Protein 5TRQ (pdb70)

Structure (mmCIF, N/CA/C/O backbone):
data_5TRQ
#
_entry.id   5TRQ
#
_cell.length_a   46.063
_cell.length_b   46.066
_cell.length_c   74.437
_cell.angle_alpha   91.770
_cell.angle_beta   90.540
_cell.angle_gamma   108.710
#
_symmetry.space_group_name_H-M   'P 1'
#
loop_
_entity.id
_entity.type
_entity.pdbx_description
1 polymer WelO5
2 non-polymer 'NICKEL (II) ION'
3 non-polymer 'SUCCINIC ACID'
4 non-polymer GLYCEROL
5 non-polymer 'CALCIUM ION'
6 non-polymer 'ACETATE ION'
7 water water
#
loop_
_atom_site.group_PDB
_atom_site.id
_atom_site.type_symbol
_atom_site.label_atom_id
_atom_site.label_alt_id
_atom_site.label_comp_id
_atom_site.label_asym_id
_atom_site.label_entity_id
_atom_site.label_seq_id
_atom_site.pdbx_PDB_ins_code
_atom_site.Cartn_x
_atom_site.Cartn_y
_atom_site.Cartn_z
_atom_site.occupancy
_atom_site.B_iso_or_equiv
_atom_site.auth_seq_id
_atom_site.auth_comp_id
_atom_site.auth_asym_id
_atom_site.auth_atom_id
_atom_site.pdbx_PDB_model_num
ATOM 1 N N . THR A 1 9 ? -23.071 -1.699 -0.630 1.00 45.50 8 THR A N 1
ATOM 2 C CA . THR A 1 9 ? -23.964 -0.657 -0.120 1.00 32.94 8 THR A CA 1
ATOM 3 C C . THR A 1 9 ? -23.142 0.465 0.548 1.00 42.33 8 THR A C 1
ATOM 4 O O . THR A 1 9 ? -21.946 0.304 0.825 1.00 46.54 8 THR A O 1
ATOM 8 N N . LYS A 1 10 ? -23.779 1.613 0.757 1.00 27.97 9 LYS A N 1
ATOM 9 C CA . LYS A 1 10 ? -23.173 2.784 1.405 1.00 28.27 9 LYS A CA 1
ATOM 10 C C . LYS A 1 10 ? -23.966 3.140 2.659 1.00 22.74 9 LYS A C 1
ATOM 11 O O . LYS A 1 10 ? -25.208 3.247 2.593 1.00 23.49 9 LYS A O 1
ATOM 17 N N . PRO A 1 11 ? -23.328 3.351 3.811 1.00 24.65 10 PRO A N 1
ATOM 18 C CA . PRO A 1 11 ? -24.091 3.420 5.067 1.00 20.65 10 PRO A CA 1
ATOM 19 C C . PRO A 1 11 ? -25.177 4.509 5.093 1.00 21.58 10 PRO A C 1
ATOM 20 O O . PRO A 1 11 ? -24.945 5.666 4.721 1.00 23.28 10 PRO A O 1
ATOM 24 N N . ALA A 1 12 ? -26.361 4.135 5.586 1.00 18.22 11 ALA A N 1
ATOM 25 C CA . ALA A 1 12 ? -27.521 5.018 5.689 1.00 17.00 11 ALA A CA 1
ATOM 26 C C . ALA A 1 12 ? -28.017 5.111 7.131 1.00 18.87 11 ALA A C 1
ATOM 27 O O . ALA A 1 12 ? -27.817 4.204 7.960 1.00 17.69 11 ALA A O 1
ATOM 29 N N . LEU A 1 13 ? -28.751 6.197 7.407 1.00 15.38 12 LEU A N 1
ATOM 30 C CA . LEU A 1 13 ? -29.527 6.292 8.635 1.00 14.69 12 LEU A CA 1
ATOM 31 C C . LEU A 1 13 ? -30.624 5.231 8.629 1.00 15.93 12 LEU A C 1
ATOM 32 O O . LEU A 1 13 ? -31.172 4.920 7.570 1.00 16.30 12 LEU A O 1
ATOM 37 N N . HIS A 1 14 ? -30.940 4.663 9.812 1.00 15.03 13 HIS A N 1
ATOM 38 C CA . HIS A 1 14 ? -31.926 3.584 9.936 1.00 15.36 13 HIS A CA 1
ATOM 39 C C . HIS A 1 14 ? -32.885 3.902 11.086 1.00 15.16 13 HIS A C 1
ATOM 40 O O . HIS A 1 14 ? -32.444 4.229 12.202 1.00 16.36 13 HIS A O 1
ATOM 47 N N . PHE A 1 15 ? -34.204 3.779 10.828 1.00 15.84 14 PHE A N 1
ATOM 48 C CA . PHE A 1 15 ? -35.225 4.032 11.859 1.00 14.62 14 PHE A CA 1
ATOM 49 C C . PHE A 1 15 ? -36.279 2.926 11.807 1.00 19.45 14 PHE A C 1
ATOM 50 O O . PHE A 1 15 ? -36.637 2.443 10.726 1.00 20.51 14 PHE A O 1
ATOM 58 N N . LEU A 1 16 ? -36.766 2.522 12.975 1.00 19.76 15 LEU A N 1
ATOM 59 C CA . LEU A 1 16 ? -37.908 1.606 13.073 1.00 17.15 15 LEU A CA 1
ATOM 60 C C . LEU A 1 16 ? -39.224 2.393 13.162 1.00 19.35 15 LEU A C 1
ATOM 61 O O . LEU A 1 16 ? -39.261 3.551 13.613 1.00 20.34 15 LEU A O 1
ATOM 66 N N . ASP A 1 17 ? -40.312 1.754 12.730 1.00 20.13 16 ASP A N 1
ATOM 67 C CA . ASP A 1 17 ? -41.678 2.272 12.850 1.00 22.06 16 ASP A CA 1
ATOM 68 C C . ASP A 1 17 ? -42.508 1.131 13.448 1.00 26.12 16 ASP A C 1
ATOM 69 O O . ASP A 1 17 ? -42.739 0.110 12.773 1.00 24.26 16 ASP A O 1
ATOM 74 N N . ILE A 1 18 ? -42.922 1.261 14.731 1.00 22.11 17 ILE A N 1
ATOM 75 C CA . ILE A 1 18 ? -43.612 0.201 15.471 1.00 22.71 17 ILE A CA 1
ATOM 76 C C . ILE A 1 18 ? -44.815 0.803 16.208 1.00 23.86 17 ILE A C 1
ATOM 77 O O . ILE A 1 18 ? -44.912 2.025 16.384 1.00 23.70 17 ILE A O 1
ATOM 82 N N . ASN A 1 19 ? -45.734 -0.069 16.653 1.00 25.35 18 ASN A N 1
ATOM 83 C CA . ASN A 1 19 ? -46.799 0.326 17.557 1.00 22.19 18 ASN A CA 1
ATOM 84 C C . ASN A 1 19 ? -46.332 0.151 18.997 1.00 24.37 18 ASN A C 1
ATOM 85 O O . ASN A 1 19 ? -45.518 -0.725 19.305 1.00 28.74 18 ASN A O 1
ATOM 90 N N . ALA A 1 20 ? -46.883 0.972 19.894 1.00 26.10 19 ALA A N 1
ATOM 91 C CA . ALA A 1 20 ? -46.530 0.865 21.312 1.00 27.83 19 ALA A CA 1
ATOM 92 C C . ALA A 1 20 ? -46.821 -0.521 21.877 1.00 26.97 19 ALA A C 1
ATOM 93 O O . ALA A 1 20 ? -46.171 -0.951 22.840 1.00 28.44 19 ALA A O 1
ATOM 95 N N . THR A 1 21 ? -47.797 -1.232 21.321 1.00 29.76 20 THR A N 1
ATOM 96 C CA . THR A 1 21 ? -48.088 -2.570 21.828 1.00 31.87 20 THR A CA 1
ATOM 97 C C . THR A 1 21 ? -46.946 -3.568 21.628 1.00 38.10 20 THR A C 1
ATOM 98 O O . THR A 1 21 ? -46.988 -4.654 22.222 1.00 37.71 20 THR A O 1
ATOM 102 N N . GLU A 1 22 ? -45.924 -3.220 20.849 1.00 33.40 21 GLU A N 1
ATOM 103 C CA . GLU A 1 22 ? -44.870 -4.142 20.466 1.00 35.06 21 GLU A CA 1
ATOM 104 C C . GLU A 1 22 ? -43.522 -3.826 21.121 1.00 35.06 21 GLU A C 1
ATOM 105 O O . GLU A 1 22 ? -42.522 -4.444 20.750 1.00 32.73 21 GLU A O 1
ATOM 111 N N . VAL A 1 23 ? -43.460 -2.879 22.074 1.00 32.33 22 VAL A N 1
ATOM 112 C CA . VAL A 1 23 ? -42.159 -2.420 22.580 1.00 25.58 22 VAL A CA 1
ATOM 113 C C . VAL A 1 23 ? -41.347 -3.552 23.220 1.00 30.39 22 VAL A C 1
ATOM 114 O O . VAL A 1 23 ? -40.108 -3.557 23.137 1.00 29.64 22 VAL A O 1
ATOM 118 N N . LYS A 1 24 ? -42.008 -4.525 23.849 1.00 33.66 23 LYS A N 1
ATOM 119 C CA . LYS A 1 24 ? -41.268 -5.602 24.507 1.00 30.30 23 LYS A CA 1
ATOM 120 C C . LYS A 1 24 ? -40.514 -6.506 23.529 1.00 32.52 23 LYS A C 1
ATOM 121 O O . LYS A 1 24 ? -39.658 -7.283 23.970 1.00 36.10 23 LYS A O 1
ATOM 127 N N . LYS A 1 25 ? -40.785 -6.421 22.231 1.00 39.04 24 LYS A N 1
ATOM 128 C CA A LYS A 1 25 ? -40.000 -7.155 21.248 0.50 38.66 24 LYS A CA 1
ATOM 129 C CA B LYS A 1 25 ? -40.000 -7.157 21.248 0.50 38.66 24 LYS A CA 1
ATOM 130 C C . LYS A 1 25 ? -38.633 -6.531 20.990 1.00 36.93 24 LYS A C 1
ATOM 131 O O . LYS A 1 25 ? -37.805 -7.144 20.311 1.00 34.11 24 LYS A O 1
ATOM 138 N N . TYR A 1 26 ? -38.364 -5.328 21.502 1.00 30.07 25 TYR A N 1
ATOM 139 C CA . TYR A 1 26 ? -37.099 -4.637 21.261 1.00 25.42 25 TYR A CA 1
ATOM 140 C C . TYR A 1 26 ? -36.413 -4.310 22.583 1.00 26.69 25 TYR A C 1
ATOM 141 O O . TYR A 1 26 ? -36.151 -3.136 22.890 1.00 28.66 25 TYR A O 1
ATOM 150 N N . PRO A 1 27 ? -36.063 -5.335 23.369 1.00 29.31 26 PRO A N 1
ATOM 151 C CA . PRO A 1 27 ? -35.601 -5.092 24.741 1.00 28.45 26 PRO A CA 1
ATOM 152 C C . PRO A 1 27 ? -34.199 -4.503 24.836 1.00 35.37 26 PRO A C 1
ATOM 153 O O . PRO A 1 27 ? -33.767 -4.163 25.942 1.00 29.41 26 PRO A O 1
ATOM 157 N N . THR A 1 28 ? -33.470 -4.362 23.732 1.00 26.64 27 THR A N 1
ATOM 158 C CA . THR A 1 28 ? -32.176 -3.685 23.767 1.00 29.33 27 THR A CA 1
ATOM 159 C C . THR A 1 28 ? -32.111 -2.531 22.761 1.00 26.46 27 THR A C 1
ATOM 160 O O . THR A 1 28 ? -31.019 -2.125 22.356 1.00 26.35 27 THR A O 1
ATOM 164 N N . ALA A 1 29 ? -33.264 -1.950 22.401 1.00 24.27 28 ALA A N 1
ATOM 165 C CA . ALA A 1 29 ? -33.288 -0.854 21.428 1.00 22.54 28 ALA A CA 1
ATOM 166 C C . ALA A 1 29 ? -32.434 0.328 21.877 1.00 23.58 28 ALA A C 1
ATOM 167 O O . ALA A 1 29 ? -31.695 0.912 21.067 1.00 21.96 28 ALA A O 1
ATOM 169 N N . ILE A 1 30 ? -32.515 0.715 23.161 1.00 20.12 29 ILE A N 1
ATOM 170 C CA A ILE A 1 30 ? -31.750 1.884 23.584 0.50 21.56 29 ILE A CA 1
ATOM 171 C CA B ILE A 1 30 ? -31.742 1.866 23.643 0.50 24.59 29 ILE A CA 1
ATOM 172 C C . ILE A 1 30 ? -30.246 1.602 23.498 1.00 20.13 29 ILE A C 1
ATOM 173 O O . ILE A 1 30 ? -29.478 2.451 23.026 1.00 21.79 29 ILE A O 1
ATOM 182 N N . GLN A 1 31 ? -29.792 0.417 23.951 1.00 21.85 30 GLN A N 1
ATOM 183 C CA . GLN A 1 31 ? -28.382 0.056 23.800 1.00 22.95 30 GLN A CA 1
ATOM 184 C C . GLN A 1 31 ? -27.985 -0.007 22.332 1.00 23.07 30 GLN A C 1
ATOM 185 O O . GLN A 1 31 ? -26.858 0.357 21.966 1.00 24.22 30 GLN A O 1
ATOM 191 N N . ASP A 1 32 ? -28.876 -0.531 21.491 1.00 25.14 31 ASP A N 1
ATOM 192 C CA . ASP A 1 32 ? -28.555 -0.657 20.065 1.00 22.35 31 ASP A CA 1
ATOM 193 C C . ASP A 1 32 ? -28.373 0.713 19.402 1.00 20.79 31 ASP A C 1
ATOM 194 O O . ASP A 1 32 ? -27.530 0.839 18.497 1.00 23.66 31 ASP A O 1
ATOM 199 N N . ILE A 1 33 ? -29.123 1.740 19.826 1.00 19.09 32 ILE A N 1
ATOM 200 C CA . ILE A 1 33 ? -28.982 3.064 19.230 1.00 17.84 32 ILE A CA 1
ATOM 201 C C . ILE A 1 33 ? -27.728 3.747 19.763 1.00 20.75 32 ILE A C 1
ATOM 202 O O . ILE A 1 33 ? -26.958 4.336 18.999 1.00 22.44 32 ILE A O 1
ATOM 207 N N . ILE A 1 34 ? -27.523 3.710 21.091 1.00 21.53 33 ILE A N 1
ATOM 208 C CA . ILE A 1 34 ? -26.449 4.489 21.723 1.00 27.27 33 ILE A CA 1
ATOM 209 C C . ILE A 1 34 ? -25.096 3.787 21.635 1.00 24.98 33 ILE A C 1
ATOM 210 O O . ILE A 1 34 ? -24.078 4.421 21.329 1.00 29.72 33 ILE A O 1
ATOM 215 N N . ILE A 1 35 ? -25.044 2.500 21.968 1.00 25.18 34 ILE A N 1
ATOM 216 C CA . ILE A 1 35 ? -23.770 1.797 22.108 1.00 26.65 34 ILE A CA 1
ATOM 217 C C . ILE A 1 35 ? -23.324 1.136 20.811 1.00 30.51 34 ILE A C 1
ATOM 218 O O . ILE A 1 35 ? -22.203 1.366 20.336 1.00 38.91 34 ILE A O 1
ATOM 223 N N . ASN A 1 36 ? -24.168 0.266 20.259 1.00 29.28 35 ASN A N 1
ATOM 224 C CA . ASN A 1 36 ? -23.838 -0.469 19.038 1.00 32.68 35 ASN A CA 1
ATOM 225 C C . ASN A 1 36 ? -23.958 0.382 17.782 1.00 23.40 35 ASN A C 1
ATOM 226 O O . ASN A 1 36 ? -23.368 0.037 16.749 1.00 30.64 35 ASN A O 1
ATOM 231 N N . ARG A 1 37 ? -24.724 1.469 17.842 1.00 22.25 36 ARG A N 1
ATOM 232 C CA . ARG A 1 37 ? -24.963 2.305 16.674 1.00 20.76 36 ARG A CA 1
ATOM 233 C C . ARG A 1 37 ? -25.555 1.533 15.497 1.00 21.48 36 ARG A C 1
ATOM 234 O O . ARG A 1 37 ? -25.333 1.886 14.330 1.00 25.67 36 ARG A O 1
ATOM 242 N N . SER A 1 38 ? -26.355 0.493 15.761 1.00 23.26 37 SER A N 1
ATOM 243 C CA . SER A 1 38 ? -26.899 -0.297 14.655 1.00 21.61 37 SER A CA 1
ATOM 244 C C . SER A 1 38 ? -28.101 0.353 13.983 1.00 20.14 37 SER A C 1
ATOM 245 O O . SER A 1 38 ? -28.488 -0.057 12.886 1.00 23.15 37 SER A O 1
ATOM 248 N N . PHE A 1 39 ? -28.727 1.320 14.645 1.00 19.64 38 PHE A N 1
ATOM 249 C CA . PHE A 1 39 ? -29.744 2.161 14.031 1.00 18.60 38 PHE A CA 1
ATOM 250 C C . PHE A 1 39 ? -29.824 3.446 14.868 1.00 16.94 38 PHE A C 1
ATOM 251 O O . PHE A 1 39 ? -29.086 3.612 15.855 1.00 17.13 38 PHE A O 1
ATOM 259 N N . ASP A 1 40 ? -30.682 4.385 14.434 1.00 15.83 39 ASP A N 1
ATOM 260 C CA . ASP A 1 40 ? -30.589 5.763 14.867 1.00 14.29 39 ASP A CA 1
ATOM 261 C C . ASP A 1 40 ? -31.829 6.312 15.543 1.00 14.97 39 ASP A C 1
ATOM 262 O O . ASP A 1 40 ? -31.747 7.402 16.114 1.00 15.82 39 ASP A O 1
ATOM 267 N N . GLY A 1 41 ? -32.943 5.619 15.485 1.00 14.80 40 GLY A N 1
ATOM 268 C CA . GLY A 1 41 ? -34.153 6.079 16.147 1.00 13.93 40 GLY A CA 1
ATOM 269 C C . GLY A 1 41 ? -35.347 5.234 15.775 1.00 15.08 40 GLY A C 1
ATOM 270 O O . GLY A 1 41 ? -35.257 4.254 15.038 1.00 16.61 40 GLY A O 1
ATOM 271 N N . MET A 1 42 ? -36.509 5.664 16.273 1.00 15.53 41 MET A N 1
ATOM 272 C CA . MET A 1 42 ? -37.744 4.934 16.053 1.00 15.32 41 MET A CA 1
ATOM 273 C C . MET A 1 42 ? -38.934 5.853 16.325 1.00 18.89 41 MET A C 1
ATOM 274 O O . MET A 1 42 ? -38.869 6.733 17.198 1.00 17.61 41 MET A O 1
ATOM 279 N N . ILE A 1 43 ? -40.022 5.611 15.590 1.00 15.98 42 ILE A N 1
ATOM 280 C CA . ILE A 1 43 ? -41.329 6.212 15.887 1.00 16.44 42 ILE A CA 1
ATOM 281 C C . ILE A 1 43 ? -42.207 5.111 16.470 1.00 19.47 42 ILE A C 1
ATOM 282 O O . ILE A 1 43 ? -42.251 3.989 15.942 1.00 17.55 42 ILE A O 1
ATOM 287 N N . ILE A 1 44 ? -42.910 5.417 17.571 1.00 16.32 43 ILE A N 1
ATOM 288 C CA . ILE A 1 44 ? -43.653 4.441 18.346 1.00 18.04 43 ILE A CA 1
ATOM 289 C C . ILE A 1 44 ? -45.080 4.975 18.397 1.00 19.34 43 ILE A C 1
ATOM 290 O O . ILE A 1 44 ? -45.361 5.939 19.120 1.00 20.09 43 ILE A O 1
ATOM 295 N N . ARG A 1 45 ? -45.993 4.317 17.677 1.00 20.79 44 ARG A N 1
ATOM 296 C CA . ARG A 1 45 ? -47.332 4.844 17.473 1.00 20.48 44 ARG A CA 1
ATOM 297 C C . ARG A 1 45 ? -48.252 4.559 18.670 1.00 23.56 44 ARG A C 1
ATOM 298 O O . ARG A 1 45 ? -48.324 3.429 19.195 1.00 23.86 44 ARG A O 1
ATOM 306 N N . GLY A 1 46 ? -48.994 5.574 19.081 1.00 20.93 45 GLY A N 1
ATOM 307 C CA . GLY A 1 46 ? -50.018 5.380 20.102 1.00 28.94 45 GLY A CA 1
ATOM 308 C C . GLY A 1 46 ? -49.515 5.102 21.508 1.00 19.95 45 GLY A C 1
ATOM 309 O O . GLY A 1 46 ? -50.088 4.260 22.217 1.00 24.89 45 GLY A O 1
ATOM 310 N N . VAL A 1 47 ? -48.447 5.782 21.931 1.00 19.55 46 VAL A N 1
ATOM 311 C CA . VAL A 1 47 ? -48.001 5.682 23.317 1.00 22.12 46 VAL A CA 1
ATOM 312 C C . VAL A 1 47 ? -49.065 6.227 24.263 1.00 24.82 46 VAL A C 1
ATOM 313 O O . VAL A 1 47 ? -49.292 5.660 25.348 1.00 25.67 46 VAL A O 1
ATOM 317 N N . PHE A 1 48 ? -49.730 7.334 23.880 1.00 20.49 47 PHE A N 1
ATOM 318 C CA . PHE A 1 48 ? -50.868 7.893 24.625 1.00 22.84 47 PHE A CA 1
ATOM 319 C C . PHE A 1 48 ? -52.102 7.947 23.730 1.00 22.29 47 PHE A C 1
ATOM 320 O O . PHE A 1 48 ? -51.994 8.167 22.504 1.00 22.57 47 PHE A O 1
ATOM 328 N N . PRO A 1 49 ? -53.285 7.814 24.313 1.00 24.55 48 PRO A N 1
ATOM 329 C CA . PRO A 1 49 ? -54.513 7.876 23.512 1.00 29.12 48 PRO A CA 1
ATOM 330 C C . PRO A 1 49 ? -54.759 9.294 23.034 1.00 28.09 48 PRO A C 1
ATOM 331 O O . PRO A 1 49 ? -54.372 10.269 23.681 1.00 26.75 48 PRO A O 1
ATOM 335 N N . ARG A 1 50 ? -55.421 9.394 21.875 1.00 31.41 49 ARG A N 1
ATOM 336 C CA . ARG A 1 50 ? -55.680 10.703 21.291 1.00 28.08 49 ARG A CA 1
ATOM 337 C C . ARG A 1 50 ? -56.567 11.552 22.201 1.00 29.68 49 ARG A C 1
ATOM 338 O O . ARG A 1 50 ? -56.362 12.769 22.317 1.00 32.10 49 ARG A O 1
ATOM 346 N N . ASP A 1 51 ? -57.524 10.932 22.899 1.00 31.64 50 ASP A N 1
ATOM 347 C CA A ASP A 1 51 ? -58.375 11.704 23.802 0.50 30.51 50 ASP A CA 1
ATOM 348 C CA B ASP A 1 51 ? -58.381 11.684 23.816 0.50 30.08 50 ASP A CA 1
ATOM 349 C C . ASP A 1 51 ? -57.589 12.252 24.994 1.00 33.57 50 ASP A C 1
ATOM 350 O O . ASP A 1 51 ? -57.877 13.359 25.472 1.00 30.83 50 ASP A O 1
ATOM 359 N N . THR A 1 52 ? -56.592 11.516 25.489 1.00 31.33 51 THR A N 1
ATOM 360 C CA . THR A 1 52 ? -55.745 12.078 26.541 1.00 31.57 51 THR A CA 1
ATOM 361 C C . THR A 1 52 ? -55.009 13.314 26.023 1.00 25.85 51 THR A C 1
ATOM 362 O O . THR A 1 52 ? -54.900 14.324 26.720 1.00 25.90 51 THR A O 1
ATOM 366 N N . MET A 1 53 ? -54.452 13.240 24.797 1.00 23.01 52 MET A N 1
ATOM 367 C CA . MET A 1 53 ? -53.699 14.373 24.248 1.00 24.39 52 MET A CA 1
ATOM 368 C C . MET A 1 53 ? -54.590 15.620 24.119 1.00 23.00 52 MET A C 1
ATOM 369 O O . MET A 1 53 ? -54.151 16.751 24.399 1.00 24.79 52 MET A O 1
ATOM 374 N N . GLU A 1 54 ? -55.814 15.427 23.635 1.00 22.61 53 GLU A N 1
ATOM 375 C CA . GLU A 1 54 ? -56.786 16.507 23.460 1.00 25.59 53 GLU A CA 1
ATOM 376 C C . GLU A 1 54 ? -57.170 17.136 24.792 1.00 28.52 53 GLU A C 1
ATOM 377 O O . GLU A 1 54 ? -57.302 18.361 24.882 1.00 34.93 53 GLU A O 1
ATOM 379 N N . GLN A 1 55 ? -57.383 16.307 25.818 1.00 28.09 54 GLN A N 1
ATOM 380 C CA . GLN A 1 55 ? -57.694 16.815 27.159 1.00 26.39 54 GLN A CA 1
ATOM 381 C C . GLN A 1 55 ? -56.579 17.704 27.707 1.00 29.31 54 GLN A C 1
ATOM 382 O O . GLN A 1 55 ? -56.843 18.784 28.254 1.00 25.29 54 GLN A O 1
ATOM 386 N N . VAL A 1 56 ? -55.322 17.250 27.606 1.00 21.58 55 VAL A N 1
ATOM 387 C CA . VAL A 1 56 ? -54.200 18.046 28.081 1.00 21.00 55 VAL A CA 1
ATOM 388 C C . VAL A 1 56 ? -54.098 19.355 27.318 1.00 23.50 55 VAL A C 1
ATOM 389 O O . VAL A 1 56 ? -53.899 20.423 27.910 1.00 23.93 55 VAL A O 1
ATOM 393 N N . ALA A 1 57 ? -54.199 19.297 25.977 1.00 24.72 56 ALA A N 1
ATOM 394 C CA . ALA A 1 57 ? -54.111 20.527 25.193 1.00 24.10 56 ALA A CA 1
ATOM 395 C C . ALA A 1 57 ? -55.212 21.515 25.577 1.00 27.85 56 ALA A C 1
ATOM 396 O O . ALA A 1 57 ? -54.964 22.722 25.691 1.00 29.65 56 ALA A O 1
ATOM 398 N N . ARG A 1 58 ? -56.423 21.022 25.815 1.00 23.98 57 ARG A N 1
ATOM 399 C CA . ARG A 1 58 ? -57.509 21.905 26.229 1.00 34.13 57 ARG A CA 1
ATOM 400 C C . ARG A 1 58 ? -57.214 22.556 27.580 1.00 35.51 57 ARG A C 1
ATOM 401 O O . ARG A 1 58 ? -57.502 23.743 27.772 1.00 30.81 57 ARG A O 1
ATOM 409 N N . CYS A 1 59 ? -56.635 21.802 28.526 1.00 26.60 58 CYS A N 1
ATOM 410 C CA . CYS A 1 59 ? -56.251 22.383 29.810 1.00 26.64 58 CYS A CA 1
ATOM 411 C C . CYS A 1 59 ? -55.321 23.574 29.605 1.00 29.21 58 CYS A C 1
ATOM 412 O O . CYS A 1 59 ? -55.475 24.621 30.246 1.00 32.31 58 CYS A O 1
ATOM 415 N N . LEU A 1 60 ? -54.326 23.421 28.740 1.00 25.73 59 LEU A N 1
ATOM 416 C CA . LEU A 1 60 ? 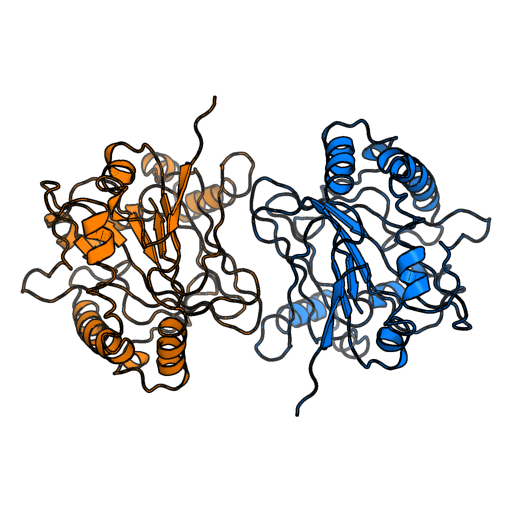-53.384 24.507 28.476 1.00 23.88 59 LEU A CA 1
ATOM 417 C C . LEU A 1 60 ? -54.066 25.672 27.757 1.00 41.69 59 LEU A C 1
ATOM 418 O O . LEU A 1 60 ? -53.797 26.837 28.057 1.00 36.02 59 LEU A O 1
ATOM 423 N N . GLU A 1 61 ? -54.932 25.382 26.789 1.00 39.90 60 GLU A N 1
ATOM 424 C CA . GLU A 1 61 ? -55.584 26.467 26.061 1.00 39.98 60 GLU A CA 1
ATOM 425 C C . GLU A 1 61 ? -56.538 27.260 26.946 1.00 38.94 60 GLU A C 1
ATOM 426 O O . GLU A 1 61 ? -56.656 28.477 26.768 1.00 54.19 60 GLU A O 1
ATOM 429 N N . GLU A 1 62 ? -57.233 26.610 27.895 1.00 39.92 61 GLU A N 1
ATOM 430 C CA . GLU A 1 62 ? -58.244 27.271 28.715 1.00 42.26 61 GLU A CA 1
ATOM 431 C C . GLU A 1 62 ? -57.732 27.750 30.071 1.00 37.99 61 GLU A C 1
ATOM 432 O O . GLU A 1 62 ? -58.435 28.511 30.753 1.00 51.99 61 GLU A O 1
ATOM 438 N N . GLY A 1 63 ? -56.555 27.303 30.492 1.00 48.05 62 GLY A N 1
ATOM 439 C CA . GLY A 1 63 ? -55.949 27.792 31.714 1.00 44.70 62 GLY A CA 1
ATOM 440 C C . GLY A 1 63 ? -56.223 26.991 32.972 1.00 45.05 62 GLY A C 1
ATOM 441 O O . GLY A 1 63 ? -55.737 27.387 34.042 1.00 44.24 62 GLY A O 1
ATOM 442 N N . ASN A 1 64 ? -57.031 25.926 32.907 1.00 36.08 63 ASN A N 1
ATOM 443 C CA . ASN A 1 64 ? -57.162 24.995 34.031 1.00 38.37 63 ASN A CA 1
ATOM 444 C C . ASN A 1 64 ? -56.071 23.926 33.903 1.00 34.94 63 ASN A C 1
ATOM 445 O O . ASN A 1 64 ? -56.308 22.754 33.603 1.00 33.94 63 ASN A O 1
ATOM 450 N N . ASP A 1 65 ? -54.842 24.365 34.182 1.00 30.19 64 ASP A N 1
ATOM 451 C CA . ASP A 1 65 ? -53.633 23.636 33.810 1.00 24.01 64 ASP A CA 1
ATOM 452 C C . ASP A 1 65 ? -52.802 23.267 35.033 1.00 23.02 64 ASP A C 1
ATOM 453 O O . ASP A 1 65 ? -51.607 22.943 34.888 1.00 22.29 64 ASP A O 1
ATOM 458 N N . GLY A 1 66 ? -53.394 23.301 36.230 1.00 28.27 65 GLY A N 1
ATOM 459 C CA . GLY A 1 66 ? -52.666 22.868 37.416 1.00 24.11 65 GLY A CA 1
ATOM 460 C C . GLY A 1 66 ? -51.470 23.726 37.776 1.00 23.62 65 GLY A C 1
ATOM 461 O O . GLY A 1 66 ? -50.615 23.286 38.553 1.00 25.76 65 GLY A O 1
ATOM 462 N N . GLY A 1 67 ? -51.439 24.978 37.317 1.00 24.65 66 GLY A N 1
ATOM 463 C CA . GLY A 1 67 ? -50.339 25.890 37.528 1.00 23.56 66 GLY A CA 1
ATOM 464 C C . GLY A 1 67 ? -49.299 25.911 36.385 1.00 24.64 66 GLY A C 1
ATOM 465 O O . GLY A 1 67 ? -48.291 26.641 36.480 1.00 24.09 66 GLY A O 1
ATOM 466 N N . MET A 1 68 ? -49.506 25.148 35.307 1.00 22.78 67 MET A N 1
ATOM 467 C CA . MET A 1 68 ? -48.499 25.097 34.239 1.00 20.98 67 MET A CA 1
ATOM 468 C C . MET A 1 68 ? -48.253 26.492 33.645 1.00 20.59 67 MET A C 1
ATOM 469 O O . MET A 1 68 ? -47.110 26.869 33.350 1.00 22.43 67 MET A O 1
ATOM 474 N N . LYS A 1 69 ? -49.303 27.302 33.504 1.00 22.18 68 LYS A N 1
ATOM 475 C CA . LYS A 1 69 ? -49.103 28.623 32.930 1.00 23.03 68 LYS A CA 1
ATOM 476 C C . LYS A 1 69 ? -48.150 29.496 33.743 1.00 22.78 68 LYS A C 1
ATOM 477 O O . LYS A 1 69 ? -47.559 30.433 33.193 1.00 25.03 68 LYS A O 1
ATOM 483 N N . SER A 1 70 ? -47.985 29.229 35.050 1.00 23.03 69 SER A N 1
ATOM 484 C CA . SER A 1 70 ? -47.110 30.039 35.900 1.00 24.00 69 SER A CA 1
ATOM 485 C C . SER A 1 70 ? -45.633 29.883 35.567 1.00 23.72 69 SER A C 1
ATOM 486 O O . SER A 1 70 ? -44.829 30.718 36.012 1.00 24.19 69 SER A O 1
ATOM 489 N N . ILE A 1 71 ? -45.267 28.862 34.790 1.00 22.25 70 ILE A N 1
ATOM 490 C CA . ILE A 1 71 ? -43.897 28.631 34.371 1.00 20.58 70 ILE A CA 1
ATOM 491 C C . ILE A 1 71 ? -43.741 28.706 32.846 1.00 20.34 70 ILE A C 1
ATOM 492 O O . ILE A 1 71 ? -42.735 28.196 32.306 1.00 19.84 70 ILE A O 1
ATOM 497 N N . LEU A 1 72 ? -44.694 29.352 32.124 1.00 20.50 71 LEU A N 1
ATOM 498 C CA . LEU A 1 72 ? -44.544 29.591 30.678 1.00 20.19 71 LEU A CA 1
ATOM 499 C C . LEU A 1 72 ? -43.519 30.692 30.451 1.00 24.15 71 LEU A C 1
ATOM 500 O O . LEU A 1 72 ? -43.662 31.810 30.963 1.00 26.22 71 LEU A O 1
ATOM 505 N N . ASN A 1 73 ? -42.485 30.364 29.681 1.00 20.11 72 ASN A N 1
ATOM 506 C CA . ASN A 1 73 ? -41.458 31.310 29.243 1.00 24.26 72 ASN A CA 1
ATOM 507 C C . ASN A 1 73 ? -41.730 31.628 27.764 1.00 20.89 72 ASN A C 1
ATOM 508 O O . ASN A 1 73 ? -41.502 30.775 26.881 1.00 22.01 72 ASN A O 1
ATOM 513 N N . LYS A 1 74 ? -42.242 32.834 27.497 1.00 22.33 73 LYS A N 1
ATOM 514 C CA . LYS A 1 74 ? -42.625 33.187 26.129 1.00 25.58 73 LYS A CA 1
ATOM 515 C C . LYS A 1 74 ? -41.420 33.483 25.244 1.00 34.61 73 LYS A C 1
ATOM 516 O O . LYS A 1 74 ? -41.549 33.474 24.007 1.00 30.89 73 LYS A O 1
ATOM 521 N N . ASN A 1 75 ? -40.254 33.743 25.838 1.00 25.75 74 ASN A N 1
ATOM 522 C CA . ASN A 1 75 ? -39.015 33.952 25.082 1.00 27.02 74 ASN A CA 1
ATOM 523 C C . ASN A 1 75 ? -39.138 35.107 24.093 1.00 30.98 74 ASN A C 1
ATOM 524 O O . ASN A 1 75 ? -38.520 35.090 23.025 1.00 38.12 74 ASN A O 1
ATOM 529 N N . GLU A 1 76 ? -39.897 36.136 24.451 1.00 32.59 75 GLU A N 1
ATOM 530 C CA . GLU A 1 76 ? -40.319 37.091 23.429 1.00 48.64 75 GLU A CA 1
ATOM 531 C C . GLU A 1 76 ? -39.151 37.829 22.766 1.00 59.66 75 GLU A C 1
ATOM 532 O O . GLU A 1 76 ? -39.326 38.379 21.668 1.00 49.27 75 GLU A O 1
ATOM 538 N N . GLU A 1 77 ? -37.964 37.823 23.374 1.00 43.09 76 GLU A N 1
ATOM 539 C CA . GLU A 1 77 ? -36.837 38.604 22.884 1.00 38.87 76 GLU A CA 1
ATOM 540 C C . GLU A 1 77 ? -35.866 37.826 21.995 1.00 43.27 76 GLU A C 1
ATOM 541 O O . GLU A 1 77 ? -34.848 38.395 21.584 1.00 52.89 76 GLU A O 1
ATOM 543 N N . PHE A 1 78 ? -36.152 36.565 21.657 1.00 41.16 77 PHE A N 1
ATOM 544 C CA . PHE A 1 78 ? -35.141 35.675 21.087 1.00 50.77 77 PHE A CA 1
ATOM 545 C C . PHE A 1 78 ? -35.396 35.264 19.627 1.00 41.22 77 PHE A C 1
ATOM 546 O O . PHE A 1 78 ? -34.764 34.321 19.138 1.00 53.77 77 PHE A O 1
ATOM 554 N N . GLY A 1 79 ? -36.283 35.940 18.912 1.00 40.80 78 GLY A N 1
ATOM 555 C CA . GLY A 1 79 ? -36.456 35.667 17.487 1.00 37.85 78 GLY A CA 1
ATOM 556 C C . GLY A 1 79 ? -37.408 34.527 17.194 1.00 30.29 78 GLY A C 1
ATOM 557 O O . GLY A 1 79 ? -37.933 33.851 18.087 1.00 36.52 78 GLY A O 1
ATOM 558 N N . THR A 1 80 ? -37.634 34.297 15.895 1.00 35.82 79 THR A N 1
ATOM 559 C CA . THR A 1 80 ? -38.635 33.311 15.462 1.00 33.96 79 THR A CA 1
ATOM 560 C C . THR A 1 80 ? -38.126 31.870 15.410 1.00 45.48 79 THR A C 1
ATOM 561 O O . THR A 1 80 ? -38.937 30.964 15.161 1.00 29.55 79 THR A O 1
ATOM 565 N N . LYS A 1 81 ? -36.821 31.624 15.614 1.00 38.35 80 LYS A N 1
ATOM 566 C CA . LYS A 1 81 ? -36.251 30.275 15.542 1.00 24.66 80 LYS A CA 1
ATOM 567 C C . LYS A 1 81 ? -36.117 29.616 16.913 1.00 23.54 80 LYS A C 1
ATOM 568 O O . LYS A 1 81 ? -35.353 28.626 17.073 1.00 25.97 80 LYS A O 1
ATOM 574 N N . VAL A 1 82 ? -36.901 30.113 17.891 1.00 35.75 81 VAL A N 1
ATOM 575 C CA . VAL A 1 82 ? -37.100 29.497 19.201 1.00 44.22 81 VAL A CA 1
ATOM 576 C C . VAL A 1 82 ? -38.592 29.287 19.471 1.00 36.32 81 VAL A C 1
ATOM 577 O O . VAL A 1 82 ? -39.454 30.041 19.007 1.00 40.50 81 VAL A O 1
ATOM 581 N N . ALA A 1 83 ? -38.883 28.282 20.270 1.00 33.49 82 ALA A N 1
ATOM 582 C CA . ALA A 1 83 ? -40.239 28.071 20.740 1.00 27.70 82 ALA A CA 1
ATOM 583 C C . ALA A 1 83 ? -40.490 28.891 22.016 1.00 30.45 82 ALA A C 1
ATOM 584 O O . ALA A 1 83 ? -39.570 29.452 22.616 1.00 31.73 82 ALA A O 1
ATOM 586 N N . GLN A 1 84 ? -41.754 28.972 22.410 1.00 17.65 83 GLN A N 1
ATOM 587 C CA . GLN A 1 84 ? -42.109 29.227 23.815 1.00 18.00 83 GLN A CA 1
ATOM 588 C C . GLN A 1 84 ? -42.052 27.914 24.594 1.00 16.83 83 GLN A C 1
ATOM 589 O O . GLN A 1 84 ? -42.212 26.829 24.036 1.00 16.27 83 GLN A O 1
ATOM 595 N N . ILE A 1 85 ? -41.776 27.970 25.905 1.00 16.99 84 ILE A N 1
ATOM 596 C CA . ILE A 1 85 ? -41.536 26.727 26.635 1.00 16.35 84 ILE A CA 1
ATOM 597 C C . ILE A 1 85 ? -42.136 26.779 28.034 1.00 17.62 84 ILE A C 1
ATOM 598 O O . ILE A 1 85 ? -41.841 27.702 28.796 1.00 20.06 84 ILE A O 1
ATOM 603 N N . TYR A 1 86 ? -42.954 25.772 28.387 1.00 16.08 85 TYR A N 1
ATOM 604 C CA . TYR A 1 86 ? -43.435 25.607 29.761 1.00 16.51 85 TYR A CA 1
ATOM 605 C C . TYR A 1 86 ? -42.389 24.817 30.543 1.00 16.06 85 TYR A C 1
ATOM 606 O O . TYR A 1 86 ? -42.081 23.652 30.222 1.00 15.27 85 TYR A O 1
ATOM 615 N N . GLY A 1 87 ? -41.896 25.437 31.590 1.00 17.57 86 GLY A N 1
ATOM 616 C CA . GLY A 1 87 ? -40.768 24.915 32.347 1.00 19.27 86 GLY A CA 1
ATOM 617 C C . GLY A 1 87 ? -39.472 25.483 31.827 1.00 17.74 86 GLY A C 1
ATOM 618 O O . GLY A 1 87 ? -39.341 25.823 30.646 1.00 19.93 86 GLY A O 1
ATOM 619 N N . HIS A 1 88 ? -38.484 25.586 32.700 1.00 20.74 87 HIS A N 1
ATOM 620 C CA . HIS A 1 88 ? -37.115 25.872 32.240 1.00 22.05 87 HIS A CA 1
ATOM 621 C C . HIS A 1 88 ? -36.475 24.596 31.684 1.00 20.22 87 HIS A C 1
ATOM 622 O O . HIS A 1 88 ? -36.412 23.573 32.383 1.00 19.53 87 HIS A O 1
ATOM 629 N N . ALA A 1 89 ? -35.992 24.636 30.430 1.00 21.08 88 ALA A N 1
ATOM 630 C CA . ALA A 1 89 ? -35.097 23.589 29.940 1.00 16.69 88 ALA A CA 1
ATOM 631 C C . ALA A 1 89 ? -33.745 23.782 30.592 1.00 17.99 88 ALA A C 1
ATOM 632 O O . ALA A 1 89 ? -33.320 24.913 30.845 1.00 21.67 88 ALA A O 1
ATOM 634 N N . ILE A 1 90 ? -33.059 22.672 30.869 1.00 18.95 89 ILE A N 1
ATOM 635 C CA . ILE A 1 90 ? -31.757 22.769 31.524 1.00 20.75 89 ILE A CA 1
ATOM 636 C C . ILE A 1 90 ? -30.686 23.397 30.638 1.00 21.34 89 ILE A C 1
ATOM 637 O O . ILE A 1 90 ? -29.789 24.071 31.156 1.00 23.54 89 ILE A O 1
ATOM 642 N N . VAL A 1 91 ? -30.783 23.247 29.304 1.00 21.19 90 VAL A N 1
ATOM 643 C CA . VAL A 1 91 ? -29.856 23.916 28.398 1.00 22.19 90 VAL A CA 1
ATOM 644 C C . VAL A 1 91 ? -29.824 25.416 28.685 1.00 36.80 90 VAL A C 1
ATOM 645 O O . VAL A 1 91 ? -30.861 26.088 28.724 1.00 32.39 90 VAL A O 1
ATOM 649 N N . GLY A 1 92 ? -28.616 25.947 28.877 1.00 33.07 91 GLY A N 1
ATOM 650 C CA . GLY A 1 92 ? -28.428 27.375 29.057 1.00 40.71 91 GLY A CA 1
ATOM 651 C C . GLY A 1 92 ? -28.597 27.903 30.470 1.00 41.75 91 GLY A C 1
ATOM 652 O O . GLY A 1 92 ? -28.346 29.094 30.704 1.00 42.20 91 GLY A O 1
ATOM 653 N N . GLN A 1 93 ? -29.006 27.077 31.426 1.00 28.49 92 GLN A N 1
ATOM 654 C CA . GLN A 1 93 ? -29.205 27.588 32.778 1.00 34.05 92 GLN A CA 1
ATOM 655 C C . GLN A 1 93 ? -27.864 27.863 33.466 1.00 41.19 92 GLN A C 1
ATOM 656 O O . GLN A 1 93 ? -26.812 27.361 33.059 1.00 37.68 92 GLN A O 1
ATOM 662 N N . SER A 1 94 ? -27.913 28.660 34.539 1.00 37.50 93 SER A N 1
ATOM 663 C CA . SER A 1 94 ? -26.737 28.844 35.382 1.00 33.54 93 SER A CA 1
ATOM 664 C C . SER A 1 94 ? -26.407 27.533 36.105 1.00 45.90 93 SER A C 1
ATOM 665 O O . SER A 1 94 ? -27.297 26.720 36.373 1.00 39.06 93 SER A O 1
ATOM 668 N N . PRO A 1 95 ? -25.129 27.299 36.434 1.00 39.45 94 PRO A N 1
ATOM 669 C CA . PRO A 1 95 ? -24.738 25.969 36.954 1.00 32.59 94 PRO A CA 1
ATOM 670 C C . PRO A 1 95 ? -25.268 25.649 38.355 1.00 38.83 94 PRO A C 1
ATOM 671 O O . PRO A 1 95 ? -25.265 24.474 38.740 1.00 45.36 94 PRO A O 1
ATOM 675 N N . ASP A 1 96 ? -25.715 26.640 39.127 1.00 31.45 95 ASP A N 1
ATOM 676 C CA . ASP A 1 96 ? -26.315 26.362 40.437 1.00 37.28 95 ASP A CA 1
ATOM 677 C C . ASP A 1 96 ? -27.716 25.742 40.319 1.00 44.53 95 ASP A C 1
ATOM 678 O O . ASP A 1 96 ? -28.170 25.053 41.244 1.00 40.81 95 ASP A O 1
ATOM 683 N N . LEU A 1 97 ? -28.447 26.030 39.242 1.00 39.81 96 LEU A N 1
ATOM 684 C CA . LEU A 1 97 ? -29.725 25.377 38.954 1.00 31.65 96 LEU A CA 1
ATOM 685 C C . LEU A 1 97 ? -30.867 25.792 39.894 1.00 30.10 96 LEU A C 1
ATOM 686 O O . LEU A 1 97 ? -31.909 25.128 39.929 1.00 27.28 96 LEU A O 1
ATOM 691 N N . LYS A 1 98 ? -30.751 26.907 40.610 1.00 31.99 97 LYS A N 1
ATOM 692 C CA . LYS A 1 98 ? -31.785 27.260 41.582 1.00 33.28 97 LYS A CA 1
ATOM 693 C C . LYS A 1 98 ? -33.146 27.529 40.914 1.00 33.82 97 LYS A C 1
ATOM 694 O O . LYS A 1 98 ? -34.178 27.001 41.350 1.00 29.49 97 LYS A O 1
ATOM 697 N N A ASP A 1 99 ? -33.171 28.379 39.882 0.50 26.35 98 ASP A N 1
ATOM 698 N N B ASP A 1 99 ? -33.163 28.355 39.864 0.50 27.02 98 ASP A N 1
ATOM 699 C CA A ASP A 1 99 ? -34.419 28.647 39.166 0.50 33.82 98 ASP A CA 1
ATOM 700 C CA B ASP A 1 99 ? -34.409 28.653 39.158 0.50 34.22 98 ASP A CA 1
ATOM 701 C C A ASP A 1 99 ? -34.970 27.378 38.525 0.50 27.17 98 ASP A C 1
ATOM 702 C C B ASP A 1 99 ? -34.970 27.409 38.472 0.50 28.03 98 ASP A C 1
ATOM 703 O O A ASP A 1 99 ? -36.189 27.153 38.505 0.50 27.18 98 ASP A O 1
ATOM 704 O O B ASP A 1 99 ? -36.195 27.228 38.376 0.50 23.63 98 ASP A O 1
ATOM 713 N N . TYR A 1 100 ? -34.085 26.560 37.953 1.00 25.90 99 TYR A N 1
ATOM 714 C CA . TYR A 1 100 ? -34.506 25.354 37.260 1.00 20.42 99 TYR A CA 1
ATOM 715 C C . TYR A 1 100 ? -35.198 24.381 38.218 1.00 20.35 99 TYR A C 1
ATOM 716 O O . TYR A 1 100 ? -36.194 23.739 37.841 1.00 19.53 99 TYR A O 1
ATOM 725 N N . PHE A 1 101 ? -34.656 24.221 39.437 1.00 22.62 100 PHE A N 1
ATOM 726 C CA . PHE A 1 101 ? -35.249 23.274 40.380 1.00 21.53 100 PHE A CA 1
ATOM 727 C C . PHE A 1 101 ? -36.632 23.735 40.836 1.00 21.69 100 PHE A C 1
ATOM 728 O O . PHE A 1 101 ? -37.537 22.914 40.985 1.00 21.36 100 PHE A O 1
ATOM 736 N N . ALA A 1 102 ? -36.816 25.038 41.019 1.00 22.33 101 ALA A N 1
ATOM 737 C CA . ALA A 1 102 ? -38.147 25.555 41.370 1.00 24.71 101 ALA A CA 1
ATOM 738 C C . ALA A 1 102 ? -39.177 25.302 40.254 1.00 21.53 101 ALA A C 1
ATOM 739 O O . ALA A 1 102 ? -40.316 24.876 40.528 1.00 21.52 101 ALA A O 1
ATOM 741 N N . SER A 1 103 ? -38.818 25.574 38.974 1.00 20.76 102 SER A N 1
ATOM 742 C CA . SER A 1 103 ? -39.765 25.316 37.886 1.00 19.84 102 SER A CA 1
ATOM 743 C C . SER A 1 103 ? -40.046 23.839 37.717 1.00 19.06 102 SER A C 1
ATOM 744 O O . SER A 1 103 ? -41.185 23.459 37.392 1.00 18.76 102 SER A O 1
ATOM 747 N N . SER A 1 104 ? -39.028 22.994 37.955 1.00 18.92 103 SER A N 1
ATOM 748 C CA . SER A 1 104 ? -39.192 21.540 37.842 1.00 18.67 103 SER A CA 1
ATOM 749 C C . SER A 1 104 ? -40.228 21.012 38.837 1.00 19.04 103 SER A C 1
ATOM 750 O O . SER A 1 104 ? -41.020 20.129 38.477 1.00 18.70 103 SER A O 1
ATOM 753 N N . ALA A 1 105 ? -40.209 21.502 40.097 1.00 20.11 104 ALA A N 1
ATOM 754 C CA . ALA A 1 105 ? -41.246 21.111 41.062 1.00 20.89 104 ALA A CA 1
ATOM 755 C C . ALA A 1 105 ? -42.653 21.434 40.562 1.00 20.73 104 ALA A C 1
ATOM 756 O O . ALA A 1 105 ? -43.554 20.588 40.584 1.00 20.82 104 ALA A O 1
ATOM 758 N N . ILE A 1 106 ? -42.844 22.653 40.059 1.00 20.64 105 ILE A N 1
ATOM 759 C CA . ILE A 1 106 ? -44.157 23.085 39.577 1.00 20.72 105 ILE A CA 1
ATOM 760 C C . ILE A 1 106 ? -44.572 22.231 38.376 1.00 19.75 105 ILE A C 1
ATOM 761 O O . ILE A 1 106 ? -45.726 21.814 38.252 1.00 19.99 105 ILE A O 1
ATOM 766 N N . PHE A 1 107 ? -43.629 21.946 37.485 1.00 18.79 106 PHE A N 1
ATOM 767 C CA . PHE A 1 107 ? -43.947 21.197 36.252 1.00 17.91 106 PHE A CA 1
ATOM 768 C C . PHE A 1 107 ? -44.498 19.815 36.587 1.00 18.09 106 PHE A C 1
ATOM 769 O O . PHE A 1 107 ? -45.460 19.328 35.980 1.00 18.01 106 PHE A O 1
ATOM 777 N N . ARG A 1 108 ? -43.845 19.119 37.531 1.00 18.48 107 ARG A N 1
ATOM 778 C CA . ARG A 1 108 ? -44.257 17.742 37.800 1.00 20.74 107 ARG A CA 1
ATOM 779 C C . ARG A 1 108 ? -45.666 17.697 38.391 1.00 19.79 107 ARG A C 1
ATOM 780 O O . ARG A 1 108 ? -46.455 16.822 38.031 1.00 20.12 107 ARG A O 1
ATOM 788 N N . GLN A 1 109 ? -45.986 18.627 39.305 1.00 20.57 108 GLN A N 1
ATOM 789 C CA . GLN A 1 109 ? -47.329 18.711 39.890 1.00 21.65 108 GLN A CA 1
ATOM 790 C C . GLN A 1 109 ? -48.388 19.042 38.835 1.00 28.84 108 GLN A C 1
ATOM 791 O O . GLN A 1 109 ? -49.473 18.428 38.794 1.00 22.10 108 GLN A O 1
ATOM 797 N N . ALA A 1 110 ? -48.118 20.054 38.013 1.00 21.74 109 ALA A N 1
ATOM 798 C CA . ALA A 1 110 ? -49.089 20.477 36.998 1.00 22.34 109 ALA A CA 1
ATOM 799 C C . ALA A 1 110 ? -49.330 19.389 35.943 1.00 20.07 109 ALA A C 1
ATOM 800 O O . ALA A 1 110 ? -50.473 19.151 35.538 1.00 21.87 109 ALA A O 1
ATOM 802 N N . CYS A 1 111 ? -48.262 18.720 35.487 1.00 20.06 110 CYS A N 1
ATOM 803 C CA . CYS A 1 111 ? -48.379 17.637 34.514 1.00 21.45 110 CYS A CA 1
ATOM 804 C C . CYS A 1 111 ? -49.213 16.481 35.066 1.00 20.89 110 CYS A C 1
ATOM 805 O O . CYS A 1 111 ? -50.139 15.983 34.416 1.00 20.60 110 CYS A O 1
ATOM 808 N N . ARG A 1 112 ? -48.914 16.047 36.293 1.00 22.37 111 ARG A N 1
ATOM 809 C CA . ARG A 1 112 ? -49.662 14.947 36.889 1.00 24.92 111 ARG A CA 1
ATOM 810 C C . ARG A 1 112 ? -51.149 15.309 37.011 1.00 27.18 111 ARG A C 1
ATOM 811 O O . ARG A 1 112 ? -52.025 14.475 36.764 1.00 26.14 111 ARG A O 1
ATOM 819 N N . THR A 1 113 ? -51.449 16.557 37.372 1.00 22.76 112 THR A N 1
ATOM 820 C CA . THR A 1 113 ? -52.843 17.002 37.457 1.00 23.94 112 THR A CA 1
ATOM 821 C C . THR A 1 113 ? -53.545 16.918 36.090 1.00 24.57 112 THR A C 1
ATOM 822 O O . THR A 1 113 ? -54.686 16.442 35.994 1.00 27.26 112 THR A O 1
ATOM 826 N N . MET A 1 114 ? -52.882 17.370 35.016 1.00 22.84 113 MET A N 1
ATOM 827 C CA . MET A 1 114 ? -53.545 17.426 33.707 1.00 22.25 113 MET A CA 1
ATOM 828 C C . MET A 1 114 ? -53.811 16.034 33.136 1.00 25.44 113 MET A C 1
ATOM 829 O O . MET A 1 114 ? -54.818 15.830 32.439 1.00 28.06 113 MET A O 1
ATOM 834 N N . PHE A 1 115 ? -52.931 15.070 33.414 1.00 23.58 114 PHE A N 1
ATOM 835 C CA . PHE A 1 115 ? -53.056 13.733 32.822 1.00 23.34 114 PHE A CA 1
ATOM 836 C C . PHE A 1 115 ? -54.086 12.879 33.560 1.00 27.68 114 PHE A C 1
ATOM 837 O O . PHE A 1 115 ? -54.565 11.888 33.007 1.00 36.65 114 PHE A O 1
ATOM 845 N N . GLN A 1 116 ? -54.466 13.265 34.767 1.00 25.59 115 GLN A N 1
ATOM 846 C CA . GLN A 1 116 ? -55.538 12.596 35.511 1.00 29.17 115 GLN A CA 1
ATOM 847 C C . GLN A 1 116 ? -55.275 11.108 35.713 1.00 38.69 115 GLN A C 1
ATOM 848 O O . GLN A 1 116 ? -56.215 10.338 35.935 1.00 43.52 115 GLN A O 1
ATOM 854 N N . GLY A 1 117 ? -54.017 10.680 35.620 1.00 38.87 116 GLY A N 1
ATOM 855 C CA . GLY A 1 117 ? -53.679 9.272 35.750 1.00 30.39 116 GLY A CA 1
ATOM 856 C C . GLY A 1 117 ? -54.278 8.390 34.669 1.00 45.94 116 GLY A C 1
ATOM 857 O O . GLY A 1 117 ? -54.535 7.204 34.913 1.00 47.54 116 GLY A O 1
ATOM 858 N N . SER A 1 118 ? -54.482 8.926 33.471 1.00 33.55 117 SER A N 1
ATOM 859 C CA . SER A 1 118 ? -55.265 8.229 32.447 1.00 34.74 117 SER A CA 1
ATOM 860 C C . SER A 1 118 ? -54.714 8.253 31.040 1.00 44.25 117 SER A C 1
ATOM 861 O O . SER A 1 118 ? -55.399 8.720 30.127 1.00 50.90 117 SER A O 1
ATOM 864 N N . PRO A 1 119 ? -53.486 7.742 30.847 1.00 35.16 118 PRO A N 1
ATOM 865 C CA . PRO A 1 119 ? -52.570 7.264 31.898 1.00 28.57 118 PRO A CA 1
ATOM 866 C C . PRO A 1 119 ? -51.700 8.389 32.414 1.00 27.60 118 PRO A C 1
ATOM 867 O O . PRO A 1 119 ? -51.668 9.447 31.779 1.00 31.23 118 PRO A O 1
ATOM 871 N N . ASP A 1 120 ? -51.014 8.176 33.537 1.00 25.79 119 ASP A N 1
ATOM 872 C CA . ASP A 1 120 ? -50.073 9.174 34.031 1.00 22.59 119 ASP A CA 1
ATOM 873 C C . ASP A 1 120 ? -48.883 9.310 33.088 1.00 21.00 119 ASP A C 1
ATOM 874 O O . ASP A 1 120 ? -48.360 8.320 32.566 1.00 23.46 119 ASP A O 1
ATOM 879 N N . PHE A 1 121 ? -48.438 10.562 32.879 1.00 19.81 120 PHE A N 1
ATOM 880 C CA . PHE A 1 121 ? -47.341 10.833 31.943 1.00 18.87 120 PHE A CA 1
ATOM 881 C C . PHE A 1 121 ? -46.051 10.126 32.345 1.00 18.34 120 PHE A C 1
ATOM 882 O O . PHE A 1 121 ? -45.447 9.402 31.539 1.00 18.04 120 PHE A O 1
ATOM 890 N N . GLU A 1 122 ? -45.576 10.359 33.581 1.00 18.77 121 GLU A N 1
ATOM 891 C CA . GLU A 1 122 ? -44.314 9.741 34.030 1.00 18.91 121 GLU A CA 1
ATOM 892 C C . GLU A 1 122 ? -44.415 8.223 34.014 1.00 19.97 121 GLU A C 1
ATOM 893 O O . GLU A 1 122 ? -43.495 7.545 33.542 1.00 19.95 121 GLU A O 1
ATOM 899 N N . GLU A 1 123 ? -45.515 7.662 34.533 1.00 21.24 122 GLU A N 1
ATOM 900 C CA . GLU A 1 123 ? -45.648 6.200 34.577 1.00 26.88 122 GLU A CA 1
ATOM 901 C C . GLU A 1 123 ? -45.576 5.588 33.176 1.00 24.13 122 GLU A C 1
ATOM 902 O O . GLU A 1 123 ? -44.902 4.567 32.961 1.00 25.80 122 GLU A O 1
ATOM 908 N N . GLN A 1 124 ? -46.226 6.232 32.203 1.00 22.23 123 GLN A N 1
ATOM 909 C CA A GLN A 1 124 ? -46.326 5.670 30.860 0.50 21.36 123 GLN A CA 1
ATOM 910 C CA B GLN A 1 124 ? -46.326 5.669 30.861 0.50 21.35 123 GLN A CA 1
ATOM 911 C C . GLN A 1 124 ? -44.982 5.719 30.140 1.00 20.89 123 GLN A C 1
ATOM 912 O O . GLN A 1 124 ? -44.566 4.734 29.506 1.00 23.52 123 GLN A O 1
ATOM 923 N N . VAL A 1 125 ? -44.286 6.872 30.197 1.00 19.60 124 VAL A N 1
ATOM 924 C CA A VAL A 1 125 ? -42.989 7.014 29.523 0.50 18.19 124 VAL A CA 1
ATOM 925 C CA B VAL A 1 125 ? -43.010 6.972 29.491 0.50 19.34 124 VAL A CA 1
ATOM 926 C C . VAL A 1 125 ? -41.948 6.088 30.156 1.00 18.28 124 VAL A C 1
ATOM 927 O O . VAL A 1 125 ? -41.127 5.477 29.450 1.00 20.35 124 VAL A O 1
ATOM 934 N N . GLU A 1 126 ? -41.920 6.000 31.504 1.00 19.83 125 GLU A N 1
ATOM 935 C CA . GLU A 1 126 ? -40.985 5.078 32.168 1.00 21.07 125 GLU A CA 1
ATOM 936 C C . GLU A 1 126 ? -41.233 3.627 31.755 1.00 24.75 125 GLU A C 1
ATOM 937 O O . GLU A 1 126 ? -40.281 2.845 31.597 1.00 24.05 125 GLU A O 1
ATOM 943 N N . SER A 1 127 ? -42.498 3.250 31.546 1.00 23.30 126 SER A N 1
ATOM 944 C CA . SER A 1 127 ? -42.811 1.896 31.083 1.00 23.80 126 SER A CA 1
ATOM 945 C C . SER A 1 127 ? -42.193 1.622 29.709 1.00 27.40 126 SER A C 1
ATOM 946 O O . SER A 1 127 ? -41.602 0.552 29.479 1.00 25.63 126 SER A O 1
ATOM 949 N N . ILE A 1 128 ? -42.303 2.590 28.785 1.00 24.05 127 ILE A N 1
ATOM 950 C CA . ILE A 1 128 ? -41.694 2.467 27.452 1.00 23.04 127 ILE A CA 1
ATOM 951 C C . ILE A 1 128 ? -40.182 2.305 27.568 1.00 24.56 127 ILE A C 1
ATOM 952 O O . ILE A 1 128 ? -39.589 1.403 26.957 1.00 23.25 127 ILE A O 1
ATOM 957 N N . PHE A 1 129 ? -39.526 3.207 28.317 1.00 22.04 128 PHE A N 1
ATOM 958 C CA . PHE A 1 129 ? -38.068 3.192 28.384 1.00 22.73 128 PHE A CA 1
ATOM 959 C C . PHE A 1 129 ? -37.558 1.898 29.034 1.00 23.55 128 PHE A C 1
ATOM 960 O O . PHE A 1 129 ? -36.533 1.336 28.604 1.00 24.07 128 PHE A O 1
ATOM 968 N N . HIS A 1 130 ? -38.283 1.378 30.024 1.00 23.27 129 HIS A N 1
ATOM 969 C CA . HIS A 1 130 ? -37.918 0.091 30.630 1.00 24.35 129 HIS A CA 1
ATOM 970 C C . HIS A 1 130 ? -38.050 -1.065 29.635 1.00 26.98 129 HIS A C 1
ATOM 971 O O . HIS A 1 130 ? -37.170 -1.938 29.565 1.00 27.81 129 HIS A O 1
ATOM 978 N N . SER A 1 131 ? -39.149 -1.106 28.868 1.00 27.07 130 SER A N 1
ATOM 979 C CA . SER A 1 131 ? -39.337 -2.170 27.880 1.00 28.54 130 SER A CA 1
ATOM 980 C C . SER A 1 131 ? -38.284 -2.153 26.770 1.00 28.79 130 SER A C 1
ATOM 981 O O . SER A 1 131 ? -37.991 -3.217 26.198 1.00 27.45 130 SER A O 1
ATOM 984 N N . LEU A 1 132 ? -37.727 -0.979 26.421 1.00 23.37 131 LEU A N 1
ATOM 985 C CA . LEU A 1 132 ? -36.718 -0.862 25.365 1.00 22.81 131 LEU A CA 1
ATOM 986 C C . LEU A 1 132 ? -35.274 -1.013 25.878 1.00 24.92 131 LEU A C 1
ATOM 987 O O . LEU A 1 132 ? -34.328 -0.855 25.092 1.00 24.45 131 LEU A O 1
ATOM 992 N N . SER A 1 133 ? -35.069 -1.364 27.160 1.00 25.73 132 SER A N 1
ATOM 993 C CA . SER A 1 133 ? -33.720 -1.437 27.730 1.00 25.77 132 SER A CA 1
ATOM 994 C C . SER A 1 133 ? -33.505 -2.560 28.737 1.00 28.83 132 SER A C 1
ATOM 995 O O . SER A 1 133 ? -32.366 -3.017 28.895 1.00 31.77 132 SER A O 1
ATOM 998 N N . GLY A 1 134 ? -34.529 -2.999 29.447 1.00 28.56 133 GLY A N 1
ATOM 999 C CA . GLY A 1 134 ? -34.352 -3.923 30.550 1.00 30.31 133 GLY A CA 1
ATOM 1000 C C . GLY A 1 134 ? -33.827 -3.304 31.832 1.00 30.53 133 GLY A C 1
ATOM 1001 O O . GLY A 1 134 ? -33.588 -4.048 32.792 1.00 32.58 133 GLY A O 1
ATOM 1002 N N . LEU A 1 135 ? -33.635 -1.979 31.896 1.00 28.86 134 LEU A N 1
ATOM 1003 C CA . LEU A 1 135 ? -33.022 -1.309 33.045 1.00 28.90 134 LEU A CA 1
ATOM 1004 C C . LEU A 1 135 ? -34.038 -0.504 33.841 1.00 28.20 134 LEU A C 1
ATOM 1005 O O . LEU A 1 135 ? -35.074 -0.081 33.311 1.00 28.25 134 LEU A O 1
ATOM 1010 N N . PRO A 1 136 ? -33.761 -0.239 35.123 1.00 29.08 135 PRO A N 1
ATOM 1011 C CA . PRO A 1 136 ? -34.594 0.706 35.864 1.00 28.95 135 PRO A CA 1
ATOM 1012 C C . PRO A 1 136 ? -34.452 2.103 35.279 1.00 29.53 135 PRO A C 1
ATOM 1013 O O . PRO A 1 136 ? -33.432 2.436 34.662 1.00 26.12 135 PRO A O 1
ATOM 1017 N N . VAL A 1 137 ? -35.516 2.902 35.444 1.00 27.42 136 VAL A N 1
ATOM 1018 C CA . VAL A 1 137 ? -35.642 4.236 34.842 1.00 23.15 136 VAL A CA 1
ATOM 1019 C C . VAL A 1 137 ? -35.990 5.249 35.940 1.00 27.13 136 VAL A C 1
ATOM 1020 O O . VAL A 1 137 ? -36.951 5.036 36.691 1.00 30.89 136 VAL A O 1
ATOM 1024 N N . GLU A 1 138 ? -35.236 6.365 36.017 1.00 23.54 137 GLU A N 1
ATOM 1025 C CA . GLU A 1 138 ? -35.414 7.375 37.062 1.00 25.65 137 GLU A CA 1
ATOM 1026 C C . GLU A 1 138 ? -35.282 8.786 36.481 1.00 25.16 137 GLU A C 1
ATOM 1027 O O . GLU A 1 138 ? -34.556 9.016 35.510 1.00 20.28 137 GLU A O 1
ATOM 1033 N N . ILE A 1 139 ? -35.926 9.738 37.150 1.00 21.91 138 ILE A N 1
ATOM 1034 C CA . ILE A 1 139 ? -35.693 11.164 36.935 1.00 20.04 138 ILE A CA 1
ATOM 1035 C C . ILE A 1 139 ? -34.539 11.518 37.868 1.00 20.54 138 ILE A C 1
ATOM 1036 O O . ILE A 1 139 ? -34.614 11.196 39.061 1.00 23.29 138 ILE A O 1
ATOM 1041 N N . PRO A 1 140 ? -33.465 12.178 37.412 1.00 20.20 139 PRO A N 1
ATOM 1042 C CA . PRO A 1 140 ? -32.362 12.509 38.328 1.00 24.23 139 PRO A CA 1
ATOM 1043 C C . PRO A 1 140 ? -32.745 13.507 39.404 1.00 21.72 139 PRO A C 1
ATOM 1044 O O . PRO A 1 140 ? -33.729 14.242 39.303 1.00 21.24 139 PRO A O 1
ATOM 1048 N N . THR A 1 141 ? -31.891 13.538 40.441 1.00 23.07 140 THR A N 1
ATOM 1049 C CA . THR A 1 141 ? -32.034 14.467 41.555 1.00 23.77 140 THR A CA 1
ATOM 1050 C C . THR A 1 141 ? -30.723 15.231 41.743 1.00 28.17 140 THR A C 1
ATOM 1051 O O . THR A 1 141 ? -29.631 14.725 41.433 1.00 28.44 140 THR A O 1
ATOM 1055 N N . GLY A 1 142 ? -30.843 16.466 42.237 1.00 24.60 141 GLY A N 1
ATOM 1056 C CA . GLY A 1 142 ? -29.704 17.322 42.490 1.00 26.50 141 GLY A CA 1
ATOM 1057 C C . GLY A 1 142 ? -28.931 16.956 43.740 1.00 28.18 141 GLY A C 1
ATOM 1058 O O . GLY A 1 142 ? -29.224 15.978 44.449 1.00 29.86 141 GLY A O 1
ATOM 1059 N N . PRO A 1 143 ? -27.919 17.779 44.046 1.00 31.12 142 PRO A N 1
ATOM 1060 C CA . PRO A 1 143 ? -27.000 17.419 45.134 1.00 40.01 142 PRO A CA 1
ATOM 1061 C C . PRO A 1 143 ? -27.648 17.473 46.499 1.00 33.30 142 PRO A C 1
ATOM 1062 O O . PRO A 1 143 ? -27.192 16.778 47.415 1.00 38.91 142 PRO A O 1
ATOM 1066 N N . GLU A 1 144 ? -28.721 18.243 46.661 1.00 32.87 143 GLU A N 1
ATOM 1067 C CA . GLU A 1 144 ? -29.474 18.233 47.908 1.00 31.45 143 GLU A CA 1
ATOM 1068 C C . GLU A 1 144 ? -30.833 17.555 47.768 1.00 30.46 143 GLU A C 1
ATOM 1069 O O . GLU A 1 144 ? -31.730 17.815 48.574 1.00 33.85 143 GLU A O 1
ATOM 1072 N N . GLY A 1 145 ? -31.011 16.693 46.762 1.00 29.33 144 GLY A N 1
ATOM 1073 C CA . GLY A 1 145 ? -32.254 15.957 46.599 1.00 30.54 144 GLY A CA 1
ATOM 1074 C C . GLY A 1 145 ? -33.303 16.625 45.728 1.00 26.97 144 GLY A C 1
ATOM 1075 O O . GLY A 1 145 ? -34.373 16.037 45.516 1.00 26.45 144 GLY A O 1
ATOM 1076 N N . GLN A 1 146 ? -33.044 17.836 45.248 1.00 26.36 145 GLN A N 1
ATOM 1077 C CA . GLN A 1 146 ? -33.998 18.529 44.393 1.00 24.98 145 GLN A CA 1
ATOM 1078 C C . GLN A 1 146 ? -34.305 17.728 43.123 1.00 25.52 145 GLN A C 1
ATOM 1079 O O . GLN A 1 146 ? -33.393 17.272 42.425 1.00 27.90 145 GLN A O 1
ATOM 1085 N N . THR A 1 147 ? -35.573 17.615 42.752 1.00 22.88 146 THR A N 1
ATOM 1086 C CA . THR A 1 147 ? -35.896 16.886 41.522 1.00 21.72 146 THR A CA 1
ATOM 1087 C C . THR A 1 147 ? -35.578 17.692 40.251 1.00 20.56 146 THR A C 1
ATOM 1088 O O . THR A 1 147 ? -35.896 18.884 40.159 1.00 21.43 146 THR A O 1
ATOM 1092 N N . TYR A 1 148 ? -34.979 17.034 39.246 1.00 19.93 147 TYR A N 1
ATOM 1093 C CA . TYR A 1 148 ? -35.001 17.538 37.870 1.00 18.76 147 TYR A CA 1
ATOM 1094 C C . TYR A 1 148 ? -36.421 17.403 37.300 1.00 17.98 147 TYR A C 1
ATOM 1095 O O . TYR A 1 148 ? -37.308 16.735 37.888 1.00 18.36 147 TYR A O 1
ATOM 1104 N N . THR A 1 149 ? -36.670 18.122 36.165 1.00 17.08 148 THR A N 1
ATOM 1105 C CA . THR A 1 149 ? -37.951 17.876 35.483 1.00 16.44 148 THR A CA 1
ATOM 1106 C C . THR A 1 149 ? -37.812 16.717 34.506 1.00 16.97 148 THR A C 1
ATOM 1107 O O . THR A 1 149 ? -36.744 16.576 33.858 1.00 16.80 148 THR A O 1
ATOM 1111 N N . PRO A 1 150 ? -38.860 15.868 34.379 1.00 15.81 149 PRO A N 1
ATOM 1112 C CA . PRO A 1 150 ? -38.816 14.790 33.361 1.00 15.34 149 PRO A CA 1
ATOM 1113 C C . PRO A 1 150 ? -38.942 15.292 31.931 1.00 14.46 149 PRO A C 1
ATOM 1114 O O . PRO A 1 150 ? -38.506 14.589 30.979 1.00 15.02 149 PRO A O 1
ATOM 1118 N N . ALA A 1 151 ? -39.570 16.461 31.749 1.00 14.18 150 ALA A N 1
ATOM 1119 C CA . ALA A 1 151 ? -39.974 16.986 30.448 1.00 13.52 150 ALA A CA 1
ATOM 1120 C C . ALA A 1 151 ? -40.174 18.496 30.551 1.00 13.65 150 ALA A C 1
ATOM 1121 O O . ALA A 1 151 ? -40.262 19.066 31.659 1.00 14.26 150 ALA A O 1
ATOM 1123 N N . THR A 1 152 ? -40.202 19.135 29.367 1.00 15.21 151 THR A N 1
ATOM 1124 C CA . THR A 1 152 ? -40.785 20.463 29.179 1.00 15.07 151 THR A CA 1
ATOM 1125 C C . THR A 1 152 ? -41.773 20.367 28.012 1.00 15.00 151 THR A C 1
ATOM 1126 O O . THR A 1 152 ? -41.799 19.372 27.260 1.00 13.63 151 THR A O 1
ATOM 1130 N N . ILE A 1 153 ? -42.654 21.387 27.911 1.00 13.69 152 ILE A N 1
ATOM 1131 C CA . ILE A 1 153 ? -43.642 21.508 26.822 1.00 13.56 152 ILE A CA 1
ATOM 1132 C C . ILE A 1 153 ? -43.250 22.672 25.913 1.00 13.52 152 ILE A C 1
ATOM 1133 O O . ILE A 1 153 ? -43.188 23.822 26.363 1.00 15.44 152 ILE A O 1
ATOM 1138 N N . ARG A 1 154 ? -43.002 22.356 24.642 0.60 9.12 153 ARG A N 1
ATOM 1139 C CA A ARG A 1 154 ? -42.651 23.337 23.612 0.60 14.48 153 ARG A CA 1
ATOM 1140 C CA B ARG A 1 154 ? -42.648 23.332 23.608 0.40 12.36 153 ARG A CA 1
ATOM 1141 C C . ARG A 1 154 ? -43.900 23.747 22.829 0.60 8.74 153 ARG A C 1
ATOM 1142 O O . ARG A 1 154 ? -44.686 22.902 22.411 0.60 8.51 153 ARG A O 1
ATOM 1157 N N . LEU A 1 155 ? -44.083 25.046 22.676 1.00 13.76 154 LEU A N 1
ATOM 1158 C CA . LEU A 1 155 ? -45.254 25.649 22.018 1.00 14.24 154 LEU A CA 1
ATOM 1159 C C . LEU A 1 155 ? -44.754 26.451 20.809 1.00 12.07 154 LEU A C 1
ATOM 1160 O O . LEU A 1 155 ? -44.010 27.416 20.971 1.00 14.48 154 LEU A O 1
ATOM 1165 N N . LEU A 1 156 ? -45.131 26.016 19.575 1.00 11.76 155 LEU A N 1
ATOM 1166 C CA A LEU A 1 156 ? -44.695 26.651 18.323 0.50 15.53 155 LEU A CA 1
ATOM 1167 C CA B LEU A 1 156 ? -44.697 26.665 18.332 0.50 15.62 155 LEU A CA 1
ATOM 1168 C C . LEU A 1 156 ? -45.908 27.205 17.575 1.00 14.61 155 LEU A C 1
ATOM 1169 O O . LEU A 1 156 ? -46.723 26.426 17.054 1.00 14.75 155 LEU A O 1
ATOM 1178 N N . LEU A 1 157 ? -46.023 28.531 17.521 1.00 16.49 156 LEU A N 1
ATOM 1179 C CA . LEU A 1 157 ? -47.091 29.248 16.821 1.00 14.50 156 LEU A CA 1
ATOM 1180 C C . LEU A 1 157 ? -46.699 29.432 15.342 1.00 15.66 156 LEU A C 1
ATOM 1181 O O . LEU A 1 157 ? -45.564 29.202 14.935 1.00 16.13 156 LEU A O 1
ATOM 1186 N N . GLU A 1 158 ? -47.684 29.859 14.533 1.00 17.13 157 GLU A N 1
ATOM 1187 C CA A GLU A 1 158 ? -47.508 30.184 13.124 0.50 15.61 157 GLU A CA 1
ATOM 1188 C CA B GLU A 1 158 ? -47.453 30.123 13.121 0.50 17.36 157 GLU A CA 1
ATOM 1189 C C . GLU A 1 158 ? -46.248 31.021 12.904 1.00 21.62 157 GLU A C 1
ATOM 1190 O O . GLU A 1 158 ? -46.069 32.052 13.564 1.00 19.79 157 GLU A O 1
ATOM 1201 N N . GLY A 1 159 ? -45.398 30.622 11.946 1.00 18.63 158 GLY A N 1
ATOM 1202 C CA . GLY A 1 159 ? -44.220 31.409 11.640 1.00 22.51 158 GLY A CA 1
ATOM 1203 C C . GLY A 1 159 ? -43.013 31.150 12.521 1.00 18.72 158 GLY A C 1
ATOM 1204 O O . GLY A 1 159 ? -41.950 31.745 12.276 1.00 28.34 158 GLY A O 1
ATOM 1205 N N . ARG A 1 160 ? -43.113 30.235 13.494 1.00 16.30 159 ARG A N 1
ATOM 1206 C CA . ARG A 1 160 ? -42.014 29.922 14.407 1.00 15.08 159 ARG A CA 1
ATOM 1207 C C . ARG A 1 160 ? -41.461 28.526 14.105 1.00 17.86 159 ARG A C 1
ATOM 1208 O O . ARG A 1 160 ? -42.188 27.637 13.625 1.00 14.67 159 ARG A O 1
ATOM 1216 N N . GLU A 1 161 ? -40.164 28.349 14.389 1.00 16.73 160 GLU A N 1
ATOM 1217 C CA . GLU A 1 161 ? -39.439 27.106 14.096 1.00 13.05 160 GLU A CA 1
ATOM 1218 C C . GLU A 1 161 ? -38.467 26.805 15.247 1.00 15.44 160 GLU A C 1
ATOM 1219 O O . GLU A 1 161 ? -38.230 27.660 16.110 1.00 17.42 160 GLU A O 1
ATOM 1225 N N . ILE A 1 162 ? -37.848 25.598 15.238 1.00 14.10 161 ILE A N 1
ATOM 1226 C CA . ILE A 1 162 ? -36.739 25.261 16.140 1.00 14.17 161 ILE A CA 1
ATOM 1227 C C . ILE A 1 162 ? -35.472 25.103 15.305 1.00 12.08 161 ILE A C 1
ATOM 1228 O O . ILE A 1 162 ? -35.382 24.186 14.469 1.00 14.61 161 ILE A O 1
ATOM 1233 N N . ALA A 1 163 ? -34.543 26.046 15.456 1.00 13.66 162 ALA A N 1
ATOM 1234 C CA . ALA A 1 163 ? -33.322 26.096 14.655 1.00 15.80 162 ALA A CA 1
ATOM 1235 C C . ALA A 1 163 ? -32.479 24.828 14.806 1.00 14.92 162 ALA A C 1
ATOM 1236 O O . ALA A 1 163 ? -32.508 24.171 15.847 1.00 14.53 162 ALA A O 1
ATOM 1238 N N . VAL A 1 164 ? -31.712 24.508 13.760 1.00 13.68 163 VAL A N 1
ATOM 1239 C CA . VAL A 1 164 ? -30.848 23.322 13.766 1.00 11.52 163 VAL A CA 1
ATOM 1240 C C . VAL A 1 164 ? -29.873 23.382 14.954 1.00 12.51 163 VAL A C 1
ATOM 1241 O O . VAL A 1 164 ? -29.284 24.436 15.250 1.00 13.35 163 VAL A O 1
ATOM 1245 N N . HIS A 1 165 ? -29.675 22.215 15.605 1.00 12.41 164 HIS A N 1
ATOM 1246 C CA . HIS A 1 165 ? -28.829 22.076 16.804 1.00 11.82 164 HIS A CA 1
ATOM 1247 C C . HIS A 1 165 ? -28.509 20.592 17.007 1.00 13.67 164 HIS A C 1
ATOM 1248 O O . HIS A 1 165 ? -29.057 19.718 16.316 1.00 11.77 164 HIS A O 1
ATOM 1255 N N . VAL A 1 166 ? -27.652 20.288 18.011 1.00 14.43 165 VAL A N 1
ATOM 1256 C CA . VAL A 1 166 ? -27.245 18.921 18.287 1.00 12.34 165 VAL A CA 1
ATOM 1257 C C . VAL A 1 166 ? -27.114 18.743 19.794 1.00 12.57 165 VAL A C 1
ATOM 1258 O O . VAL A 1 166 ? -26.592 19.627 20.485 1.00 16.11 165 VAL A O 1
ATOM 1262 N N . GLY A 1 167 ? -27.519 17.575 20.298 1.00 13.53 166 GLY A N 1
ATOM 1263 C CA . GLY A 1 167 ? -27.667 17.394 21.742 1.00 15.63 166 GLY A CA 1
ATOM 1264 C C . GLY A 1 167 ? -26.381 17.332 22.532 1.00 16.60 166 GLY A C 1
ATOM 1265 O O . GLY A 1 167 ? -26.346 17.791 23.698 1.00 18.83 166 GLY A O 1
ATOM 1266 N N . ASN A 1 168 ? -25.310 16.794 21.952 1.00 17.19 167 ASN A N 1
ATOM 1267 C CA . ASN A 1 168 ? -24.086 16.643 22.720 1.00 18.57 167 ASN A CA 1
ATOM 1268 C C . ASN A 1 168 ? -23.414 17.986 22.976 1.00 20.50 167 ASN A C 1
ATOM 1269 O O . ASN A 1 168 ? -22.490 18.042 23.782 1.00 24.00 167 ASN A O 1
ATOM 1274 N N . ASP A 1 169 ? -23.903 19.086 22.394 1.00 21.10 168 ASP A N 1
ATOM 1275 C CA . ASP A 1 169 ? -23.393 20.397 22.785 1.00 22.11 168 ASP A CA 1
ATOM 1276 C C . ASP A 1 169 ? -23.723 20.714 24.248 1.00 25.89 168 ASP A C 1
ATOM 1277 O O . ASP A 1 169 ? -23.077 21.584 24.853 1.00 24.36 168 ASP A O 1
ATOM 1282 N N . PHE A 1 170 ? -24.702 20.017 24.828 1.00 20.80 169 PHE A N 1
ATOM 1283 C CA . PHE A 1 170 ? -25.029 20.200 26.248 1.00 22.22 169 PHE A CA 1
ATOM 1284 C C . PHE A 1 170 ? -23.831 19.873 27.139 1.00 33.80 169 PHE A C 1
ATOM 1285 O O . PHE A 1 170 ? -23.593 20.553 28.161 1.00 27.34 169 PHE A O 1
ATOM 1293 N N . LEU A 1 171 ? -23.052 18.845 26.762 1.00 28.69 170 LEU A N 1
ATOM 1294 C CA . LEU A 1 171 ? -21.894 18.406 27.533 1.00 32.24 170 LEU A CA 1
ATOM 1295 C C . LEU A 1 171 ? -20.822 19.473 27.605 1.00 30.11 170 LEU A C 1
ATOM 1296 O O . LEU A 1 171 ? -19.845 19.303 28.355 1.00 35.87 170 LEU A O 1
ATOM 1301 N N . LEU A 1 172 ? -20.966 20.556 26.841 1.00 31.19 171 LEU A N 1
ATOM 1302 C CA . LEU A 1 172 ? -19.990 21.634 26.808 1.00 34.45 171 LEU A CA 1
ATOM 1303 C C . LEU A 1 172 ? -20.457 22.895 27.539 1.00 40.06 171 LEU A C 1
ATOM 1304 O O . LEU A 1 172 ? -19.754 23.909 27.511 1.00 45.95 171 LEU A O 1
ATOM 1309 N N . MET A 1 173 ? -21.698 22.847 28.261 1.00 25.16 172 MET A N 1
ATOM 1310 C CA . MET A 1 173 ? -22.400 23.929 28.948 1.00 25.81 172 MET A CA 1
ATOM 1311 C C . MET A 1 173 ? -22.218 23.821 30.467 1.00 26.92 172 MET A C 1
ATOM 1312 O O . MET A 1 173 ? -22.201 22.710 31.023 1.00 30.27 172 MET A O 1
ATOM 1317 N N . PRO A 1 174 ? -22.059 24.950 31.169 1.00 34.61 173 PRO A N 1
ATOM 1318 C CA . PRO A 1 174 ? -21.910 24.870 32.633 1.00 36.23 173 PRO A CA 1
ATOM 1319 C C . PRO A 1 174 ? -23.102 24.238 33.316 1.00 30.73 173 PRO A C 1
ATOM 1320 O O . PRO A 1 174 ? -22.938 23.635 34.382 1.00 33.15 173 PRO A O 1
ATOM 1324 N N . ALA A 1 175 ? -24.293 24.329 32.714 1.00 29.48 174 ALA A N 1
ATOM 1325 C CA . ALA A 1 175 ? -25.495 23.729 33.298 1.00 35.13 174 ALA A CA 1
ATOM 1326 C C . ALA A 1 175 ? -25.390 22.214 33.463 1.00 30.60 174 ALA A C 1
ATOM 1327 O O . ALA A 1 175 ? -26.062 21.656 34.336 1.00 28.48 174 ALA A O 1
ATOM 1329 N N . ALA A 1 176 ? -24.547 21.541 32.680 1.00 26.08 175 ALA A N 1
ATOM 1330 C CA . ALA A 1 176 ? -24.368 20.099 32.757 1.00 24.83 175 ALA A CA 1
ATOM 1331 C C . ALA A 1 176 ? -23.390 19.645 33.832 1.00 28.45 175 ALA A C 1
ATOM 1332 O O . ALA A 1 176 ? -23.151 18.434 33.946 1.00 28.29 175 ALA A O 1
ATOM 1334 N N . ASN A 1 177 ? -22.793 20.559 34.609 1.00 30.86 176 ASN A N 1
ATOM 1335 C CA . ASN A 1 177 ? -21.770 20.166 35.577 1.00 30.86 176 ASN A CA 1
ATOM 1336 C C . ASN A 1 177 ? -22.245 19.038 36.496 1.00 28.09 176 ASN A C 1
ATOM 1337 O O . ASN A 1 177 ? -21.537 18.045 36.708 1.00 31.66 176 ASN A O 1
ATOM 1342 N N . HIS A 1 178 ? -23.440 19.180 37.078 1.00 28.09 177 HIS A N 1
ATOM 1343 C CA . HIS A 1 178 ? -23.869 18.189 38.060 1.00 30.62 177 HIS A CA 1
ATOM 1344 C C . HIS A 1 178 ? -24.268 16.871 37.392 1.00 30.51 177 HIS A C 1
ATOM 1345 O O . HIS A 1 178 ? -23.904 15.799 37.885 1.00 30.34 177 HIS A O 1
ATOM 1352 N N . LEU A 1 179 ? -24.975 16.921 36.251 1.00 25.78 178 LEU A N 1
ATOM 1353 C CA A LEU A 1 179 ? -25.398 15.689 35.588 0.50 23.86 178 LEU A CA 1
ATOM 1354 C CA B LEU A 1 179 ? -25.394 15.687 35.581 0.50 23.85 178 LEU A CA 1
ATOM 1355 C C . LEU A 1 179 ? -24.204 14.871 35.112 1.00 31.41 178 LEU A C 1
ATOM 1356 O O . LEU A 1 179 ? -24.260 13.629 35.105 1.00 31.19 178 LEU A O 1
ATOM 1365 N N . LYS A 1 180 ? -23.120 15.541 34.735 1.00 27.58 179 LYS A N 1
ATOM 1366 C CA . LYS A 1 180 ? -21.906 14.848 34.333 1.00 36.14 179 LYS A CA 1
ATOM 1367 C C . LYS A 1 180 ? -21.412 13.868 35.393 1.00 46.24 179 LYS A C 1
ATOM 1368 O O . LYS A 1 180 ? -20.681 12.934 35.046 1.00 45.89 179 LYS A O 1
ATOM 1374 N N . THR A 1 181 ? -21.756 14.069 36.678 1.00 32.43 180 THR A N 1
ATOM 1375 C CA . THR A 1 181 ? -21.328 13.126 37.711 1.00 39.10 180 THR A CA 1
ATOM 1376 C C . THR A 1 181 ? -22.188 11.863 37.783 1.00 41.83 180 THR A C 1
ATOM 1377 O O . THR A 1 181 ? -21.799 10.923 38.492 1.00 47.02 180 THR A O 1
ATOM 1381 N N . LEU A 1 182 ? -23.342 11.832 37.103 1.00 39.91 181 LEU A N 1
ATOM 1382 C CA . LEU A 1 182 ? -24.263 10.700 37.107 1.00 35.64 181 LEU A CA 1
ATOM 1383 C C . LEU A 1 182 ? -24.309 9.914 35.797 1.00 31.08 181 LEU A C 1
ATOM 1384 O O . LEU A 1 182 ? -24.719 8.747 35.816 1.00 40.52 181 LEU A O 1
ATOM 1389 N N . LEU A 1 183 ? -23.891 10.493 34.679 1.00 32.27 182 LEU A N 1
ATOM 1390 C CA . LEU A 1 183 ? -24.117 9.909 33.363 1.00 36.77 182 LEU A CA 1
ATOM 1391 C C . LEU A 1 183 ? -22.862 9.290 32.771 1.00 38.56 182 LEU A C 1
ATOM 1392 O O . LEU A 1 183 ? -21.739 9.754 33.000 1.00 49.96 182 LEU A O 1
ATOM 1397 N N . ASP A 1 184 ? -23.076 8.211 32.023 1.00 38.04 183 ASP A N 1
ATOM 1398 C CA . ASP A 1 184 ? -22.063 7.679 31.124 1.00 35.68 183 ASP A CA 1
ATOM 1399 C C . ASP A 1 184 ? -21.789 8.705 30.037 1.00 48.51 183 ASP A C 1
ATOM 1400 O O . ASP A 1 184 ? -22.682 9.454 29.617 1.00 54.02 183 ASP A O 1
ATOM 1405 N N . LEU A 1 185 ? -20.553 8.721 29.567 1.00 36.25 184 LEU A N 1
ATOM 1406 C CA . LEU A 1 185 ? -20.109 9.702 28.584 1.00 52.63 184 LEU A CA 1
ATOM 1407 C C . LEU A 1 185 ? -20.534 9.368 27.134 1.00 58.71 184 LEU A C 1
ATOM 1408 O O . LEU A 1 185 ? -19.927 9.911 26.206 1.00 54.93 184 LEU A O 1
ATOM 1410 N N . SER A 1 186 ? -21.569 8.536 26.925 1.00 43.25 185 SER A N 1
ATOM 1411 C CA . SER A 1 186 ? -22.027 8.126 25.595 1.00 43.91 185 SER A CA 1
ATOM 1412 C C . SER A 1 186 ? -23.122 9.085 25.104 1.00 38.97 185 SER A C 1
ATOM 1413 O O . SER A 1 186 ? -23.344 10.127 25.721 1.00 25.86 185 SER A O 1
ATOM 1416 N N . ASP A 1 187 ? -23.792 8.766 23.972 1.00 25.28 186 ASP A N 1
ATOM 1417 C CA . ASP A 1 187 ? -24.736 9.669 23.338 1.00 24.03 186 ASP A CA 1
ATOM 1418 C C . ASP A 1 187 ? -25.984 9.786 24.211 1.00 22.44 186 ASP A C 1
ATOM 1419 O O . ASP A 1 187 ? -26.429 8.799 24.814 1.00 30.94 186 ASP A O 1
ATOM 1424 N N . GLN A 1 188 ? -26.536 10.987 24.280 1.00 18.89 187 GLN A N 1
ATOM 1425 C CA . GLN A 1 188 ? -27.885 11.146 24.821 1.00 17.08 187 GLN A CA 1
ATOM 1426 C C . GLN A 1 188 ? -28.888 10.941 23.689 1.00 14.41 187 GLN A C 1
ATOM 1427 O O . GLN A 1 188 ? -28.623 11.324 22.525 1.00 16.70 187 GLN A O 1
ATOM 1433 N N . LEU A 1 189 ? -30.071 10.377 24.014 1.00 15.36 188 LEU A N 1
ATOM 1434 C CA . LEU A 1 189 ? -31.197 10.350 23.087 1.00 14.21 188 LEU A CA 1
ATOM 1435 C C . LEU A 1 189 ? -32.169 11.505 23.348 1.00 14.29 188 LEU A C 1
ATOM 1436 O O . LEU A 1 189 ? -32.218 12.046 24.479 1.00 14.22 188 LEU A O 1
ATOM 1441 N N . SER A 1 190 ? -32.942 11.862 22.312 1.00 11.09 189 SER A N 1
ATOM 1442 C CA . SER A 1 190 ? -34.091 12.767 22.387 1.00 10.72 189 SER A CA 1
ATOM 1443 C C . SER A 1 190 ? -35.375 11.966 22.347 1.00 13.11 189 SER A C 1
ATOM 1444 O O . SER A 1 190 ? -35.477 10.970 21.604 1.00 13.06 189 SER A O 1
ATOM 1447 N N . TYR A 1 191 ? -36.393 12.439 23.100 1.00 11.71 190 TYR A N 1
ATOM 1448 C CA . TYR A 1 191 ? -37.763 11.885 22.989 1.00 12.94 190 TYR A CA 1
ATOM 1449 C C . TYR A 1 191 ? -38.785 13.020 22.991 1.00 12.46 190 TYR A C 1
ATOM 1450 O O . TYR A 1 191 ? -38.603 14.023 23.709 1.00 12.57 190 TYR A O 1
ATOM 1459 N N . PHE A 1 192 ? -39.859 12.882 22.207 1.00 11.77 191 PHE A N 1
ATOM 1460 C CA . PHE A 1 192 ? -41.011 13.774 22.392 1.00 10.83 191 PHE A CA 1
ATOM 1461 C C . PHE A 1 192 ? -42.296 13.143 21.900 1.00 10.69 191 PHE A C 1
ATOM 1462 O O . PHE A 1 192 ? -42.268 12.215 21.076 1.00 13.03 191 PHE A O 1
ATOM 1470 N N . ILE A 1 193 ? -43.428 13.689 22.375 1.00 11.56 192 ILE A N 1
ATOM 1471 C CA . ILE A 1 193 ? -44.782 13.276 21.985 1.00 13.27 192 ILE A CA 1
ATOM 1472 C C . ILE A 1 193 ? -45.602 14.530 21.635 1.00 16.13 192 ILE A C 1
ATOM 1473 O O . ILE A 1 193 ? -45.705 15.446 22.453 1.00 14.67 192 ILE A O 1
ATOM 1478 N N . PRO A 1 194 ? -46.237 14.613 20.460 1.00 14.82 193 PRO A N 1
ATOM 1479 C CA . PRO A 1 194 ? -47.136 15.759 20.199 1.00 12.38 193 PRO A CA 1
ATOM 1480 C C . PRO A 1 194 ? -48.443 15.651 20.997 1.00 14.02 193 PRO A C 1
ATOM 1481 O O . PRO A 1 194 ? -49.087 14.597 21.018 1.00 14.20 193 PRO A O 1
ATOM 1485 N N . LEU A 1 195 ? -48.800 16.766 21.640 1.00 13.28 194 LEU A N 1
ATOM 1486 C CA . LEU A 1 195 ? -50.136 16.989 22.182 1.00 14.88 194 LEU A CA 1
ATOM 1487 C C . LEU A 1 195 ? -51.083 17.515 21.096 1.00 16.70 194 LEU A C 1
ATOM 1488 O O . LEU A 1 195 ? -52.232 17.058 21.002 1.00 16.99 194 LEU A O 1
ATOM 1493 N N . THR A 1 196 ? -50.625 18.486 20.281 1.00 16.77 195 THR A N 1
ATOM 1494 C CA . THR A 1 196 ? -51.349 19.010 19.123 1.00 14.54 195 THR A CA 1
ATOM 1495 C C . THR A 1 196 ? -50.388 19.185 17.951 1.00 16.14 195 THR A C 1
ATOM 1496 O O . THR A 1 196 ? -49.213 19.563 18.123 1.00 14.67 195 THR A O 1
ATOM 1500 N N . VAL A 1 197 ? -50.910 18.931 16.754 1.00 14.58 196 VAL A N 1
ATOM 1501 C CA . VAL A 1 197 ? -50.130 19.067 15.512 1.00 13.99 196 VAL A CA 1
ATOM 1502 C C . VAL A 1 197 ? -50.635 20.221 14.641 1.00 14.82 196 VAL A C 1
ATOM 1503 O O . VAL A 1 197 ? -51.843 20.544 14.656 1.00 15.99 196 VAL A O 1
ATOM 1507 N N . PRO A 1 198 ? -49.778 20.813 13.822 1.00 12.93 197 PRO A N 1
ATOM 1508 C CA . PRO A 1 198 ? -50.194 21.923 12.958 1.00 12.79 197 PRO A CA 1
ATOM 1509 C C . PRO A 1 198 ? -50.758 21.493 11.598 1.00 16.37 197 PRO A C 1
ATOM 1510 O O . PRO A 1 198 ? -50.690 20.320 11.212 1.00 16.38 197 PRO A O 1
ATOM 1514 N N . GLU A 1 199 ? -51.384 22.476 10.914 1.00 14.83 198 GLU A N 1
ATOM 1515 C CA . GLU A 1 199 ? -51.981 22.261 9.582 1.00 14.88 198 GLU A CA 1
ATOM 1516 C C . GLU A 1 199 ? -50.923 21.830 8.546 1.00 14.53 198 GLU A C 1
ATOM 1517 O O . GLU A 1 199 ? -51.216 21.028 7.638 1.00 16.73 198 GLU A O 1
ATOM 1523 N N . ALA A 1 200 ? -49.713 22.378 8.611 1.00 12.69 199 ALA A N 1
ATOM 1524 C CA . ALA A 1 200 ? -48.600 22.057 7.734 1.00 11.55 199 ALA A CA 1
ATOM 1525 C C . ALA A 1 200 ? -47.322 22.527 8.442 1.00 11.39 199 ALA A C 1
ATOM 1526 O O . ALA A 1 200 ? -47.381 23.140 9.523 1.00 12.83 199 ALA A O 1
ATOM 1528 N N . GLY A 1 201 ? -46.161 22.138 7.871 1.00 11.28 200 GLY A N 1
ATOM 1529 C CA . GLY A 1 201 ? -44.915 22.418 8.594 1.00 10.50 200 GLY A CA 1
ATOM 1530 C C . GLY A 1 201 ? -44.805 21.681 9.922 1.00 11.12 200 GLY A C 1
ATOM 1531 O O . GLY A 1 201 ? -45.387 20.607 10.105 1.00 11.12 200 GLY A O 1
ATOM 1532 N N . GLY A 1 202 ? -43.958 22.219 10.797 1.00 10.66 201 GLY A N 1
ATOM 1533 C CA . GLY A 1 202 ? -43.738 21.528 12.061 1.00 11.24 201 GLY A CA 1
ATOM 1534 C C . GLY A 1 202 ? -43.174 20.119 11.958 1.00 10.92 201 GLY A C 1
ATOM 1535 O O . GLY A 1 202 ? -43.517 19.248 12.787 1.00 11.76 201 GLY A O 1
ATOM 1536 N N . GLU A 1 203 ? -42.303 19.860 10.978 1.00 10.09 202 GLU A N 1
ATOM 1537 C CA . GLU A 1 203 ? -41.707 18.541 10.748 1.00 9.96 202 GLU A CA 1
ATOM 1538 C C . GLU A 1 203 ? -40.349 18.431 11.438 1.00 9.67 202 GLU A C 1
ATOM 1539 O O . GLU A 1 203 ? -39.535 19.360 11.368 1.00 9.49 202 GLU A O 1
ATOM 1545 N N . LEU A 1 204 ? -40.131 17.303 12.157 1.00 10.03 203 LEU A N 1
ATOM 1546 C CA A LEU A 1 204 ? -38.791 17.032 12.662 0.50 10.40 203 LEU A CA 1
ATOM 1547 C CA B LEU A 1 204 ? -38.789 16.978 12.657 0.50 10.31 203 LEU A CA 1
ATOM 1548 C C . LEU A 1 204 ? -37.918 16.479 11.525 1.00 10.70 203 LEU A C 1
ATOM 1549 O O . LEU A 1 204 ? -38.277 15.516 10.860 1.00 13.13 203 LEU A O 1
ATOM 1558 N N . VAL A 1 205 ? -36.751 17.086 11.328 1.00 11.01 204 VAL A N 1
ATOM 1559 C CA . VAL A 1 205 ? -35.795 16.644 10.327 1.00 10.68 204 VAL A CA 1
ATOM 1560 C C . VAL A 1 205 ? -34.505 16.242 11.055 1.00 10.30 204 VAL A C 1
ATOM 1561 O O . VAL A 1 205 ? -33.964 17.063 11.826 1.00 10.75 204 VAL A O 1
ATOM 1565 N N . VAL A 1 206 ? -34.024 15.027 10.768 1.00 11.52 205 VAL A N 1
ATOM 1566 C CA A VAL A 1 206 ? -32.755 14.495 11.268 0.50 10.23 205 VAL A CA 1
ATOM 1567 C CA B VAL A 1 206 ? -32.754 14.499 11.268 0.50 10.25 205 VAL A CA 1
ATOM 1568 C C . VAL A 1 206 ? -31.774 14.351 10.100 1.00 9.82 205 VAL A C 1
ATOM 1569 O O . VAL A 1 206 ? -32.099 13.739 9.056 1.00 11.28 205 VAL A O 1
ATOM 1576 N N . TYR A 1 207 ? -30.567 14.915 10.278 1.00 11.32 206 TYR A N 1
ATOM 1577 C CA . TYR A 1 207 ? -29.522 14.927 9.263 1.00 12.25 206 TYR A CA 1
ATOM 1578 C C . TYR A 1 207 ? -28.427 13.931 9.623 1.00 12.10 206 TYR A C 1
ATOM 1579 O O . TYR A 1 207 ? -28.190 13.644 10.810 1.00 14.37 206 TYR A O 1
ATOM 1588 N N . SER A 1 208 ? -27.668 13.474 8.608 1.00 12.88 207 SER A N 1
ATOM 1589 C CA . SER A 1 208 ? -26.531 12.610 8.883 1.00 14.19 207 SER A CA 1
ATOM 1590 C C . SER A 1 208 ? -25.297 13.371 9.407 1.00 13.37 207 SER A C 1
ATOM 1591 O O . SER A 1 208 ? -24.330 12.726 9.854 1.00 16.85 207 SER A O 1
ATOM 1594 N N . LEU A 1 209 ? -25.291 14.696 9.338 1.00 12.58 208 LEU A N 1
ATOM 1595 C CA . LEU A 1 209 ? -24.205 15.502 9.845 1.00 13.53 208 LEU A CA 1
ATOM 1596 C C . LEU A 1 209 ? -24.155 15.367 11.369 1.00 13.93 208 LEU A C 1
ATOM 1597 O O . LEU A 1 209 ? -25.183 15.518 12.054 1.00 15.08 208 LEU A O 1
ATOM 1602 N N . GLU A 1 210 ? -22.955 15.092 11.902 1.00 13.17 209 GLU A N 1
ATOM 1603 C CA . GLU A 1 210 ? -22.772 14.761 13.314 1.00 14.82 209 GLU A CA 1
ATOM 1604 C C . GLU A 1 210 ? -22.102 15.873 14.125 1.00 16.27 209 GLU A C 1
ATOM 1605 O O . GLU A 1 210 ? -21.322 16.701 13.620 1.00 18.36 209 GLU A O 1
ATOM 1611 N N . TRP A 1 211 ? -22.351 15.806 15.441 1.00 17.21 210 TRP A N 1
ATOM 1612 C CA . TRP A 1 211 ? -21.562 16.543 16.425 1.00 18.29 210 TRP A CA 1
ATOM 1613 C C . TRP A 1 211 ? -20.077 16.260 16.230 1.00 14.98 210 TRP A C 1
ATOM 1614 O O . TRP A 1 211 ? -19.660 15.109 16.121 1.00 17.18 210 TRP A O 1
ATOM 1625 N N . ASN A 1 212 ? -19.266 17.328 16.201 1.00 17.33 211 ASN A N 1
ATOM 1626 C CA . ASN A 1 212 ? -17.878 17.200 15.825 1.00 18.73 211 ASN A CA 1
ATOM 1627 C C . ASN A 1 212 ? -17.100 18.402 16.360 1.00 22.65 211 ASN A C 1
ATOM 1628 O O . ASN A 1 212 ? -16.879 19.375 15.625 1.00 20.10 211 ASN A O 1
ATOM 1633 N N . PRO A 1 213 ? -16.659 18.384 17.618 1.00 27.05 212 PRO A N 1
ATOM 1634 C CA . PRO A 1 213 ? -15.910 19.549 18.131 1.00 29.43 212 PRO A CA 1
ATOM 1635 C C . PRO A 1 213 ? -14.650 19.844 17.347 1.00 27.08 212 PRO A C 1
ATOM 1636 O O . PRO A 1 213 ? -14.208 21.009 17.253 1.00 29.59 212 PRO A O 1
ATOM 1640 N N . GLN A 1 214 ? -14.041 18.821 16.773 1.00 23.63 213 GLN A N 1
ATOM 1641 C CA . GLN A 1 214 ? -12.835 19.025 15.983 1.00 27.66 213 GLN A CA 1
ATOM 1642 C C . GLN A 1 214 ? -13.099 19.871 14.732 1.00 30.37 213 GLN A C 1
ATOM 1643 O O . GLN A 1 214 ? -12.315 20.791 14.443 1.00 28.87 213 GLN A O 1
ATOM 1649 N N . GLU A 1 215 ? -14.208 19.615 14.001 1.00 21.98 214 GLU A N 1
ATOM 1650 C CA . GLU A 1 215 ? -14.559 20.459 12.864 1.00 19.54 214 GLU A CA 1
ATOM 1651 C C . GLU A 1 215 ? -14.897 21.879 13.315 1.00 20.88 214 GLU A C 1
ATOM 1652 O O . GLU A 1 215 ? -14.456 22.858 12.698 1.00 21.90 214 GLU A O 1
ATOM 1658 N N . ALA A 1 216 ? -15.611 22.026 14.441 1.00 19.49 215 ALA A N 1
ATOM 1659 C CA . ALA A 1 216 ? -15.924 23.366 14.959 1.00 20.56 215 ALA A CA 1
ATOM 1660 C C . ALA A 1 216 ? -14.677 24.188 15.253 1.00 19.04 215 ALA A C 1
ATOM 1661 O O . ALA A 1 216 ? -14.671 25.425 15.099 1.00 21.24 215 ALA A O 1
ATOM 1663 N N . SER A 1 217 ? -13.594 23.541 15.685 1.00 20.02 216 SER A N 1
ATOM 1664 C CA A SER A 1 217 ? -12.368 24.255 16.023 0.50 21.60 216 SER A CA 1
ATOM 1665 C CA B SER A 1 217 ? -12.403 24.309 16.028 0.50 21.58 216 SER A CA 1
ATOM 1666 C C . SER A 1 217 ? -11.650 24.842 14.808 1.00 22.13 216 SER A C 1
ATOM 1667 O O . SER A 1 217 ? -10.708 25.618 14.996 1.00 23.50 216 SER A O 1
ATOM 1672 N N . LYS A 1 218 ? -12.075 24.492 13.597 1.00 21.21 217 LYS A N 1
ATOM 1673 C CA . LYS A 1 218 ? -11.471 25.037 12.369 1.00 21.97 217 LYS A CA 1
ATOM 1674 C C . LYS A 1 218 ? -11.960 26.464 12.065 1.00 22.08 217 LYS A C 1
ATOM 1675 O O . LYS A 1 218 ? -11.446 27.086 11.122 1.00 24.85 217 LYS A O 1
ATOM 1681 N N . TYR A 1 219 ? -12.873 27.010 12.885 1.00 21.68 218 TYR A N 1
ATOM 1682 C CA . TYR A 1 219 ? -13.486 28.318 12.687 1.00 25.18 218 TYR A CA 1
ATOM 1683 C C . TYR A 1 219 ? -13.148 29.208 13.877 1.00 24.10 218 TYR A C 1
ATOM 1684 O O . TYR A 1 219 ? -13.273 28.784 15.033 1.00 28.42 218 TYR A O 1
ATOM 1693 N N . ALA A 1 220 ? -12.763 30.456 13.598 1.00 23.55 219 ALA A N 1
ATOM 1694 C CA . ALA A 1 220 ? -12.484 31.411 14.675 1.00 24.78 219 ALA A CA 1
ATOM 1695 C C . ALA A 1 220 ? -13.730 31.752 15.506 1.00 29.00 219 ALA A C 1
ATOM 1696 O O . ALA A 1 220 ? -13.584 32.145 16.684 1.00 28.46 219 ALA A O 1
ATOM 1698 N N . GLN A 1 221 ? -14.933 31.683 14.911 1.00 26.41 220 GLN A N 1
ATOM 1699 C CA . GLN A 1 221 ? -16.188 32.002 15.590 1.00 25.92 220 GLN A CA 1
ATOM 1700 C C . GLN A 1 221 ? -17.199 30.885 15.375 1.00 28.07 220 GLN A C 1
ATOM 1701 O O . GLN A 1 221 ? -17.391 30.393 14.254 1.00 23.45 220 GLN A O 1
ATOM 1707 N N . MET A 1 222 ? -17.882 30.507 16.456 1.00 25.24 221 MET A N 1
ATOM 1708 C CA . MET A 1 222 ? -18.924 29.498 16.343 1.00 26.08 221 MET A CA 1
ATOM 1709 C C . MET A 1 222 ? -19.988 29.898 15.320 1.00 18.94 221 MET A C 1
ATOM 1710 O O . MET A 1 222 ? -20.564 29.032 14.650 1.00 22.02 221 MET A O 1
ATOM 1715 N N . GLN A 1 223 ? -20.255 31.210 15.163 1.00 24.68 222 GLN A N 1
ATOM 1716 C CA . GLN A 1 223 ? -21.305 31.617 14.229 1.00 22.03 222 GLN A CA 1
ATOM 1717 C C . GLN A 1 223 ? -20.908 31.383 12.759 1.00 17.15 222 GLN A C 1
ATOM 1718 O O . GLN A 1 223 ? -21.785 31.165 11.919 1.00 18.72 222 GLN A O 1
ATOM 1724 N N . GLU A 1 224 ? -19.598 31.356 12.456 1.00 19.87 223 GLU A N 1
ATOM 1725 C CA . GLU A 1 224 ? -19.119 30.921 11.135 1.00 19.88 223 GLU A CA 1
ATOM 1726 C C . GLU A 1 224 ? -19.305 29.422 10.942 1.00 16.85 223 GLU A C 1
ATOM 1727 O O . GLU A 1 224 ? -19.761 28.962 9.887 1.00 17.50 223 GLU A O 1
ATOM 1733 N N . TYR A 1 225 ? -18.975 28.626 11.962 1.00 17.85 224 TYR A N 1
ATOM 1734 C CA . TYR A 1 225 ? -19.200 27.192 11.869 1.00 16.74 224 TYR A CA 1
ATOM 1735 C C . TYR A 1 225 ? -20.677 26.880 11.612 1.00 17.21 224 TYR A C 1
ATOM 1736 O O . TYR A 1 225 ? -21.024 26.024 10.792 1.00 16.76 224 TYR A O 1
ATOM 1745 N N . MET A 1 226 ? -21.585 27.559 12.339 1.00 15.86 225 MET A N 1
ATOM 1746 C CA . MET A 1 226 ? -22.995 27.289 12.137 1.00 15.04 225 MET A CA 1
ATOM 1747 C C . MET A 1 226 ? -23.488 27.755 10.757 1.00 13.14 225 MET A C 1
ATOM 1748 O O . MET A 1 226 ? -24.442 27.172 10.223 1.00 15.31 225 MET A O 1
ATOM 1753 N N . ASP A 1 227 ? -22.880 28.829 10.205 1.00 16.69 226 ASP A N 1
ATOM 1754 C CA . ASP A 1 227 ? -23.198 29.172 8.808 1.00 16.97 226 ASP A CA 1
ATOM 1755 C C . ASP A 1 227 ? -22.861 28.023 7.849 1.00 14.49 226 ASP A C 1
ATOM 1756 O O . ASP A 1 227 ? -23.627 27.717 6.934 1.00 15.81 226 ASP A O 1
ATOM 1761 N N . ASP A 1 228 ? -21.709 27.381 8.065 1.00 15.86 227 ASP A N 1
ATOM 1762 C CA . ASP A 1 228 ? -21.373 26.218 7.253 1.00 15.36 227 ASP A CA 1
ATOM 1763 C C . ASP A 1 228 ? -22.290 25.020 7.516 1.00 14.88 227 ASP A C 1
ATOM 1764 O O . ASP A 1 228 ? -22.632 24.272 6.589 1.00 16.25 227 ASP A O 1
ATOM 1769 N N . VAL A 1 229 ? -22.713 24.779 8.777 1.00 14.18 228 VAL A N 1
ATOM 1770 C CA . VAL A 1 229 ? -23.718 23.735 9.033 1.00 13.87 228 VAL A CA 1
ATOM 1771 C C . VAL A 1 229 ? -24.985 23.976 8.215 1.00 13.76 228 VAL A C 1
ATOM 1772 O O . VAL A 1 229 ? -25.540 23.054 7.610 1.00 15.51 228 VAL A O 1
ATOM 1776 N N . GLU A 1 230 ? -25.450 25.224 8.194 1.00 15.86 229 GLU A N 1
ATOM 1777 C CA . GLU A 1 230 ? -26.642 25.560 7.398 1.00 18.95 229 GLU A CA 1
ATOM 1778 C C . GLU A 1 230 ? -26.426 25.260 5.901 1.00 20.12 229 GLU A C 1
ATOM 1779 O O . GLU A 1 230 ? -27.324 24.730 5.224 1.00 19.94 229 GLU A O 1
ATOM 1785 N N . PHE A 1 231 ? -25.230 25.545 5.378 1.00 17.87 230 PHE A N 1
ATOM 1786 C CA . PHE A 1 231 ? -24.922 25.183 3.988 1.00 17.35 230 PHE A CA 1
ATOM 1787 C C . PHE A 1 231 ? -24.986 23.677 3.800 1.00 19.63 230 PHE A C 1
ATOM 1788 O O . PHE A 1 231 ? -25.632 23.172 2.861 1.00 19.34 230 PHE A O 1
ATOM 1796 N N . LYS A 1 232 ? -24.347 22.932 4.709 1.00 18.98 231 LYS A N 1
ATOM 1797 C CA A LYS A 1 232 ? -24.239 21.485 4.543 0.50 17.94 231 LYS A CA 1
ATOM 1798 C CA B LYS A 1 232 ? -24.237 21.487 4.537 0.50 18.07 231 LYS A CA 1
ATOM 1799 C C . LYS A 1 232 ? -25.591 20.775 4.595 1.00 20.52 231 LYS A C 1
ATOM 1800 O O . LYS A 1 232 ? -25.828 19.832 3.823 1.00 24.36 231 LYS A O 1
ATOM 1811 N N . ILE A 1 233 ? -26.499 21.193 5.492 1.00 16.90 232 ILE A N 1
ATOM 1812 C CA . ILE A 1 233 ? -27.753 20.456 5.702 1.00 20.64 232 ILE A CA 1
ATOM 1813 C C . ILE A 1 233 ? -28.714 20.597 4.537 1.00 22.52 232 ILE A C 1
ATOM 1814 O O . ILE A 1 233 ? -29.652 19.784 4.423 1.00 25.56 232 ILE A O 1
ATOM 1819 N N . LYS A 1 234 ? -28.514 21.577 3.661 1.00 23.20 233 LYS A N 1
ATOM 1820 C CA . LYS A 1 234 ? -29.366 21.737 2.485 1.00 31.23 233 LYS A CA 1
ATOM 1821 C C . LYS A 1 234 ? -28.753 21.161 1.207 1.00 43.11 233 LYS A C 1
ATOM 1822 O O . LYS A 1 234 ? -29.331 21.337 0.130 1.00 39.53 233 LYS A O 1
ATOM 1828 N N . SER A 1 235 ? -27.614 20.474 1.285 1.00 29.04 234 SER A N 1
ATOM 1829 C CA A SER A 1 235 ? -26.957 19.978 0.083 0.50 34.13 234 SER A CA 1
ATOM 1830 C CA B SER A 1 235 ? -26.936 19.971 0.100 0.50 34.07 234 SER A CA 1
ATOM 1831 C C . SER A 1 235 ? -27.321 18.522 -0.181 1.00 39.36 234 SER A C 1
ATOM 1832 O O . SER A 1 235 ? -27.899 17.824 0.659 1.00 33.26 234 SER A O 1
ATOM 1837 N N . ASN A 1 236 ? -27.005 18.079 -1.399 1.00 35.65 235 ASN A N 1
ATOM 1838 C CA . ASN A 1 236 ? -27.177 16.688 -1.790 1.00 38.83 235 ASN A CA 1
ATOM 1839 C C . ASN A 1 236 ? -26.252 15.768 -1.007 1.00 54.79 235 ASN A C 1
ATOM 1840 O O . ASN A 1 236 ? -26.443 14.544 -1.052 1.00 53.70 235 ASN A O 1
ATOM 1845 N N . GLN A 1 237 ? -25.286 16.345 -0.274 1.00 46.76 236 GLN A N 1
ATOM 1846 C CA . GLN A 1 237 ? -24.303 15.635 0.533 1.00 49.40 236 GLN A CA 1
ATOM 1847 C C . GLN A 1 237 ? -24.952 14.919 1.715 1.00 63.93 236 GLN A C 1
ATOM 1848 O O . GLN A 1 237 ? -25.095 13.690 1.694 1.00 69.93 236 GLN A O 1
ATOM 1850 N N . SER A 1 238 ? -25.348 15.674 2.748 1.00 36.71 237 SER A N 1
ATOM 1851 C CA A SER A 1 238 ? -25.923 15.051 3.933 0.50 27.97 237 SER A CA 1
ATOM 1852 C CA B SER A 1 238 ? -25.934 15.071 3.940 0.50 27.60 237 SER A CA 1
ATOM 1853 C C . SER A 1 238 ? -27.221 14.331 3.582 1.00 17.75 237 SER A C 1
ATOM 1854 O O . SER A 1 238 ? -27.987 14.770 2.717 1.00 23.78 237 SER A O 1
ATOM 1859 N N . GLN A 1 239 ? -27.443 13.191 4.239 1.00 19.09 238 GLN A N 1
ATOM 1860 C CA . GLN A 1 239 ? -28.731 12.494 4.185 1.00 15.46 238 GLN A CA 1
ATOM 1861 C C . GLN A 1 239 ? -29.690 13.203 5.134 1.00 13.62 238 GLN A C 1
ATOM 1862 O O . GLN A 1 239 ? -29.278 13.821 6.133 1.00 14.85 238 GLN A O 1
ATOM 1868 N N . SER A 1 240 ? -30.999 13.015 4.889 1.00 12.86 239 SER A N 1
ATOM 1869 C CA . SER A 1 240 ? -31.991 13.487 5.858 1.00 12.40 239 SER A CA 1
ATOM 1870 C C . SER A 1 240 ? -33.254 12.624 5.845 1.00 11.91 239 SER A C 1
ATOM 1871 O O . SER A 1 240 ? -33.596 11.995 4.834 1.00 14.01 239 SER A O 1
ATOM 1874 N N . VAL A 1 241 ? -33.876 12.556 7.022 1.00 11.31 240 VAL A N 1
ATOM 1875 C CA A VAL A 1 241 ? -35.120 11.834 7.258 0.50 11.03 240 VAL A CA 1
ATOM 1876 C CA B VAL A 1 241 ? -35.142 11.863 7.205 0.50 12.71 240 VAL A CA 1
ATOM 1877 C C . VAL A 1 241 ? -36.075 12.807 7.957 1.00 12.99 240 VAL A C 1
ATOM 1878 O O . VAL A 1 241 ? -35.651 13.565 8.840 1.00 14.90 240 VAL A O 1
ATOM 1885 N N . ALA A 1 242 ? -37.358 12.775 7.600 1.00 10.58 241 ALA A N 1
ATOM 1886 C CA . ALA A 1 242 ? -38.326 13.695 8.163 1.00 11.03 241 ALA A CA 1
ATOM 1887 C C . ALA A 1 242 ? -39.518 12.951 8.744 1.00 12.43 241 ALA A C 1
ATOM 1888 O O . ALA A 1 242 ? -40.013 11.982 8.148 1.00 13.59 241 ALA A O 1
ATOM 1890 N N . TYR A 1 243 ? -40.010 13.429 9.885 1.00 11.95 242 TYR A N 1
ATOM 1891 C CA . TYR A 1 243 ? -41.181 12.860 10.556 1.00 13.12 242 TYR A CA 1
ATOM 1892 C C . TYR A 1 243 ? -42.186 13.933 10.982 1.00 12.94 242 TYR A C 1
ATOM 1893 O O . TYR A 1 243 ? -41.820 15.028 11.404 1.00 12.17 242 TYR A O 1
ATOM 1902 N N . ALA A 1 244 ? -43.457 13.569 10.894 1.00 15.38 243 ALA A N 1
ATOM 1903 C CA . ALA A 1 244 ? -44.545 14.397 11.421 1.00 14.98 243 ALA A CA 1
ATOM 1904 C C . ALA A 1 244 ? -45.459 13.528 12.291 1.00 14.12 243 ALA A C 1
ATOM 1905 O O . ALA A 1 244 ? -46.548 13.125 11.852 1.00 15.73 243 ALA A O 1
ATOM 1907 N N . PRO A 1 245 ? -44.990 13.104 13.460 1.00 14.81 244 PRO A N 1
ATOM 1908 C CA . PRO A 1 245 ? -45.812 12.215 14.314 1.00 13.19 244 PRO A CA 1
ATOM 1909 C C . PRO A 1 245 ? -47.180 12.811 14.640 1.00 15.21 244 PRO A C 1
ATOM 1910 O O . PRO A 1 245 ? -47.340 14.029 14.757 1.00 16.51 244 PRO A O 1
ATOM 1914 N N . GLY A 1 246 ? -48.186 11.914 14.716 1.00 15.31 245 GLY A N 1
ATOM 1915 C CA . GLY A 1 246 ? -49.498 12.301 15.170 1.00 13.77 245 GLY A CA 1
ATOM 1916 C C . GLY A 1 246 ? -49.567 12.493 16.680 1.00 14.82 245 GLY A C 1
ATOM 1917 O O . GLY A 1 246 ? -48.669 12.106 17.438 1.00 15.99 245 GLY A O 1
ATOM 1918 N N . PRO A 1 247 ? -50.667 13.093 17.166 1.00 15.65 246 PRO A N 1
ATOM 1919 C CA . PRO A 1 247 ? -50.854 13.193 18.624 1.00 15.12 246 PRO A CA 1
ATOM 1920 C C . PRO A 1 247 ? -50.745 11.837 19.313 1.00 17.33 246 PRO A C 1
ATOM 1921 O O . PRO A 1 247 ? -51.373 10.860 18.927 1.00 19.22 246 PRO A O 1
ATOM 1925 N N . GLY A 1 248 ? -49.928 11.775 20.382 1.00 15.46 247 GLY A N 1
ATOM 1926 C CA . GLY A 1 248 ? -49.757 10.551 21.118 1.00 16.59 247 GLY A CA 1
ATOM 1927 C C . GLY A 1 248 ? -48.679 9.591 20.648 1.00 19.02 247 GLY A C 1
ATOM 1928 O O . GLY A 1 248 ? -48.398 8.614 21.367 1.00 18.49 247 GLY A O 1
ATOM 1929 N N . ASP A 1 249 ? -48.098 9.798 19.460 1.00 15.19 248 ASP A N 1
ATOM 1930 C CA . ASP A 1 249 ? -46.946 9.029 18.987 1.00 16.17 248 ASP A CA 1
ATOM 1931 C C . ASP A 1 249 ? -45.665 9.586 19.607 1.00 19.42 248 ASP A C 1
ATOM 1932 O O . ASP A 1 249 ? -45.521 10.800 19.758 1.00 19.04 248 ASP A O 1
ATOM 1937 N N . MET A 1 250 ? -44.702 8.705 19.937 1.00 16.99 249 MET A N 1
ATOM 1938 C CA . MET A 1 250 ? -43.390 9.133 20.462 1.00 13.36 249 MET A CA 1
ATOM 1939 C C . MET A 1 250 ? -42.319 8.975 19.390 1.00 16.39 249 MET A C 1
ATOM 1940 O O . MET A 1 250 ? -42.239 7.919 18.741 1.00 18.05 249 MET A O 1
ATOM 1945 N N . LEU A 1 251 ? -41.507 10.017 19.208 1.00 13.66 250 LEU A N 1
ATOM 1946 C CA . LEU A 1 251 ? -40.259 9.914 18.457 1.00 11.43 250 LEU A CA 1
ATOM 1947 C C . LEU A 1 251 ? -39.101 9.825 19.446 1.00 12.95 250 LEU A C 1
ATOM 1948 O O . LEU A 1 251 ? -39.035 10.633 20.384 1.00 14.97 250 LEU A O 1
ATOM 1953 N N . LEU A 1 252 ? -38.246 8.807 19.280 1.00 13.79 251 LEU A N 1
ATOM 1954 C CA . LEU A 1 252 ? -37.108 8.502 20.156 1.00 15.11 251 LEU A CA 1
ATOM 1955 C C . LEU A 1 252 ? -35.895 8.339 19.225 1.00 14.85 251 LEU A C 1
ATOM 1956 O O . LEU A 1 252 ? -35.880 7.417 18.395 1.00 16.89 251 LEU A O 1
ATOM 1961 N N . PHE A 1 253 ? -34.881 9.225 19.322 1.00 13.83 252 PHE A N 1
ATOM 1962 C CA . PHE A 1 253 ? -33.815 9.203 18.310 1.00 12.53 252 PHE A CA 1
ATOM 1963 C C . PHE A 1 253 ? -32.507 9.755 18.852 1.00 13.74 252 PHE A C 1
ATOM 1964 O O . PHE A 1 253 ? -32.476 10.391 19.896 1.00 13.69 252 PHE A O 1
ATOM 1972 N N . ASN A 1 254 ? -31.393 9.497 18.140 1.00 12.65 253 ASN A N 1
ATOM 1973 C CA . ASN A 1 254 ? -30.061 9.913 18.617 1.00 12.51 253 ASN A CA 1
ATOM 1974 C C . ASN A 1 254 ? -29.777 11.386 18.294 1.00 13.68 253 ASN A C 1
ATOM 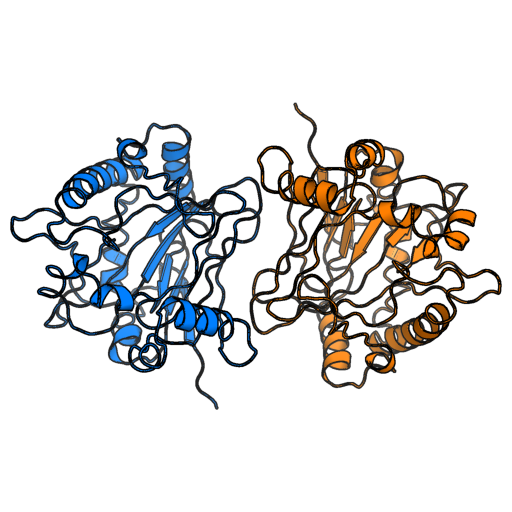1975 O O . ASN A 1 254 ? -28.982 11.750 17.414 1.00 13.64 253 ASN A O 1
ATOM 1980 N N . GLY A 1 255 ? -30.497 12.277 18.995 1.00 13.71 254 GLY A N 1
ATOM 1981 C CA . GLY A 1 255 ? -30.262 13.715 18.802 1.00 13.61 254 GLY A CA 1
ATOM 1982 C C . GLY A 1 255 ? -28.994 14.226 19.454 1.00 12.06 254 GLY A C 1
ATOM 1983 O O . GLY A 1 255 ? -28.550 15.346 19.148 1.00 13.92 254 GLY A O 1
ATOM 1984 N N . GLY A 1 256 ? -28.407 13.434 20.355 1.00 14.57 255 GLY A N 1
ATOM 1985 C CA . GLY A 1 256 ? -27.101 13.780 20.900 1.00 14.96 255 GLY A CA 1
ATOM 1986 C C . GLY A 1 256 ? -26.012 13.818 19.829 1.00 15.50 255 GLY A C 1
ATOM 1987 O O . GLY A 1 256 ? -25.163 14.715 19.827 1.00 16.13 255 GLY A O 1
ATOM 1988 N N . ARG A 1 257 ? -26.092 12.906 18.856 1.00 14.52 256 ARG A N 1
ATOM 1989 C CA . ARG A 1 257 ? -25.094 12.711 17.789 1.00 13.08 256 ARG A CA 1
ATOM 1990 C C . ARG A 1 257 ? -25.444 13.447 16.494 1.00 14.36 256 ARG A C 1
ATOM 1991 O O . ARG A 1 257 ? -24.538 13.933 15.810 1.00 15.57 256 ARG A O 1
ATOM 1999 N N . TYR A 1 258 ? -26.727 13.505 16.110 1.00 13.62 257 TYR A N 1
ATOM 2000 C CA . TYR A 1 258 ? -27.097 14.017 14.802 1.00 13.58 257 TYR A CA 1
ATOM 2001 C C . TYR A 1 258 ? -27.748 15.391 14.899 1.00 12.36 257 TYR A C 1
ATOM 2002 O O . TYR A 1 258 ? -28.669 15.586 15.701 1.00 14.19 257 TYR A O 1
ATOM 2011 N N . TYR A 1 259 ? -27.313 16.341 14.055 1.00 12.99 258 TYR A N 1
ATOM 2012 C CA . TYR A 1 259 ? -28.005 17.615 13.896 1.00 12.47 258 TYR A CA 1
ATOM 2013 C C . TYR A 1 259 ? -29.469 17.396 13.474 1.00 11.11 258 TYR A C 1
ATOM 2014 O O . TYR A 1 259 ? -29.790 16.510 12.666 1.00 11.78 258 TYR A O 1
ATOM 2023 N N . HIS A 1 260 ? -30.375 18.211 14.055 1.00 10.63 259 HIS A N 1
ATOM 2024 C CA . HIS A 1 260 ? -31.813 18.076 13.845 1.00 9.68 259 HIS A CA 1
ATOM 2025 C C . HIS A 1 260 ? -32.486 19.432 14.055 1.00 10.04 259 HIS A C 1
ATOM 2026 O O . HIS A 1 260 ? -31.942 20.336 14.706 1.00 10.47 259 HIS A O 1
ATOM 2033 N N . ARG A 1 261 ? -33.691 19.566 13.489 1.00 10.20 260 ARG A N 1
ATOM 2034 C CA . ARG A 1 261 ? -34.442 20.817 13.538 1.00 11.31 260 ARG A CA 1
ATOM 2035 C C . ARG A 1 261 ? -35.946 20.515 13.436 1.00 9.33 260 ARG A C 1
ATOM 2036 O O . ARG A 1 261 ? -36.362 19.401 13.091 1.00 10.54 260 ARG A O 1
ATOM 2044 N N . VAL A 1 262 ? -36.790 21.544 13.731 1.00 9.65 261 VAL A N 1
ATOM 2045 C CA . VAL A 1 262 ? -38.251 21.486 13.470 1.00 9.25 261 VAL A CA 1
ATOM 2046 C C . VAL A 1 262 ? -38.626 22.616 12.515 1.00 9.94 261 VAL A C 1
ATOM 2047 O O . VAL A 1 262 ? -38.294 23.772 12.775 1.00 11.66 261 VAL A O 1
ATOM 2051 N N . SER A 1 263 ? -39.228 22.258 11.357 1.00 10.09 262 SER A N 1
ATOM 2052 C CA . SER A 1 263 ? -39.556 23.273 10.366 1.00 10.09 262 SER A CA 1
ATOM 2053 C C . SER A 1 263 ? -40.694 24.194 10.849 1.00 10.67 262 SER A C 1
ATOM 2054 O O . SER A 1 263 ? -41.522 23.845 11.693 1.00 11.48 262 SER A O 1
ATOM 2057 N N . GLU A 1 264 ? -40.725 25.401 10.237 1.00 11.78 263 GLU A N 1
ATOM 2058 C CA A GLU A 1 264 ? -41.705 26.444 10.562 0.50 11.23 263 GLU A CA 1
ATOM 2059 C CA B GLU A 1 264 ? -41.703 26.443 10.564 0.50 11.14 263 GLU A CA 1
ATOM 2060 C C . GLU A 1 264 ? -43.145 25.925 10.542 1.00 11.36 263 GLU A C 1
ATOM 2061 O O . GLU A 1 264 ? -43.559 25.242 9.601 1.00 12.32 263 GLU A O 1
ATOM 2072 N N . VAL A 1 265 ? -43.919 26.318 11.565 1.00 11.27 264 VAL A N 1
ATOM 2073 C CA . VAL A 1 265 ? -45.344 25.971 11.635 1.00 11.56 264 VAL A CA 1
ATOM 2074 C C . VAL A 1 265 ? -46.114 26.844 10.640 1.00 11.88 264 VAL A C 1
ATOM 2075 O O . VAL A 1 265 ? -45.902 28.067 10.541 1.00 14.60 264 VAL A O 1
ATOM 2079 N N . ILE A 1 266 ? -47.040 26.197 9.942 1.00 12.05 265 ILE A N 1
ATOM 2080 C CA . ILE A 1 266 ? -47.956 26.835 8.987 1.00 13.02 265 ILE A CA 1
ATOM 2081 C C . ILE A 1 266 ? -49.377 26.623 9.511 1.00 14.35 265 ILE A C 1
ATOM 2082 O O . ILE A 1 266 ? -49.722 25.529 9.948 1.00 14.68 265 ILE A O 1
ATOM 2087 N N . GLY A 1 267 ? -50.196 27.659 9.458 1.00 16.17 266 GLY A N 1
ATOM 2088 C CA . GLY A 1 267 ? -51.587 27.574 9.894 1.00 17.02 266 GLY A CA 1
ATOM 2089 C C . GLY A 1 267 ? -51.841 28.047 11.324 1.00 15.83 266 GLY A C 1
ATOM 2090 O O . GLY A 1 267 ? -50.957 28.488 12.060 1.00 19.56 266 GLY A O 1
ATOM 2091 N N A ASN A 1 268 ? -53.118 27.910 11.689 0.50 16.91 267 ASN A N 1
ATOM 2092 N N B ASN A 1 268 ? -53.128 27.977 11.721 0.50 13.42 267 ASN A N 1
ATOM 2093 C CA A ASN A 1 268 ? -53.704 28.507 12.866 0.50 14.69 267 ASN A CA 1
ATOM 2094 C CA B ASN A 1 268 ? -53.582 28.493 13.004 0.50 15.97 267 ASN A CA 1
ATOM 2095 C C A ASN A 1 268 ? -53.795 27.557 14.061 0.50 15.47 267 ASN A C 1
ATOM 2096 C C B ASN A 1 268 ? -53.423 27.523 14.177 0.50 11.98 267 ASN A C 1
ATOM 2097 O O A ASN A 1 268 ? -54.250 27.978 15.148 0.50 17.94 267 ASN A O 1
ATOM 2098 O O B ASN A 1 268 ? -53.441 27.965 15.344 0.50 17.36 267 ASN A O 1
ATOM 2107 N N A SER A 1 269 ? -53.385 26.300 13.893 0.50 12.10 268 SER A N 1
ATOM 2108 N N B SER A 1 269 ? -53.346 26.234 13.917 0.50 15.19 268 SER A N 1
ATOM 2109 C CA A SER A 1 269 ? -53.222 25.370 15.019 0.50 15.17 268 SER A CA 1
ATOM 2110 C CA B SER A 1 269 ? -53.205 25.226 14.966 0.50 15.48 268 SER A CA 1
ATOM 2111 C C A SER A 1 269 ? -51.764 25.326 15.466 0.50 16.20 268 SER A C 1
ATOM 2112 C C B SER A 1 269 ? -51.767 25.149 1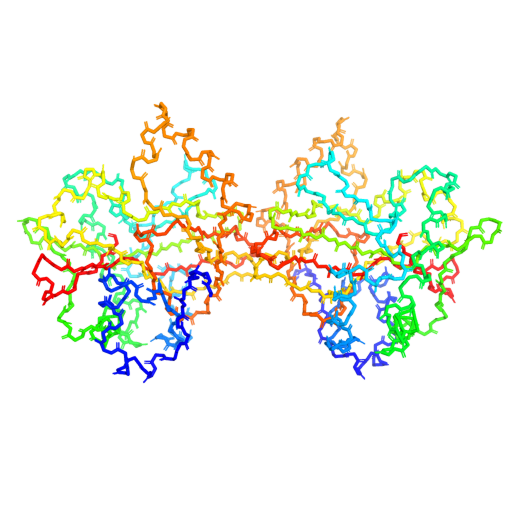5.491 0.50 10.46 268 SER A C 1
ATOM 2113 O O A SER A 1 269 ? -50.884 25.027 14.646 0.50 17.41 268 SER A O 1
ATOM 2114 O O B SER A 1 269 ? -50.897 24.664 14.758 0.50 10.65 268 SER A O 1
ATOM 2119 N N . PRO A 1 270 ? -51.462 25.581 16.743 1.00 13.45 269 PRO A N 1
ATOM 2120 C CA . PRO A 1 270 ? -50.070 25.496 17.222 1.00 14.47 269 PRO A CA 1
ATOM 2121 C C . PRO A 1 270 ? -49.591 24.067 17.347 1.00 12.38 269 PRO A C 1
ATOM 2122 O O . PRO A 1 270 ? -50.356 23.142 17.609 1.00 15.41 269 PRO A O 1
ATOM 2126 N N . ARG A 1 271 ? -48.280 23.894 17.168 1.00 12.48 270 ARG A N 1
ATOM 2127 C CA . ARG A 1 271 ? -47.603 22.633 17.501 1.00 14.39 270 ARG A CA 1
ATOM 2128 C C . ARG A 1 271 ? -47.227 22.667 18.991 1.00 11.47 270 ARG A C 1
ATOM 2129 O O . ARG A 1 271 ? -46.421 23.506 19.398 1.00 12.53 270 ARG A O 1
ATOM 2137 N N . ARG A 1 272 ? -47.719 21.675 19.728 1.00 12.45 271 ARG A N 1
ATOM 2138 C CA . ARG A 1 272 ? -47.407 21.508 21.142 1.00 12.80 271 ARG A CA 1
ATOM 2139 C C . ARG A 1 272 ? -46.805 20.121 21.336 1.00 12.41 271 ARG A C 1
ATOM 2140 O O . ARG A 1 272 ? -47.435 19.129 20.980 1.00 12.69 271 ARG A O 1
ATOM 2148 N N . THR A 1 273 ? -45.605 20.030 21.951 1.00 12.95 272 THR A N 1
ATOM 2149 C CA . THR A 1 273 ? -44.922 18.754 22.196 1.00 10.21 272 THR A CA 1
ATOM 2150 C C . THR A 1 273 ? -44.426 18.684 23.640 1.00 14.57 272 THR A C 1
ATOM 2151 O O . THR A 1 273 ? -43.944 19.681 24.167 1.00 15.26 272 THR A O 1
ATOM 2155 N N . ILE A 1 274 ? -44.434 17.463 24.206 1.00 11.44 273 ILE A N 1
ATOM 2156 C CA . ILE A 1 274 ? -43.908 17.217 25.551 1.00 12.65 273 ILE A CA 1
ATOM 2157 C C . ILE A 1 274 ? -42.707 16.263 25.412 1.00 12.55 273 ILE A C 1
ATOM 2158 O O . ILE A 1 274 ? -42.824 15.221 24.736 1.00 12.67 273 ILE A O 1
ATOM 2163 N N . GLY A 1 275 ? -41.567 16.641 25.989 1.00 12.86 274 GLY A N 1
ATOM 2164 C CA . GLY A 1 275 ? -40.386 15.829 25.686 1.00 13.54 274 GLY A CA 1
ATOM 2165 C C . GLY A 1 275 ? -39.149 16.234 26.447 1.00 12.11 274 GLY A C 1
ATOM 2166 O O . GLY A 1 275 ? -39.166 17.107 27.314 1.00 13.83 274 GLY A O 1
ATOM 2167 N N . GLY A 1 276 ? -38.047 15.522 26.144 1.00 13.70 275 GLY A N 1
ATOM 2168 C CA . GLY A 1 276 ? -36.784 15.686 26.841 1.00 14.97 275 GLY A CA 1
ATOM 2169 C C . GLY A 1 276 ? -35.717 14.778 26.282 1.00 13.60 275 GLY A C 1
ATOM 2170 O O . GLY A 1 276 ? -35.687 14.604 25.065 1.00 14.11 275 GLY A O 1
ATOM 2171 N N . PHE A 1 277 ? -34.885 14.225 27.147 1.00 12.74 276 PHE A N 1
ATOM 2172 C CA . PHE A 1 277 ? -33.664 13.490 26.824 1.00 12.54 276 PHE A CA 1
ATOM 2173 C C . PHE A 1 277 ? -33.556 12.267 27.715 1.00 14.73 276 PHE A C 1
ATOM 2174 O O . PHE A 1 277 ? -34.145 12.199 28.801 1.00 15.43 276 PHE A O 1
ATOM 2182 N N . LEU A 1 278 ? -32.751 11.295 27.305 1.00 14.62 277 LEU A N 1
ATOM 2183 C CA A LEU A 1 278 ? -32.418 10.179 28.182 0.50 17.67 277 LEU A CA 1
ATOM 2184 C CA B LEU A 1 278 ? -32.422 10.174 28.175 0.50 17.30 277 LEU A CA 1
ATOM 2185 C C . LEU A 1 278 ? -30.981 9.735 27.945 1.00 17.23 277 LEU A C 1
ATOM 2186 O O . LEU A 1 278 ? -30.434 9.912 26.836 1.00 18.88 277 LEU A O 1
ATOM 2195 N N . ALA A 1 279 ? -30.365 9.181 28.986 1.00 18.14 278 ALA A N 1
ATOM 2196 C CA . ALA A 1 279 ? -28.980 8.700 28.880 1.00 20.36 278 ALA A CA 1
ATOM 2197 C C . ALA A 1 279 ? -28.697 7.602 29.904 1.00 19.91 278 ALA A C 1
ATOM 2198 O O . ALA A 1 279 ? -29.438 7.423 30.879 1.00 22.46 278 ALA A O 1
ATOM 2200 N N . PHE A 1 280 ? -27.569 6.886 29.719 1.00 20.86 279 PHE A N 1
ATOM 2201 C CA . PHE A 1 280 ? -27.146 5.858 30.679 1.00 22.70 279 PHE A CA 1
ATOM 2202 C C . PHE A 1 280 ? -26.471 6.450 31.905 1.00 23.83 279 PHE A C 1
ATOM 2203 O O . PHE A 1 280 ? -25.726 7.427 31.825 1.00 30.52 279 PHE A O 1
ATOM 2211 N N . SER A 1 281 ? -26.690 5.797 33.051 1.00 25.90 280 SER A N 1
ATOM 2212 C CA . SER A 1 281 ? -25.847 6.015 34.217 1.00 33.75 280 SER A CA 1
ATOM 2213 C C . SER A 1 281 ? -24.402 5.581 33.920 1.00 30.66 280 SER A C 1
ATOM 2214 O O . SER A 1 281 ? -24.111 4.890 32.937 1.00 28.23 280 SER A O 1
ATOM 2217 N N . LYS A 1 282 ? -23.480 5.978 34.803 1.00 36.47 281 LYS A N 1
ATOM 2218 C CA . LYS A 1 282 ? -22.057 5.721 34.556 1.00 41.39 281 LYS A CA 1
ATOM 2219 C C . LYS A 1 282 ? -21.738 4.234 34.439 1.00 44.03 281 LYS A C 1
ATOM 2220 O O . LYS A 1 282 ? -20.803 3.859 33.715 1.00 37.32 281 LYS A O 1
ATOM 2226 N N . GLN A 1 283 ? -22.487 3.379 35.137 1.00 43.76 282 GLN A N 1
ATOM 2227 C CA . GLN A 1 283 ? -22.291 1.935 35.080 1.00 44.14 282 GLN A CA 1
ATOM 2228 C C . GLN A 1 283 ? -23.225 1.260 34.083 1.00 43.06 282 GLN A C 1
ATOM 2229 O O . GLN A 1 283 ? -23.294 0.028 34.054 1.00 39.05 282 GLN A O 1
ATOM 2231 N N . ARG A 1 284 ? -23.962 2.034 33.282 1.00 35.71 283 ARG A N 1
ATOM 2232 C CA . ARG A 1 284 ? -24.862 1.473 32.277 1.00 33.46 283 ARG A CA 1
ATOM 2233 C C . ARG A 1 284 ? -25.833 0.478 32.897 1.00 31.39 283 ARG A C 1
ATOM 2234 O O . ARG A 1 284 ? -26.297 -0.453 32.236 1.00 42.69 283 ARG A O 1
ATOM 2242 N N . ASP A 1 285 ? -26.169 0.694 34.163 1.00 33.74 284 ASP A N 1
ATOM 2243 C CA . ASP A 1 285 ? -27.136 -0.140 34.865 1.00 33.95 284 ASP A CA 1
ATOM 2244 C C . ASP A 1 285 ? -28.444 0.566 35.191 1.00 34.25 284 ASP A C 1
ATOM 2245 O O . ASP A 1 285 ? -29.283 -0.003 35.893 1.00 34.65 284 ASP A O 1
ATOM 2250 N N . LYS A 1 286 ? -28.662 1.768 34.649 1.00 29.50 285 LYS A N 1
ATOM 2251 C CA . LYS A 1 286 ? -29.894 2.525 34.857 1.00 28.07 285 LYS A CA 1
ATOM 2252 C C . LYS A 1 286 ? -30.023 3.567 33.755 1.00 27.81 285 LYS A C 1
ATOM 2253 O O . LYS A 1 286 ? -29.008 4.022 33.220 1.00 25.51 285 LYS A O 1
ATOM 2256 N N . ILE A 1 287 ? -31.271 3.956 33.461 1.00 25.60 286 ILE A N 1
ATOM 2257 C CA A ILE A 1 287 ? -31.598 5.022 32.510 0.50 22.68 286 ILE A CA 1
ATOM 2258 C CA B ILE A 1 287 ? -31.561 5.035 32.520 0.50 22.69 286 ILE A CA 1
ATOM 2259 C C . ILE A 1 287 ? -32.113 6.226 33.286 1.00 26.62 286 ILE A C 1
ATOM 2260 O O . ILE A 1 287 ? -33.040 6.088 34.100 1.00 25.49 286 ILE A O 1
ATOM 2269 N N . TYR A 1 288 ? -31.547 7.410 33.007 1.00 23.07 287 TYR A N 1
ATOM 2270 C CA . TYR A 1 288 ? -32.050 8.677 33.521 1.00 21.29 287 TYR A CA 1
ATOM 2271 C C . TYR A 1 288 ? -32.729 9.445 32.393 1.00 19.02 287 TYR A C 1
ATOM 2272 O O . TYR A 1 288 ? -32.275 9.424 31.231 1.00 18.60 287 TYR A O 1
ATOM 2281 N N . TYR A 1 289 ? -33.854 10.132 32.712 1.00 18.48 288 TYR A N 1
ATOM 2282 C CA . TYR A 1 289 ? -34.517 10.978 31.727 1.00 17.54 288 TYR A CA 1
ATOM 2283 C C . TYR A 1 289 ? -34.878 12.332 32.347 1.00 17.42 288 TYR A C 1
ATOM 2284 O O . TYR A 1 289 ? -35.118 12.413 33.566 1.00 18.01 288 TYR A O 1
ATOM 2293 N N . TRP A 1 290 ? -34.824 13.406 31.542 1.00 16.82 289 TRP A N 1
ATOM 2294 C CA . TRP A 1 290 ? -34.914 14.799 32.057 1.00 15.84 289 TRP A CA 1
ATOM 2295 C C . TRP A 1 290 ? -35.163 15.747 30.881 1.00 15.82 289 TRP A C 1
ATOM 2296 O O . TRP A 1 290 ? -35.011 15.373 29.706 1.00 15.95 289 TRP A O 1
ATOM 2307 N N . SER A 1 291 ? -35.533 16.994 31.201 1.00 15.97 290 SER A N 1
ATOM 2308 C CA . SER A 1 291 ? -35.408 18.100 30.221 1.00 13.35 290 SER A CA 1
ATOM 2309 C C . SER A 1 291 ? -34.699 19.325 30.842 1.00 14.86 290 SER A C 1
ATOM 2310 O O . SER A 1 291 ? -34.386 19.296 32.033 1.00 18.83 290 SER A O 1
ATOM 2314 N N . THR B 1 9 ? -72.089 33.527 12.304 1.00 46.21 8 THR B N 1
ATOM 2315 C CA . THR B 1 9 ? -70.854 32.992 11.714 1.00 29.47 8 THR B CA 1
ATOM 2316 C C . THR B 1 9 ? -70.058 34.123 11.029 1.00 37.31 8 THR B C 1
ATOM 2317 O O . THR B 1 9 ? -70.625 35.155 10.657 1.00 47.75 8 THR B O 1
ATOM 2321 N N . LYS B 1 10 ? -68.741 33.929 10.882 1.00 28.20 9 LYS B N 1
ATOM 2322 C CA . LYS B 1 10 ? -67.846 34.871 10.211 1.00 27.99 9 LYS B CA 1
ATOM 2323 C C . LYS B 1 10 ? -67.308 34.223 8.949 1.00 26.43 9 LYS B C 1
ATOM 2324 O O . LYS B 1 10 ? -66.862 33.070 9.001 1.00 23.82 9 LYS B O 1
ATOM 2330 N N . PRO B 1 11 ? -67.311 34.899 7.806 1.00 24.66 10 PRO B N 1
ATOM 2331 C CA . PRO B 1 11 ? -66.981 34.231 6.552 1.00 19.54 10 PRO B CA 1
ATOM 2332 C C . PRO B 1 11 ? -65.622 33.520 6.554 1.00 24.15 10 PRO B C 1
ATOM 2333 O O . PRO B 1 11 ? -64.617 34.076 7.015 1.00 23.22 10 PRO B O 1
ATOM 2337 N N . ALA B 1 12 ? -65.609 32.270 6.061 1.00 19.75 11 ALA B N 1
ATOM 2338 C CA . ALA B 1 12 ? -64.410 31.445 5.923 1.00 18.00 11 ALA B CA 1
ATOM 2339 C C . ALA B 1 12 ? -64.160 31.010 4.479 1.00 18.06 11 ALA B C 1
ATOM 2340 O O . ALA B 1 12 ? -65.072 30.903 3.652 1.00 17.23 11 ALA B O 1
ATOM 2342 N N . LEU B 1 13 ? -62.888 30.708 4.212 1.00 15.43 12 LEU B N 1
ATOM 2343 C CA . LEU B 1 13 ? -62.520 29.973 3.009 1.00 15.05 12 LEU B CA 1
ATOM 2344 C C . LEU B 1 13 ? -63.189 28.594 3.005 1.00 15.91 12 LEU B C 1
ATOM 2345 O O . LEU B 1 13 ? -63.313 27.954 4.061 1.00 16.78 12 LEU B O 1
ATOM 2350 N N . HIS B 1 14 ? -63.606 28.117 1.811 1.00 15.68 13 HIS B N 1
ATOM 2351 C CA . HIS B 1 14 ? -64.324 26.839 1.691 1.00 15.24 13 HIS B CA 1
ATOM 2352 C C . HIS B 1 14 ? -63.711 26.035 0.536 1.00 18.09 13 HIS B C 1
ATOM 2353 O O . HIS B 1 14 ? -63.590 26.550 -0.586 1.00 16.62 13 HIS B O 1
ATOM 2360 N N . PHE B 1 15 ? -63.412 24.751 0.794 1.00 16.36 14 PHE B N 1
ATOM 2361 C CA . PHE B 1 15 ? -62.846 23.854 -0.226 1.00 16.38 14 PHE B CA 1
ATOM 2362 C C . PHE B 1 15 ? -63.581 22.510 -0.183 1.00 19.70 14 PHE B C 1
ATOM 2363 O O . PHE B 1 15 ? -63.956 22.040 0.898 1.00 22.27 14 PHE B O 1
ATOM 2371 N N . LEU B 1 16 ? -63.806 21.910 -1.354 1.00 19.33 15 LEU B N 1
ATOM 2372 C CA . LEU B 1 16 ? -64.299 20.545 -1.491 1.00 19.12 15 LEU B CA 1
ATOM 2373 C C . LEU B 1 16 ? -63.143 19.551 -1.530 1.00 19.69 15 LEU B C 1
ATOM 2374 O O . LEU B 1 16 ? -62.017 19.878 -1.938 1.00 18.55 15 LEU B O 1
ATOM 2379 N N . ASP B 1 17 ? -63.440 18.318 -1.141 1.00 21.16 16 ASP B N 1
ATOM 2380 C CA . ASP B 1 17 ? -62.518 17.192 -1.269 1.00 22.03 16 ASP B CA 1
ATOM 2381 C C . ASP B 1 17 ? -63.320 16.035 -1.852 1.00 23.40 16 ASP B C 1
ATOM 2382 O O . ASP B 1 17 ? -64.208 15.482 -1.180 1.00 24.45 16 ASP B O 1
ATOM 2387 N N . ILE B 1 18 ? -63.061 15.702 -3.124 1.00 22.73 17 ILE B N 1
ATOM 2388 C CA . ILE B 1 18 ? -63.829 14.690 -3.861 1.00 23.47 17 ILE B CA 1
ATOM 2389 C C . ILE B 1 18 ? -62.891 13.752 -4.616 1.00 22.96 17 ILE B C 1
ATOM 2390 O O . ILE B 1 18 ? -61.713 14.039 -4.837 1.00 23.87 17 ILE B O 1
ATOM 2395 N N . ASN B 1 19 ? -63.445 12.633 -5.071 1.00 26.82 18 ASN B N 1
ATOM 2396 C CA . ASN B 1 19 ? -62.746 11.747 -5.995 1.00 25.98 18 ASN B CA 1
ATOM 2397 C C . ASN B 1 19 ? -63.043 12.163 -7.438 1.00 30.80 18 ASN B C 1
ATOM 2398 O O . ASN B 1 19 ? -64.129 12.649 -7.757 1.00 27.33 18 ASN B O 1
ATOM 2403 N N . ALA B 1 20 ? -62.055 11.966 -8.314 1.00 24.77 19 ALA B N 1
ATOM 2404 C CA . ALA B 1 20 ? -62.255 12.212 -9.744 1.00 25.68 19 ALA B CA 1
ATOM 2405 C C . ALA B 1 20 ? -63.473 11.468 -10.315 1.00 28.35 19 ALA B C 1
ATOM 2406 O O . ALA B 1 20 ? -64.076 11.933 -11.291 1.00 28.96 19 ALA B O 1
ATOM 2408 N N . THR B 1 21 ? -63.835 10.304 -9.756 1.00 30.00 20 THR B N 1
ATOM 2409 C CA . THR B 1 21 ? -65.020 9.584 -10.233 1.00 30.20 20 THR B CA 1
ATOM 2410 C C . THR B 1 21 ? -66.322 10.350 -10.029 1.00 34.80 20 THR B C 1
ATOM 2411 O O . THR B 1 21 ? -67.336 9.972 -10.637 1.00 35.05 20 THR B O 1
ATOM 2415 N N . GLU B 1 22 ? -66.306 11.428 -9.241 1.00 30.99 21 GLU B N 1
ATOM 2416 C CA . GLU B 1 22 ? -67.511 12.146 -8.847 1.00 38.76 21 GLU B CA 1
ATOM 2417 C C . GLU B 1 22 ? -67.656 13.494 -9.548 1.00 34.25 21 GLU B C 1
ATOM 2418 O O . GLU B 1 22 ? -68.553 14.261 -9.198 1.00 31.62 21 GLU B O 1
ATOM 2424 N N . VAL B 1 23 ? -66.796 13.812 -10.520 1.00 32.02 22 VAL B N 1
ATOM 2425 C CA . VAL B 1 23 ? -66.764 15.185 -11.033 1.00 26.02 22 VAL B CA 1
ATOM 2426 C C . VAL B 1 23 ? -68.098 15.616 -11.650 1.00 30.07 22 VAL B C 1
ATOM 2427 O O . VAL B 1 23 ? -68.468 16.798 -11.552 1.00 30.95 22 VAL B O 1
ATOM 2431 N N . LYS B 1 24 ? -68.842 14.687 -12.271 1.00 35.09 23 LYS B N 1
ATOM 2432 C CA . LYS B 1 24 ? -70.107 15.025 -12.924 1.00 36.94 23 LYS B CA 1
ATOM 2433 C C . LYS B 1 24 ? -71.208 15.429 -11.947 1.00 35.33 23 LYS B C 1
ATOM 2434 O O . LYS B 1 24 ? -72.228 15.971 -12.383 1.00 40.01 23 LYS B O 1
ATOM 2439 N N . LYS B 1 25 ? -71.031 15.201 -10.649 1.00 34.62 24 LYS B N 1
ATOM 2440 C CA . LYS B 1 25 ? -71.947 15.727 -9.645 1.00 43.01 24 LYS B CA 1
ATOM 2441 C C . LYS B 1 25 ? -71.770 17.226 -9.367 1.00 45.39 24 LYS B C 1
ATOM 2442 O O . LYS B 1 25 ? -72.575 17.798 -8.624 1.00 33.40 24 LYS B O 1
ATOM 2446 N N . TYR B 1 26 ? -70.746 17.883 -9.922 1.00 30.67 25 TYR B N 1
ATOM 2447 C CA . TYR B 1 26 ? -70.480 19.305 -9.663 1.00 26.46 25 TYR B CA 1
ATOM 2448 C C . TYR B 1 26 ? -70.397 20.072 -10.982 1.00 27.69 25 TYR B C 1
ATOM 2449 O O . TYR B 1 26 ? -69.366 20.691 -11.292 1.00 26.22 25 TYR B O 1
ATOM 2458 N N . PRO B 1 27 ? -71.491 20.097 -11.753 1.00 28.25 26 PRO B N 1
ATOM 2459 C CA . PRO B 1 27 ? -71.429 20.623 -13.123 1.00 28.61 26 PRO B CA 1
ATOM 2460 C C . PRO B 1 27 ? -71.307 22.136 -13.219 1.00 31.18 26 PRO B C 1
ATOM 2461 O O . PRO B 1 27 ? -71.139 22.647 -14.338 1.00 29.42 26 PRO B O 1
ATOM 2465 N N . THR B 1 28 ? -71.431 22.864 -12.111 1.00 30.48 27 THR B N 1
ATOM 2466 C CA . THR B 1 28 ? -71.241 24.308 -12.096 1.00 31.81 27 THR B CA 1
ATOM 2467 C C . THR B 1 28 ? -70.137 24.722 -11.106 1.00 26.43 27 THR B C 1
ATOM 2468 O O . THR B 1 28 ? -70.056 25.888 -10.701 1.00 27.29 27 THR B O 1
ATOM 2472 N N . ALA B 1 29 ? -69.205 23.813 -10.785 1.00 25.18 28 ALA B N 1
ATOM 2473 C CA . ALA B 1 29 ? -68.168 24.148 -9.807 1.00 24.15 28 ALA B CA 1
ATOM 2474 C C . ALA B 1 29 ? -67.327 25.349 -10.251 1.00 24.42 28 ALA B C 1
ATOM 2475 O O . ALA B 1 29 ? -66.974 26.217 -9.431 1.00 21.86 28 ALA B O 1
ATOM 2477 N N . ILE B 1 30 ? -66.926 25.393 -11.528 1.00 21.74 29 ILE B N 1
ATOM 2478 C CA A ILE B 1 30 ? -66.062 26.489 -11.950 0.50 22.58 29 ILE B CA 1
ATOM 2479 C CA B ILE B 1 30 ? -66.081 26.490 -12.016 0.50 23.58 29 ILE B CA 1
ATOM 2480 C C . ILE B 1 30 ? -66.810 27.824 -11.883 1.00 21.42 29 ILE B C 1
ATOM 2481 O O . ILE B 1 30 ? -66.249 28.826 -11.403 1.00 21.06 29 ILE B O 1
ATOM 2490 N N . GLN B 1 31 ? -68.076 27.864 -12.339 1.00 22.45 30 GLN B N 1
ATOM 2491 C CA . GLN B 1 31 ? -68.910 29.069 -12.194 1.00 24.15 30 GLN B CA 1
ATOM 2492 C C . GLN B 1 31 ? -69.076 29.445 -10.730 1.00 26.65 30 GLN B C 1
ATOM 2493 O O . GLN B 1 31 ? -69.010 30.626 -10.370 1.00 25.64 30 GLN B O 1
ATOM 2499 N N . ASP B 1 32 ? -69.249 28.440 -9.869 1.00 24.27 31 ASP B N 1
ATOM 2500 C CA . ASP B 1 32 ? -69.466 28.693 -8.437 1.00 23.79 31 ASP B CA 1
ATOM 2501 C C . ASP B 1 32 ? -68.228 29.299 -7.774 1.00 26.13 31 ASP B C 1
ATOM 2502 O O . ASP B 1 32 ? -68.348 30.147 -6.888 1.00 24.70 31 ASP B O 1
ATOM 2507 N N . ILE B 1 33 ? -67.025 28.857 -8.166 1.00 19.01 32 ILE B N 1
ATOM 2508 C CA . ILE B 1 33 ? -65.802 29.439 -7.607 1.00 19.40 32 ILE B CA 1
ATOM 2509 C C . ILE B 1 33 ? -65.608 30.870 -8.119 1.00 22.20 32 ILE B C 1
ATOM 2510 O O . ILE B 1 33 ? -65.313 31.785 -7.338 1.00 21.81 32 ILE B O 1
ATOM 2515 N N . ILE B 1 34 ? -65.686 31.069 -9.446 1.00 24.47 33 ILE B N 1
ATOM 2516 C CA . ILE B 1 34 ? -65.281 32.332 -10.073 1.00 28.23 33 ILE B CA 1
ATOM 2517 C C . ILE B 1 34 ? -66.376 33.382 -9.978 1.00 32.43 33 ILE B C 1
ATOM 2518 O O . ILE B 1 34 ? -66.103 34.551 -9.690 1.00 34.16 33 ILE B O 1
ATOM 2523 N N . ILE B 1 35 ? -67.605 32.997 -10.303 1.00 29.87 34 ILE B N 1
ATOM 2524 C CA . ILE B 1 35 ? -68.695 33.955 -10.480 1.00 32.47 34 ILE B CA 1
ATOM 2525 C C . ILE B 1 35 ? -69.426 34.191 -9.170 1.00 34.73 34 ILE B C 1
ATOM 2526 O O . ILE B 1 35 ? -69.508 35.330 -8.695 1.00 40.37 34 ILE B O 1
ATOM 2531 N N . ASN B 1 36 ? -70.008 33.127 -8.603 1.00 29.24 35 ASN B N 1
ATOM 2532 C CA . ASN B 1 36 ? -70.794 33.231 -7.379 1.00 25.88 35 ASN B CA 1
ATOM 2533 C C . ASN B 1 36 ? -69.925 33.373 -6.126 1.00 26.75 35 ASN B C 1
ATOM 2534 O O . ASN B 1 36 ? -70.422 33.853 -5.088 1.00 26.89 35 ASN B O 1
ATOM 2539 N N . ARG B 1 37 ? -68.669 32.919 -6.184 1.00 22.73 36 ARG B N 1
ATOM 2540 C CA . ARG B 1 37 ? -67.760 32.969 -5.047 1.00 24.25 36 ARG B CA 1
ATOM 2541 C C . ARG B 1 37 ? -68.319 32.213 -3.845 1.00 24.11 36 ARG B C 1
ATOM 2542 O O . ARG B 1 37 ? -68.067 32.576 -2.691 1.00 24.89 36 ARG B O 1
ATOM 2550 N N . SER B 1 38 ? -69.091 31.147 -4.106 1.00 22.16 37 SER B N 1
ATOM 2551 C CA . SER B 1 38 ? -69.660 30.348 -3.032 1.00 22.49 37 SER B CA 1
ATOM 2552 C C . SER B 1 38 ? -68.665 29.410 -2.382 1.00 22.65 37 SER B C 1
ATOM 2553 O O . SER B 1 38 ? -68.906 28.963 -1.254 1.00 21.10 37 SER B O 1
ATOM 2556 N N . PHE B 1 39 ? -67.547 29.124 -3.047 1.00 20.17 38 PHE B N 1
ATOM 2557 C CA . PHE B 1 39 ? -66.402 28.448 -2.440 1.00 17.27 38 PHE B CA 1
ATOM 2558 C C . PHE B 1 39 ? -65.167 28.811 -3.262 1.00 17.56 38 PHE B C 1
ATOM 2559 O O . PHE B 1 39 ? -65.240 29.571 -4.253 1.00 17.13 38 PHE B O 1
ATOM 2567 N N . ASP B 1 40 ? -64.025 28.261 -2.837 1.00 17.31 39 ASP B N 1
ATOM 2568 C CA . ASP B 1 40 ? -62.738 28.804 -3.257 1.00 13.97 39 ASP B CA 1
ATOM 2569 C C . ASP B 1 40 ? -61.803 27.822 -3.941 1.00 13.98 39 ASP B C 1
ATOM 2570 O O . ASP B 1 40 ? -60.770 28.270 -4.458 1.00 15.29 39 ASP B O 1
ATOM 2575 N N . GLY B 1 41 ? -62.116 26.541 -3.926 1.00 14.64 40 GLY B N 1
ATOM 2576 C CA . GLY B 1 41 ? -61.217 25.551 -4.498 1.00 13.65 40 GLY B CA 1
ATOM 2577 C C . GLY B 1 41 ? -61.651 24.146 -4.161 1.00 16.54 40 GLY B C 1
ATOM 2578 O O . GLY B 1 41 ? -62.639 23.931 -3.441 1.00 17.68 40 GLY B O 1
ATOM 2579 N N . MET B 1 42 ? -60.883 23.177 -4.681 1.00 15.62 41 MET B N 1
ATOM 2580 C CA . MET B 1 42 ? -61.194 21.774 -4.456 1.00 14.83 41 MET B CA 1
ATOM 2581 C C . MET B 1 42 ? -59.947 20.925 -4.709 1.00 17.38 41 MET B C 1
ATOM 2582 O O . MET B 1 42 ? -59.109 21.255 -5.573 1.00 18.91 41 MET B O 1
ATOM 2587 N N . ILE B 1 43 ? -59.826 19.830 -3.961 1.00 17.65 42 ILE B N 1
ATOM 2588 C CA . ILE B 1 43 ? -58.873 18.771 -4.288 1.00 16.67 42 ILE B CA 1
ATOM 2589 C C . ILE B 1 43 ? -59.642 17.602 -4.882 1.00 20.06 42 ILE B C 1
ATOM 2590 O O . ILE B 1 43 ? -60.701 17.221 -4.364 1.00 19.63 42 ILE B O 1
ATOM 2595 N N . ILE B 1 44 ? -59.137 17.072 -5.992 1.00 16.53 43 ILE B N 1
ATOM 2596 C CA . ILE B 1 44 ? -59.784 16.003 -6.760 1.00 18.47 43 ILE B CA 1
ATOM 2597 C C . ILE B 1 44 ? -58.819 14.813 -6.806 1.00 18.74 43 ILE B C 1
ATOM 2598 O O . ILE B 1 44 ? -57.791 14.851 -7.497 1.00 19.26 43 ILE B O 1
ATOM 2603 N N . ARG B 1 45 ? -59.140 13.761 -6.065 1.00 20.66 44 ARG B N 1
ATOM 2604 C CA . ARG B 1 45 ? -58.234 12.641 -5.867 1.00 21.70 44 ARG B CA 1
ATOM 2605 C C . ARG B 1 45 ? -58.225 11.691 -7.064 1.00 23.76 44 ARG B C 1
ATOM 2606 O O . ARG B 1 45 ? -59.278 11.242 -7.559 1.00 24.27 44 ARG B O 1
ATOM 2614 N N . GLY B 1 46 ? -57.025 11.320 -7.505 1.00 21.66 45 GLY B N 1
ATOM 2615 C CA . GLY B 1 46 ? -56.936 10.268 -8.510 1.00 30.97 45 GLY B CA 1
ATOM 2616 C C . GLY B 1 46 ? -57.314 10.656 -9.925 1.00 22.19 45 GLY B C 1
ATOM 2617 O O . GLY B 1 46 ? -57.859 9.828 -10.674 1.00 24.66 45 GLY B O 1
ATOM 2618 N N . VAL B 1 47 ? -56.978 11.871 -10.339 1.00 21.43 46 VAL B N 1
ATOM 2619 C CA . VAL B 1 47 ? -57.218 12.259 -11.730 1.00 23.43 46 VAL B CA 1
ATOM 2620 C C . VAL B 1 47 ? -56.365 11.420 -12.680 1.00 21.65 46 VAL B C 1
ATOM 2621 O O . VAL B 1 47 ? -56.840 10.980 -13.750 1.00 26.16 46 VAL B O 1
ATOM 2625 N N . PHE B 1 48 ? -55.105 11.160 -12.314 1.00 21.27 47 PHE B N 1
ATOM 2626 C CA . PHE B 1 48 ? -54.225 10.238 -13.049 1.00 22.45 47 PHE B CA 1
ATOM 2627 C C . PHE B 1 48 ? -53.803 9.093 -12.135 1.00 25.88 47 PHE B C 1
ATOM 2628 O O . PHE B 1 48 ? -53.686 9.277 -10.909 1.00 25.65 47 PHE B O 1
ATOM 2636 N N . PRO B 1 49 ? -53.560 7.910 -12.695 1.00 25.32 48 PRO B N 1
ATOM 2637 C CA . PRO B 1 49 ? -53.091 6.786 -11.881 1.00 31.70 48 PRO B CA 1
ATOM 2638 C C . PRO B 1 49 ? -51.673 7.013 -11.380 1.00 28.91 48 PRO B C 1
ATOM 2639 O O . PRO B 1 49 ? -50.867 7.692 -12.020 1.00 26.98 48 PRO B O 1
ATOM 2643 N N . ARG B 1 50 ? -51.383 6.431 -10.205 1.00 31.77 49 ARG B N 1
ATOM 2644 C CA . ARG B 1 50 ? -50.055 6.561 -9.613 1.00 27.32 49 ARG B CA 1
ATOM 2645 C C . ARG B 1 50 ? -48.976 6.020 -10.554 1.00 29.75 49 ARG B C 1
ATOM 2646 O O . ARG B 1 50 ? -47.890 6.605 -10.667 1.00 38.57 49 ARG B O 1
ATOM 2650 N N . ASP B 1 51 ? -49.258 4.924 -11.260 1.00 34.00 50 ASP B N 1
ATOM 2651 C CA A ASP B 1 51 ? -48.242 4.350 -12.141 0.50 35.69 50 ASP B CA 1
ATOM 2652 C CA B ASP B 1 51 ? -48.250 4.344 -12.149 0.50 35.87 50 ASP B CA 1
ATOM 2653 C C . ASP B 1 51 ? -47.953 5.249 -13.342 1.00 40.52 50 ASP B C 1
ATOM 2654 O O . ASP B 1 51 ? -46.812 5.309 -13.811 1.00 32.43 50 ASP B O 1
ATOM 2663 N N . THR B 1 52 ? -48.961 5.945 -13.861 1.00 31.86 51 THR B N 1
ATOM 2664 C CA . THR B 1 52 ? -48.699 6.908 -14.928 1.00 28.61 51 THR B CA 1
ATOM 2665 C C . THR B 1 52 ? -47.775 8.013 -14.425 1.00 26.29 51 THR B C 1
ATOM 2666 O O . THR B 1 52 ? -46.829 8.408 -15.114 1.00 26.64 51 THR B O 1
ATOM 2670 N N . MET B 1 53 ? -48.051 8.541 -13.220 1.00 26.28 52 MET B N 1
ATOM 2671 C CA . MET B 1 53 ? -47.221 9.610 -12.659 1.00 24.08 52 MET B CA 1
ATOM 2672 C C . MET B 1 53 ? -45.757 9.170 -12.549 1.00 23.06 52 MET B C 1
ATOM 2673 O O . MET B 1 53 ? -44.843 9.941 -12.885 1.00 26.04 52 MET B O 1
ATOM 2678 N N . GLU B 1 54 ? -45.519 7.957 -12.053 1.00 28.26 53 GLU B N 1
ATOM 2679 C CA . GLU B 1 54 ? -44.155 7.450 -11.874 1.00 29.18 53 GLU B CA 1
ATOM 2680 C C . GLU B 1 54 ? -43.440 7.266 -13.211 1.00 32.89 53 GLU B C 1
ATOM 2681 O O . GLU B 1 54 ? -42.256 7.607 -13.335 1.00 36.24 53 GLU B O 1
ATOM 2687 N N . GLN B 1 55 ? -44.137 6.675 -14.189 1.00 28.67 54 GLN B N 1
ATOM 2688 C CA . GLN B 1 55 ? -43.650 6.543 -15.564 1.00 26.49 54 GLN B CA 1
ATOM 2689 C C . GLN B 1 55 ? -43.184 7.892 -16.125 1.00 29.40 54 GLN B C 1
ATOM 2690 O O . GLN B 1 55 ? -42.102 7.990 -16.706 1.00 29.17 54 GLN B O 1
ATOM 2696 N N . VAL B 1 56 ? -43.987 8.949 -15.958 1.00 24.73 55 VAL B N 1
ATOM 2697 C CA . VAL B 1 56 ? -43.617 10.261 -16.467 1.00 23.12 55 VAL B CA 1
ATOM 2698 C C . VAL B 1 56 ? -42.393 10.817 -15.762 1.00 24.95 55 VAL B C 1
ATOM 2699 O O . VAL B 1 56 ? -41.518 11.412 -16.399 1.00 26.23 55 VAL B O 1
ATOM 2703 N N . ALA B 1 57 ? -42.357 10.740 -14.417 1.00 25.64 56 ALA B N 1
ATOM 2704 C CA . ALA B 1 57 ? -41.216 11.291 -13.711 1.00 26.06 56 ALA B CA 1
ATOM 2705 C C . ALA B 1 57 ? -39.948 10.531 -14.056 1.00 32.84 56 ALA B C 1
ATOM 2706 O O . ALA B 1 57 ? -38.868 11.125 -14.110 1.00 32.10 56 ALA B O 1
ATOM 2708 N N . ARG B 1 58 ? -40.068 9.232 -14.344 1.00 25.12 57 ARG B N 1
ATOM 2709 C CA . ARG B 1 58 ? -38.910 8.430 -14.737 1.00 41.79 57 ARG B CA 1
ATOM 2710 C C . ARG B 1 58 ? -38.368 8.863 -16.098 1.00 37.59 57 ARG B C 1
ATOM 2711 O O . ARG B 1 58 ? -37.146 8.968 -16.273 1.00 31.77 57 ARG B O 1
ATOM 2719 N N . CYS B 1 59 ? -39.260 9.128 -17.068 1.00 29.25 58 CYS B N 1
ATOM 2720 C CA . CYS B 1 59 ? -38.859 9.734 -18.337 1.00 31.26 58 CYS B CA 1
ATOM 2721 C C . CYS B 1 59 ? -38.046 10.997 -18.102 1.00 34.11 58 CYS B C 1
ATOM 2722 O O . CYS B 1 59 ? -36.996 11.204 -18.722 1.00 35.21 58 CYS B O 1
ATOM 2725 N N . LEU B 1 60 ? -38.532 11.884 -17.237 1.00 30.64 59 LEU B N 1
ATOM 2726 C CA . LEU B 1 60 ? -37.771 13.094 -16.970 1.00 32.22 59 LEU B CA 1
ATOM 2727 C C . LEU B 1 60 ? -36.425 12.750 -16.339 1.00 43.22 59 LEU B C 1
ATOM 2728 O O . LEU B 1 60 ? -35.381 13.225 -16.793 1.00 44.17 59 LEU B O 1
ATOM 2733 N N . GLU B 1 61 ? -36.439 11.922 -15.288 1.00 47.42 60 GLU B N 1
ATOM 2734 C CA . GLU B 1 61 ? -35.207 11.549 -14.599 1.00 55.20 60 GLU B CA 1
ATOM 2735 C C . GLU B 1 61 ? -34.154 11.049 -15.578 1.00 50.73 60 GLU B C 1
ATOM 2736 O O . GLU B 1 61 ? -33.019 11.540 -15.593 1.00 70.31 60 GLU B O 1
ATOM 2742 N N . GLU B 1 62 ? -34.521 10.080 -16.421 1.00 49.69 61 GLU B N 1
ATOM 2743 C CA . GLU B 1 62 ? -33.565 9.393 -17.273 1.00 51.51 61 GLU B CA 1
ATOM 2744 C C . GLU B 1 62 ? -33.272 10.134 -18.568 1.00 51.42 61 GLU B C 1
ATOM 2745 O O . GLU B 1 62 ? -32.222 9.896 -19.176 1.00 55.62 61 GLU B O 1
ATOM 2751 N N . GLY B 1 63 ? -34.170 11.000 -19.018 1.00 54.36 62 GLY B N 1
ATOM 2752 C CA . GLY B 1 63 ? -33.927 11.785 -20.210 1.00 49.46 62 GLY B CA 1
ATOM 2753 C C . GLY B 1 63 ? -34.531 11.239 -21.486 1.00 52.62 62 GLY B C 1
ATOM 2754 O O . GLY B 1 63 ? -34.263 11.800 -22.554 1.00 55.76 62 GLY B O 1
ATOM 2755 N N . ASN B 1 64 ? -35.298 10.146 -21.419 1.00 37.19 63 ASN B N 1
ATOM 2756 C CA . ASN B 1 64 ? -36.140 9.724 -22.536 1.00 35.01 63 ASN B CA 1
ATOM 2757 C C . ASN B 1 64 ? -37.500 10.422 -22.416 1.00 43.24 63 ASN B C 1
ATOM 2758 O O . ASN B 1 64 ? -38.555 9.821 -22.194 1.00 36.35 63 ASN B O 1
ATOM 2763 N N . ASP B 1 65 ? -37.445 11.741 -22.602 1.00 33.77 64 ASP B N 1
ATOM 2764 C CA . ASP B 1 65 ? -38.515 12.655 -22.229 1.00 27.36 64 ASP B CA 1
ATOM 2765 C C . ASP B 1 65 ? -39.184 13.293 -23.449 1.00 27.85 64 ASP B C 1
ATOM 2766 O O . ASP B 1 65 ? -39.909 14.305 -23.313 1.00 26.02 64 ASP B O 1
ATOM 2771 N N . GLY B 1 66 ? -38.964 12.743 -24.639 1.00 38.19 65 GLY B N 1
ATOM 2772 C CA . GLY B 1 66 ? -39.640 13.233 -25.820 1.00 30.90 65 GLY B CA 1
ATOM 2773 C C . GLY B 1 66 ? -39.284 14.648 -26.223 1.00 27.52 65 GLY B C 1
ATOM 2774 O O . GLY B 1 66 ? -40.027 15.263 -26.991 1.00 28.73 65 GLY B O 1
ATOM 2775 N N . GLY B 1 67 ? -38.136 15.165 -25.762 1.00 30.66 66 GLY B N 1
ATOM 2776 C CA . GLY B 1 67 ? -37.729 16.534 -26.021 1.00 31.32 66 GLY B CA 1
ATOM 2777 C C . GLY B 1 67 ? -37.932 17.501 -24.857 1.00 26.01 66 GLY B C 1
ATOM 2778 O O . GLY B 1 67 ? -37.504 18.664 -24.966 1.00 26.63 66 GLY B O 1
ATOM 2779 N N . MET B 1 68 ? -38.507 17.044 -23.740 1.00 23.66 67 MET B N 1
ATOM 2780 C CA . MET B 1 68 ? -38.819 17.957 -22.634 1.00 23.12 67 MET B CA 1
ATOM 2781 C C . MET B 1 68 ? -37.557 18.610 -22.053 1.00 21.71 67 MET B C 1
ATOM 2782 O O . MET B 1 68 ? -37.585 19.796 -21.685 1.00 23.80 67 MET B O 1
ATOM 2787 N N . LYS B 1 69 ? -36.438 17.871 -21.963 1.00 27.52 68 LYS B N 1
ATOM 2788 C CA . LYS B 1 69 ? -35.242 18.469 -21.378 1.00 28.52 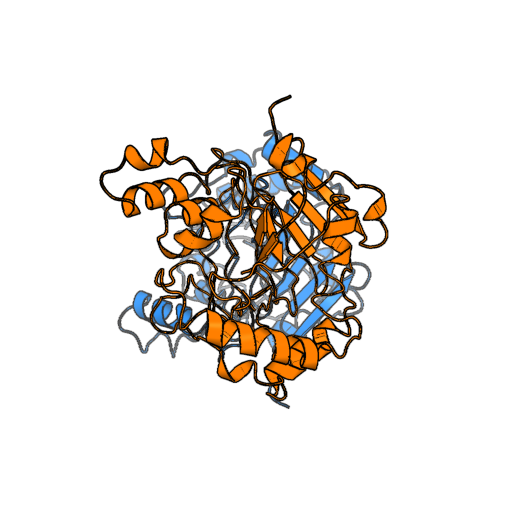68 LYS B CA 1
ATOM 2789 C C . LYS B 1 69 ? -34.718 19.625 -22.209 1.00 23.92 68 LYS B C 1
ATOM 2790 O O . LYS B 1 69 ? -34.039 20.506 -21.677 1.00 28.40 68 LYS B O 1
ATOM 2793 N N . SER B 1 70 ? -35.023 19.658 -23.515 1.00 24.29 69 SER B N 1
ATOM 2794 C CA . SER B 1 70 ? -34.516 20.719 -24.378 1.00 25.71 69 SER B CA 1
ATOM 2795 C C . SER B 1 70 ? -35.139 22.078 -24.067 1.00 24.04 69 SER B C 1
ATOM 2796 O O . SER B 1 70 ? -34.590 23.089 -24.539 1.00 27.52 69 SER B O 1
ATOM 2799 N N . ILE B 1 71 ? -36.243 22.131 -23.296 1.00 22.60 70 ILE B N 1
ATOM 2800 C CA . ILE B 1 71 ? -36.901 23.373 -22.875 1.00 21.72 70 ILE B CA 1
ATOM 2801 C C . ILE B 1 71 ? -36.859 23.586 -21.341 1.00 21.71 70 ILE B C 1
ATOM 2802 O O . ILE B 1 71 ? -37.706 24.307 -20.808 1.00 20.32 70 ILE B O 1
ATOM 2807 N N . LEU B 1 72 ? -35.922 22.947 -20.613 1.00 21.48 71 LEU B N 1
ATOM 2808 C CA . LEU B 1 72 ? -35.720 23.161 -19.172 1.00 21.07 71 LEU B CA 1
ATOM 2809 C C . LEU B 1 72 ? -35.014 24.491 -18.925 1.00 25.12 71 LEU B C 1
ATOM 2810 O O . LEU B 1 72 ? -33.923 24.744 -19.466 1.00 26.99 71 LEU B O 1
ATOM 2815 N N . ASN B 1 73 ? -35.655 25.345 -18.112 1.00 21.46 72 ASN B N 1
ATOM 2816 C CA . ASN B 1 73 ? -35.113 26.631 -17.681 1.00 22.08 72 ASN B CA 1
ATOM 2817 C C . ASN B 1 73 ? -34.684 26.474 -16.213 1.00 21.51 72 ASN B C 1
ATOM 2818 O O . ASN B 1 73 ? -35.531 26.387 -15.308 1.00 21.63 72 ASN B O 1
ATOM 2823 N N . LYS B 1 74 ? -33.370 26.438 -15.972 1.00 22.98 73 LYS B N 1
ATOM 2824 C CA . LYS B 1 74 ? -32.913 26.181 -14.599 1.00 30.60 73 LYS B CA 1
ATOM 2825 C C . LYS B 1 74 ? -33.011 27.400 -13.688 1.00 32.69 73 LYS B C 1
ATOM 2826 O O . LYS B 1 74 ? -32.977 27.243 -12.460 1.00 30.09 73 LYS B O 1
ATOM 2832 N N . ASN B 1 75 ? -33.122 28.603 -14.243 1.00 26.90 74 ASN B N 1
ATOM 2833 C CA . ASN B 1 75 ? -33.356 29.835 -13.480 1.00 34.02 74 ASN B CA 1
ATOM 2834 C C . ASN B 1 75 ? -32.249 30.105 -12.469 1.00 38.85 74 ASN B C 1
ATOM 2835 O O . ASN B 1 75 ? -32.481 30.758 -11.446 1.00 33.90 74 ASN B O 1
ATOM 2840 N N . GLU B 1 76 ? -31.042 29.623 -12.748 1.00 35.83 75 GLU B N 1
ATOM 2841 C CA . GLU B 1 76 ? -30.024 29.552 -11.701 1.00 55.59 75 GLU B CA 1
ATOM 2842 C C . GLU B 1 76 ? -29.665 30.924 -11.125 1.00 61.23 75 GLU B C 1
ATOM 2843 O O . GLU B 1 76 ? -29.109 31.000 -10.020 1.00 47.67 75 GLU B O 1
ATOM 2849 N N . GLU B 1 77 ? -30.010 32.006 -11.822 1.00 43.11 76 GLU B N 1
ATOM 2850 C CA . GLU B 1 77 ? -29.628 33.354 -11.433 1.00 43.21 76 GLU B CA 1
ATOM 2851 C C . GLU B 1 77 ? -30.709 34.098 -10.636 1.00 56.26 76 GLU B C 1
ATOM 2852 O O . GLU B 1 77 ? -30.626 35.325 -10.514 1.00 63.64 76 GLU B O 1
ATOM 2858 N N . PHE B 1 78 ? -31.714 33.399 -10.082 1.00 44.60 77 PHE B N 1
ATOM 2859 C CA . PHE B 1 78 ? -32.896 34.072 -9.547 1.00 43.70 77 PHE B CA 1
ATOM 2860 C C . PHE B 1 78 ? -33.222 33.703 -8.097 1.00 39.67 77 PHE B C 1
ATOM 2861 O O . PHE B 1 78 ? -34.349 33.943 -7.648 1.00 54.18 77 PHE B O 1
ATOM 2869 N N . GLY B 1 79 ? -32.292 33.130 -7.347 1.00 37.48 78 GLY B N 1
ATOM 2870 C CA . GLY B 1 79 ? -32.523 32.879 -5.926 1.00 43.55 78 GLY B CA 1
ATOM 2871 C C . GLY B 1 79 ? -33.271 31.589 -5.638 1.00 28.20 78 GLY B C 1
ATOM 2872 O O . GLY B 1 79 ? -33.711 30.866 -6.542 1.00 42.63 78 GLY B O 1
ATOM 2873 N N . THR B 1 80 ? -33.435 31.295 -4.338 1.00 36.89 79 THR B N 1
ATOM 2874 C CA . THR B 1 80 ? -34.054 30.035 -3.891 1.00 30.66 79 THR B CA 1
ATOM 2875 C C . THR B 1 80 ? -35.589 30.031 -3.878 1.00 43.99 79 THR B C 1
ATOM 2876 O O . THR B 1 80 ? -36.172 28.976 -3.573 1.00 27.81 79 THR B O 1
ATOM 2880 N N . LYS B 1 81 ? -36.268 31.156 -4.155 1.00 41.75 80 LYS B N 1
ATOM 2881 C CA . LYS B 1 81 ? -37.732 31.234 -4.052 1.00 23.48 80 LYS B CA 1
ATOM 2882 C C . LYS B 1 81 ? -38.438 31.142 -5.408 1.00 23.42 80 LYS B C 1
ATOM 2883 O O . LYS B 1 81 ? -39.606 31.605 -5.569 1.00 26.10 80 LYS B O 1
ATOM 2889 N N . VAL B 1 82 ? -37.739 30.536 -6.385 1.00 29.10 81 VAL B N 1
ATOM 2890 C CA . VAL B 1 82 ? -38.256 30.175 -7.701 1.00 47.18 81 VAL B CA 1
ATOM 2891 C C . VAL B 1 82 ? -37.957 28.698 -7.979 1.00 26.77 81 VAL B C 1
ATOM 2892 O O . VAL B 1 82 ? -36.966 28.140 -7.501 1.00 38.40 81 VAL B O 1
ATOM 2896 N N . ALA B 1 83 ? -38.812 28.072 -8.787 1.00 30.80 82 ALA B N 1
ATOM 2897 C CA . ALA B 1 83 ? -38.549 26.714 -9.242 1.00 31.60 82 ALA B CA 1
ATOM 2898 C C . ALA B 1 83 ? -37.680 26.719 -10.513 1.00 33.27 82 ALA B C 1
ATOM 2899 O O . ALA B 1 83 ? -37.447 27.761 -11.124 1.00 36.23 82 ALA B O 1
ATOM 2901 N N . GLN B 1 84 ? -37.153 25.548 -10.873 1.00 18.21 83 GLN B N 1
ATOM 2902 C CA . GLN B 1 84 ? -36.827 25.302 -12.288 1.00 18.39 83 GLN B CA 1
ATOM 2903 C C . GLN B 1 84 ? -38.110 24.953 -13.053 1.00 17.24 83 GLN B C 1
ATOM 2904 O O . GLN B 1 84 ? -39.067 24.443 -12.496 1.00 17.99 83 GLN B O 1
ATOM 2910 N N . ILE B 1 85 ? -38.169 25.281 -14.363 1.00 17.44 84 ILE B N 1
ATOM 2911 C CA A ILE B 1 85 ? -39.425 25.087 -15.084 0.50 16.55 84 ILE B CA 1
ATOM 2912 C CA B ILE B 1 85 ? -39.428 25.165 -15.116 0.50 16.56 84 ILE B CA 1
ATOM 2913 C C . ILE B 1 85 ? -39.162 24.565 -16.491 1.00 17.13 84 ILE B C 1
ATOM 2914 O O . ILE B 1 85 ? -38.327 25.090 -17.233 1.00 20.10 84 ILE B O 1
ATOM 2923 N N . TYR B 1 86 ? -39.884 23.494 -16.851 1.00 16.73 85 TYR B N 1
ATOM 2924 C CA . TYR B 1 86 ? -39.868 22.950 -18.211 1.00 17.27 85 TYR B CA 1
ATOM 2925 C C . TYR B 1 86 ? -40.943 23.674 -19.018 1.00 17.24 85 TYR B C 1
ATOM 2926 O O . TYR B 1 86 ? -42.139 23.603 -18.681 1.00 16.38 85 TYR B O 1
ATOM 2935 N N . GLY B 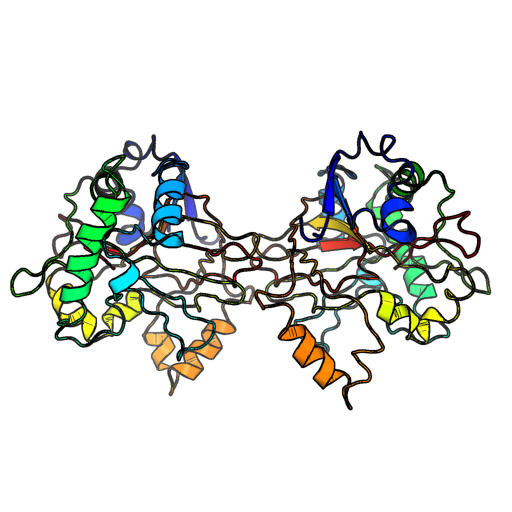1 87 ? -40.502 24.326 -20.084 1.00 17.70 86 GLY B N 1
ATOM 2936 C CA . GLY B 1 87 ? -41.317 25.277 -20.830 1.00 20.04 86 GLY B CA 1
ATOM 2937 C C . GLY B 1 87 ? -41.212 26.668 -20.256 1.00 21.78 86 GLY B C 1
ATOM 2938 O O . GLY B 1 87 ? -40.972 26.874 -19.058 1.00 24.10 86 GLY B O 1
ATOM 2939 N N . HIS B 1 88 ? -41.446 27.666 -21.099 1.00 21.18 87 HIS B N 1
ATOM 2940 C CA . HIS B 1 88 ? -41.582 29.032 -20.593 1.00 22.02 87 HIS B CA 1
ATOM 2941 C C . HIS B 1 88 ? -42.997 29.262 -20.067 1.00 20.77 87 HIS B C 1
ATOM 2942 O O . HIS B 1 88 ? -43.983 28.939 -20.731 1.00 19.78 87 HIS B O 1
ATOM 2949 N N . ALA B 1 89 ? -43.112 29.759 -18.830 1.00 19.63 88 ALA B N 1
ATOM 2950 C CA . ALA B 1 89 ? -44.397 30.276 -18.374 1.00 18.30 88 ALA B CA 1
ATOM 2951 C C . ALA B 1 89 ? -44.664 31.627 -19.022 1.00 19.37 88 ALA B C 1
ATOM 2952 O O . ALA B 1 89 ? -43.752 32.410 -19.253 1.00 23.76 88 ALA B O 1
ATOM 2954 N N . ILE B 1 90 ? -45.950 31.928 -19.264 1.00 21.30 89 ILE B N 1
ATOM 2955 C CA . ILE B 1 90 ? -46.251 33.203 -19.932 1.00 22.92 89 ILE B CA 1
ATOM 2956 C C . ILE B 1 90 ? -45.988 34.398 -19.014 1.00 23.96 89 ILE B C 1
ATOM 2957 O O . ILE B 1 90 ? -45.590 35.473 -19.495 1.00 24.05 89 ILE B O 1
ATOM 2962 N N . VAL B 1 91 ? -46.162 34.233 -17.686 1.00 22.28 90 VAL B N 1
ATOM 2963 C CA . VAL B 1 91 ? -45.848 35.308 -16.759 1.00 23.25 90 VAL B CA 1
ATOM 2964 C C . VAL B 1 91 ? -44.424 35.791 -17.014 1.00 33.27 90 VAL B C 1
ATOM 2965 O O . VAL B 1 91 ? -43.483 34.992 -17.131 1.00 39.55 90 VAL B O 1
ATOM 2969 N N . GLY B 1 92 ? -44.267 37.109 -17.163 1.00 31.32 91 GLY B N 1
ATOM 2970 C CA . GLY B 1 92 ? -42.953 37.712 -17.335 1.00 35.55 91 GLY B CA 1
ATOM 2971 C C . GLY B 1 92 ? -42.381 37.698 -18.740 1.00 40.34 91 GLY B C 1
ATOM 2972 O O . GLY B 1 92 ? -41.272 38.218 -18.945 1.00 41.52 91 GLY B O 1
ATOM 2973 N N . GLN B 1 93 ? -43.084 37.147 -19.723 1.00 28.55 92 GLN B N 1
ATOM 2974 C CA . GLN B 1 93 ? -42.513 37.121 -21.070 1.00 32.44 92 GLN B CA 1
ATOM 2975 C C . GLN B 1 93 ? -42.669 38.476 -21.772 1.00 34.95 92 GLN B C 1
ATOM 2976 O O . GLN B 1 93 ? -43.465 39.325 -21.370 1.00 37.31 92 GLN B O 1
ATOM 2982 N N . SER B 1 94 ? -41.908 38.668 -22.859 1.00 37.31 93 SER B N 1
ATOM 2983 C CA . SER B 1 94 ? -42.106 39.842 -23.705 1.00 39.30 93 SER B CA 1
ATOM 2984 C C . SER B 1 94 ? -43.445 39.729 -24.442 1.00 43.05 93 SER B C 1
ATOM 2985 O O . SER B 1 94 ? -43.923 38.620 -24.704 1.00 44.31 93 SER B O 1
ATOM 2987 N N . PRO B 1 95 ? -44.084 40.863 -24.774 1.00 44.37 94 PRO B N 1
ATOM 2988 C CA . PRO B 1 95 ? -45.453 40.800 -25.338 1.00 36.90 94 PRO B CA 1
ATOM 2989 C C . PRO B 1 95 ? -45.532 40.181 -26.725 1.00 37.83 94 PRO B C 1
ATOM 2990 O O . PRO B 1 95 ? -46.630 39.768 -27.130 1.00 43.82 94 PRO B O 1
ATOM 2994 N N . ASP B 1 96 ? -44.419 40.117 -27.466 1.00 37.80 95 ASP B N 1
ATOM 2995 C CA . ASP B 1 96 ? -44.409 39.437 -28.766 1.00 49.74 95 ASP B CA 1
ATOM 2996 C C . ASP B 1 96 ? -44.630 37.930 -28.633 1.00 51.19 95 ASP B C 1
ATOM 2997 O O . ASP B 1 96 ? -45.228 37.318 -29.526 1.00 44.63 95 ASP B O 1
ATOM 3002 N N . LEU B 1 97 ? -44.122 37.312 -27.562 1.00 40.32 96 LEU B N 1
ATOM 3003 C CA . LEU B 1 97 ? -44.319 35.891 -27.260 1.00 34.78 96 LEU B CA 1
ATOM 3004 C C . LEU B 1 97 ? -43.571 34.939 -28.203 1.00 36.45 96 LEU B C 1
ATOM 3005 O O . LEU B 1 97 ? -43.871 33.738 -28.235 1.00 28.31 96 LEU B O 1
ATOM 3010 N N . LYS B 1 98 ? -42.562 35.416 -28.940 1.00 39.74 97 LYS B N 1
ATOM 3011 C CA . LYS B 1 98 ? -41.868 34.563 -29.906 1.00 29.07 97 LYS B CA 1
ATOM 3012 C C . LYS B 1 98 ? -41.226 33.333 -29.222 1.00 33.72 97 LYS B C 1
ATOM 3013 O O . LYS B 1 98 ? -41.438 32.183 -29.635 1.00 29.55 97 LYS B O 1
ATOM 3015 N N A ASP B 1 99 ? -40.410 33.562 -28.197 0.50 36.36 98 ASP B N 1
ATOM 3016 N N B ASP B 1 99 ? -40.402 33.557 -28.205 0.50 36.01 98 ASP B N 1
ATOM 3017 C CA A ASP B 1 99 ? -39.781 32.439 -27.506 0.50 39.51 98 ASP B CA 1
ATOM 3018 C CA B ASP B 1 99 ? -39.788 32.413 -27.539 0.50 38.79 98 ASP B CA 1
ATOM 3019 C C A ASP B 1 99 ? -40.812 31.564 -26.800 0.50 31.95 98 ASP B C 1
ATOM 3020 C C B ASP B 1 99 ? -40.833 31.551 -26.837 0.50 31.38 98 ASP B C 1
ATOM 3021 O O A ASP B 1 99 ? -40.621 30.347 -26.682 0.50 23.32 98 ASP B O 1
ATOM 3022 O O B ASP B 1 99 ? -40.682 30.324 -26.774 0.50 23.49 98 ASP B O 1
ATOM 3031 N N . TYR B 1 100 ? -41.890 32.173 -26.305 1.00 28.46 99 TYR B N 1
ATOM 3032 C CA . TYR B 1 100 ? -42.945 31.416 -25.635 1.00 21.85 99 TYR B CA 1
ATOM 3033 C C . TYR B 1 100 ? -43.627 30.428 -26.592 1.00 21.86 99 TYR B C 1
ATOM 3034 O O . TYR B 1 100 ? -43.880 29.269 -26.221 1.00 20.96 99 TYR B O 1
ATOM 3043 N N . PHE B 1 101 ? -43.953 30.859 -27.803 1.00 25.45 100 PHE B N 1
ATOM 3044 C CA . PHE B 1 101 ? -44.666 29.978 -28.735 1.00 23.24 100 PHE B CA 1
ATOM 3045 C C . PHE B 1 101 ? -43.797 28.812 -29.198 1.00 23.47 100 PHE B C 1
ATOM 3046 O O . PHE B 1 101 ? -44.308 27.709 -29.392 1.00 23.62 100 PHE B O 1
ATOM 3054 N N . ALA B 1 102 ? -42.491 29.018 -29.343 1.00 24.14 101 ALA B N 1
ATOM 3055 C CA . ALA B 1 102 ? -41.610 27.932 -29.768 1.00 24.54 101 ALA B CA 1
ATOM 3056 C C . ALA B 1 102 ? -41.477 26.861 -28.681 1.00 23.31 101 ALA B C 1
ATOM 3057 O O . ALA B 1 102 ? -41.583 25.662 -28.965 1.00 23.29 101 ALA B O 1
ATOM 3059 N N . SER B 1 103 ? -41.313 27.266 -27.393 1.00 22.38 102 SER B N 1
ATOM 3060 C CA . SER B 1 103 ? -41.276 26.260 -26.320 1.00 21.31 102 SER B CA 1
ATOM 3061 C C . SER B 1 103 ? -42.629 25.570 -26.136 1.00 20.45 102 SER B C 1
ATOM 3062 O O . SER B 1 103 ? -42.691 24.386 -25.862 1.00 20.13 102 SER B O 1
ATOM 3065 N N . SER B 1 104 ? -43.727 26.287 -26.357 1.00 20.32 103 SER B N 1
ATOM 3066 C CA . SER B 1 104 ? -45.067 25.686 -26.223 1.00 19.76 103 SER B CA 1
ATOM 3067 C C . SER B 1 104 ? -45.285 24.559 -27.239 1.00 20.51 103 SER B C 1
ATOM 3068 O O . SER B 1 104 ? -45.852 23.506 -26.912 1.00 21.75 103 SER B O 1
ATOM 3071 N N . ALA B 1 105 ? -44.799 24.746 -28.463 1.00 21.70 104 ALA B N 1
ATOM 3072 C CA . ALA B 1 105 ? -44.855 23.698 -29.478 1.00 22.64 104 ALA B CA 1
ATOM 3073 C C . ALA B 1 105 ? -44.114 22.443 -29.008 1.00 26.08 104 ALA B C 1
ATOM 3074 O O . ALA B 1 105 ? -44.640 21.323 -29.076 1.00 29.26 104 ALA B O 1
ATOM 3076 N N . ILE B 1 106 ? -42.907 22.621 -28.482 1.00 22.29 105 ILE B N 1
ATOM 3077 C CA . ILE B 1 106 ? -42.138 21.473 -28.009 1.00 22.32 105 ILE B CA 1
ATOM 3078 C C . ILE B 1 106 ? -42.851 20.792 -26.842 1.00 21.24 105 ILE B C 1
ATOM 3079 O O . ILE B 1 106 ? -42.900 19.557 -26.750 1.00 21.64 105 ILE B O 1
ATOM 3084 N N . PHE B 1 107 ? -43.408 21.594 -25.923 1.00 20.16 106 PHE B N 1
ATOM 3085 C CA . PHE B 1 107 ? -44.012 21.053 -24.694 1.00 19.18 106 PHE B CA 1
ATOM 3086 C C . PHE B 1 107 ? -45.149 20.091 -25.043 1.00 21.13 106 PHE B C 1
ATOM 3087 O O . PHE B 1 107 ? -45.228 18.976 -24.500 1.00 19.72 106 PHE B O 1
ATOM 3095 N N . ARG B 1 108 ? -46.049 20.507 -25.949 1.00 19.95 107 ARG B N 1
ATOM 3096 C CA . ARG B 1 108 ? -47.214 19.676 -26.257 1.00 20.98 107 ARG B CA 1
ATOM 3097 C C . ARG B 1 108 ? -46.794 18.314 -26.802 1.00 22.61 107 ARG B C 1
ATOM 3098 O O . ARG B 1 108 ? -47.380 17.291 -26.442 1.00 22.75 107 ARG B O 1
ATOM 3106 N N . GLN B 1 109 ? -45.795 18.281 -27.686 1.00 22.18 108 GLN B N 1
ATOM 3107 C CA . GLN B 1 109 ? -45.350 17.007 -28.286 1.00 23.39 108 GLN B CA 1
ATOM 3108 C C . GLN B 1 109 ? -44.680 16.113 -27.243 1.00 24.51 108 GLN B C 1
ATOM 3109 O O . GLN B 1 109 ? -44.928 14.892 -27.199 1.00 23.83 108 GLN B O 1
ATOM 3115 N N . ALA B 1 110 ? -43.814 16.705 -26.415 1.00 23.11 109 ALA B N 1
ATOM 3116 C CA . ALA B 1 110 ? -43.089 15.929 -25.422 1.00 22.18 109 ALA B CA 1
ATOM 3117 C C . ALA B 1 110 ? -44.037 15.339 -24.386 1.00 21.57 109 ALA B C 1
ATOM 3118 O O . ALA B 1 110 ? -43.857 14.191 -23.951 1.00 22.15 109 ALA B O 1
ATOM 3120 N N . CYS B 1 111 ? -45.014 16.128 -23.940 1.00 20.55 110 CYS B N 1
ATOM 3121 C CA . CYS B 1 111 ? -45.968 15.687 -22.939 1.00 20.17 110 CYS B CA 1
ATOM 3122 C C . CYS B 1 111 ? -46.793 14.527 -23.464 1.00 21.12 110 CYS B C 1
ATOM 3123 O O . CYS B 1 111 ? -46.916 13.480 -22.806 1.00 23.57 110 CYS B O 1
ATOM 3126 N N . ARG B 1 112 ? -47.293 14.656 -24.704 1.00 21.89 111 ARG B N 1
ATOM 3127 C CA . ARG B 1 112 ? -48.072 13.581 -25.297 1.00 23.82 111 ARG B CA 1
ATOM 3128 C C . ARG B 1 112 ? -47.242 12.307 -25.387 1.00 27.24 111 ARG B C 1
ATOM 3129 O O . ARG B 1 112 ? -47.745 11.209 -25.124 1.00 28.51 111 ARG B O 1
ATOM 3137 N N . THR B 1 113 ? -45.963 12.427 -25.755 1.00 24.57 112 THR B N 1
ATOM 3138 C CA . THR B 1 113 ? -45.121 11.235 -25.836 1.00 28.46 112 THR B CA 1
ATOM 3139 C C . THR B 1 113 ? -44.998 10.537 -24.472 1.00 25.69 112 THR B C 1
ATOM 3140 O O . THR B 1 113 ? -45.157 9.312 -24.385 1.00 28.32 112 THR B O 1
ATOM 3144 N N . MET B 1 114 ? -44.708 11.292 -23.404 1.00 24.14 113 MET B N 1
ATOM 3145 C CA . MET B 1 114 ? -44.437 10.678 -22.103 1.00 24.54 113 MET B CA 1
ATOM 3146 C C . MET B 1 114 ? -45.682 10.021 -21.516 1.00 27.23 113 MET B C 1
ATOM 3147 O O . MET B 1 114 ? -45.577 8.999 -20.837 1.00 28.88 113 MET B O 1
ATOM 3152 N N . PHE B 1 115 ? -46.861 10.586 -21.755 1.00 23.63 114 PHE B N 1
ATOM 3153 C CA . PHE B 1 115 ? -48.094 10.042 -21.183 1.00 26.96 114 PHE B CA 1
ATOM 3154 C C . PHE B 1 115 ? -48.594 8.796 -21.899 1.00 28.97 114 PHE B C 1
ATOM 3155 O O . PHE B 1 115 ? -49.340 8.017 -21.300 1.00 39.84 114 PHE B O 1
ATOM 3163 N N . GLN B 1 116 ? -48.205 8.591 -23.152 1.00 27.53 115 GLN B N 1
ATOM 3164 C CA . GLN B 1 116 ? -48.494 7.355 -23.888 1.00 31.12 115 GLN B CA 1
ATOM 3165 C C . GLN B 1 116 ? -49.984 7.065 -24.021 1.00 38.85 115 GLN B C 1
ATOM 3166 O O . GLN B 1 116 ? -50.367 5.898 -24.214 1.00 45.45 115 GLN B O 1
ATOM 3172 N N . GLY B 1 117 ? -50.829 8.094 -23.957 1.00 33.52 116 GLY B N 1
ATOM 3173 C CA . GLY B 1 117 ? -52.266 7.916 -24.037 1.00 38.06 116 GLY B CA 1
ATOM 3174 C C . GLY B 1 117 ? -52.871 7.094 -22.912 1.00 46.41 116 GLY B C 1
ATOM 3175 O O . GLY B 1 117 ? -53.968 6.548 -23.076 1.00 44.96 116 GLY B O 1
ATOM 3176 N N . SER B 1 118 ? -52.210 7.013 -21.761 1.00 38.26 117 SER B N 1
ATOM 3177 C CA . SER B 1 118 ? -52.623 6.072 -20.709 1.00 36.19 117 SER B CA 1
ATOM 3178 C C . SER B 1 118 ? -52.833 6.719 -19.362 1.00 51.12 117 SER B C 1
ATOM 3179 O O . SER B 1 118 ? -52.170 6.345 -18.386 1.00 51.88 117 SER B O 1
ATOM 3182 N N . PRO B 1 119 ? -53.720 7.718 -19.292 1.00 36.82 118 PRO B N 1
ATOM 3183 C CA . PRO B 1 119 ? -54.414 8.435 -20.354 1.00 35.49 118 PRO B CA 1
ATOM 3184 C C . PRO B 1 119 ? -53.594 9.625 -20.833 1.00 31.31 118 PRO B C 1
ATOM 3185 O O . PRO B 1 119 ? -52.655 10.018 -20.120 1.00 30.28 118 PRO B O 1
ATOM 3189 N N . ASP B 1 120 ? -53.968 10.219 -21.968 1.00 30.81 119 ASP B N 1
ATOM 3190 C CA . ASP B 1 120 ? -53.314 11.432 -22.450 1.00 24.45 119 ASP B CA 1
ATOM 3191 C C . ASP B 1 120 ? -53.547 12.604 -21.492 1.00 22.70 119 ASP B C 1
ATOM 3192 O O . ASP B 1 120 ? -54.643 12.778 -20.945 1.00 23.94 119 ASP B O 1
ATOM 3197 N N . PHE B 1 121 ? -52.522 13.455 -21.324 1.00 21.40 120 PHE B N 1
ATOM 3198 C CA . PHE B 1 121 ? -52.627 14.573 -20.371 1.00 19.86 120 PHE B CA 1
ATOM 3199 C C . PHE B 1 121 ? -53.707 15.576 -20.767 1.00 19.72 120 PHE B C 1
ATOM 3200 O O . PHE B 1 121 ? -54.579 15.910 -19.959 1.00 19.36 120 PHE B O 1
ATOM 3208 N N . GLU B 1 122 ? -53.684 16.052 -22.022 1.00 21.10 121 GLU B N 1
ATOM 3209 C CA . GLU B 1 122 ? -54.637 17.097 -22.398 1.00 20.21 121 GLU B CA 1
ATOM 3210 C C . GLU B 1 122 ? -56.062 16.541 -22.388 1.00 22.41 121 GLU B C 1
ATOM 3211 O O . GLU B 1 122 ? -56.994 17.225 -21.937 1.00 22.92 121 GLU B O 1
ATOM 3217 N N . GLU B 1 123 ? -56.265 15.327 -22.925 1.00 22.76 122 GLU B N 1
ATOM 3218 C CA . GLU B 1 123 ? -57.606 14.754 -22.964 1.00 25.75 122 GLU B CA 1
ATOM 3219 C C . GLU B 1 123 ? -58.185 14.605 -21.554 1.00 23.60 122 GLU B C 1
ATOM 3220 O O . GLU B 1 123 ? -59.372 14.887 -21.329 1.00 27.59 122 GLU B O 1
ATOM 3226 N N . GLN B 1 124 ? -57.366 14.148 -20.602 1.00 22.73 123 GLN B N 1
ATOM 3227 C CA . GLN B 1 124 ? -57.840 13.907 -19.242 1.00 23.63 123 GLN B CA 1
ATOM 3228 C C . GLN B 1 124 ? -58.183 15.213 -18.519 1.00 21.83 123 GLN B C 1
ATOM 3229 O O . GLN B 1 124 ? -59.233 15.326 -17.869 1.00 23.40 123 GLN B O 1
ATOM 3235 N N . VAL B 1 125 ? -57.300 16.215 -18.586 1.00 19.73 124 VAL B N 1
ATOM 3236 C CA A VAL B 1 125 ? -57.564 17.505 -17.940 0.50 19.17 124 VAL B CA 1
ATOM 3237 C CA B VAL B 1 125 ? -57.613 17.463 -17.892 0.50 19.56 124 VAL B CA 1
ATOM 3238 C C . VAL B 1 125 ? -58.790 18.192 -18.561 1.00 19.31 124 VAL B C 1
ATOM 3239 O O . VAL B 1 125 ? -59.625 18.807 -17.846 1.00 22.28 124 VAL B O 1
ATOM 3246 N N . GLU B 1 126 ? -58.938 18.117 -19.899 1.00 20.48 125 GLU B N 1
ATOM 3247 C CA . GLU B 1 126 ? -60.090 18.754 -20.546 1.00 23.65 125 GLU B CA 1
ATOM 3248 C C . GLU B 1 126 ? -61.400 18.093 -20.126 1.00 27.11 125 GLU B C 1
ATOM 3249 O O . GLU B 1 126 ? -62.434 18.771 -20.000 1.00 27.98 125 GLU B O 1
ATOM 3255 N N . SER B 1 127 ? -61.380 16.772 -19.929 1.00 24.28 126 SER B N 1
ATOM 3256 C CA . SER B 1 127 ? -62.566 16.056 -19.467 1.00 27.52 126 SER B CA 1
ATOM 3257 C C . SER B 1 127 ? -62.995 16.547 -18.084 1.00 25.18 126 SER B C 1
ATOM 3258 O O . SER B 1 127 ? -64.193 16.767 -17.836 1.00 26.09 126 SER B O 1
ATOM 3261 N N . ILE B 1 128 ? -62.025 16.724 -17.168 1.00 23.18 127 ILE B N 1
ATOM 3262 C CA . ILE B 1 128 ? -62.306 17.270 -15.832 1.00 22.43 127 ILE B CA 1
ATOM 3263 C C . ILE B 1 128 ? -62.938 18.655 -15.927 1.00 22.44 127 ILE B C 1
ATOM 3264 O O . ILE B 1 128 ? -63.963 18.928 -15.286 1.00 23.40 127 ILE B O 1
ATOM 3269 N N . PHE B 1 129 ? -62.313 19.570 -16.680 1.00 22.13 128 PHE B N 1
ATOM 3270 C CA . PHE B 1 129 ? -62.817 20.943 -16.717 1.00 26.59 128 PHE B CA 1
ATOM 3271 C C . PHE B 1 129 ? -64.205 21.012 -17.367 1.00 27.16 128 PHE B C 1
ATOM 3272 O O . PHE B 1 129 ? -65.036 21.843 -16.971 1.00 24.91 128 PHE B O 1
ATOM 3280 N N . HIS B 1 130 ? -64.475 20.152 -18.344 1.00 25.00 129 HIS B N 1
ATOM 3281 C CA . HIS B 1 130 ? -65.807 20.099 -18.960 1.00 26.56 129 HIS B CA 1
ATOM 3282 C C . HIS B 1 130 ? -66.847 19.565 -17.986 1.00 27.45 129 HIS B C 1
ATOM 3283 O O . HIS B 1 130 ? -67.983 20.074 -17.929 1.00 29.37 129 HIS B O 1
ATOM 3290 N N . SER B 1 131 ? -66.500 18.522 -17.236 1.00 27.78 130 SER B N 1
ATOM 3291 C CA . SER B 1 131 ? -67.435 18.010 -16.236 1.00 31.54 130 SER B CA 1
ATOM 3292 C C . SER B 1 131 ? -67.772 19.053 -15.181 1.00 33.97 130 SER B C 1
ATOM 3293 O O . SER B 1 131 ? -68.897 19.064 -14.663 1.00 29.13 130 SER B O 1
ATOM 3296 N N . LEU B 1 132 ? -66.829 19.940 -14.854 1.00 24.82 131 LEU B N 1
ATOM 3297 C CA . LEU B 1 132 ? -67.002 20.943 -13.812 1.00 23.99 131 LEU B CA 1
ATOM 3298 C C . LEU B 1 132 ? -67.610 22.269 -14.298 1.00 25.70 131 LEU B C 1
ATOM 3299 O O . LEU B 1 132 ? -67.786 23.187 -13.475 1.00 24.71 131 LEU B O 1
ATOM 3304 N N . SER B 1 133 ? -68.000 22.374 -15.576 1.00 29.22 132 SER B N 1
ATOM 3305 C CA . SER B 1 133 ? -68.596 23.604 -16.100 1.00 29.81 132 SER B CA 1
ATOM 3306 C C . SER B 1 133 ? -69.721 23.404 -17.115 1.00 28.26 132 SER B C 1
ATOM 3307 O O . SER B 1 133 ? -70.525 24.330 -17.298 1.00 31.90 132 SER B O 1
ATOM 3310 N N . GLY B 1 134 ? -69.788 22.272 -17.821 1.00 28.60 133 GLY B N 1
ATOM 3311 C CA . GLY B 1 134 ? -70.699 22.109 -18.946 1.00 30.93 133 GLY B CA 1
ATOM 3312 C C . GLY B 1 134 ? -70.303 22.858 -20.197 1.00 33.93 133 GLY B C 1
ATOM 3313 O O . GLY B 1 134 ? -71.078 22.871 -21.155 1.00 35.73 133 GLY B O 1
ATOM 3314 N N . LEU B 1 135 ? -69.107 23.461 -20.236 1.00 31.28 134 LEU B N 1
ATOM 3315 C CA . LEU B 1 135 ? -68.709 24.302 -21.356 1.00 31.20 134 LEU B CA 1
ATOM 3316 C C . LEU B 1 135 ? -67.621 23.621 -22.179 1.00 28.88 134 LEU B C 1
ATOM 3317 O O . LEU B 1 135 ? -66.859 22.788 -21.660 1.00 28.49 134 LEU B O 1
ATOM 3322 N N . PRO B 1 136 ? -67.462 24.002 -23.447 1.00 29.81 135 PRO B N 1
ATOM 3323 C CA . PRO B 1 136 ? -66.282 23.552 -24.197 1.00 31.37 135 PRO B CA 1
ATOM 3324 C C . PRO B 1 136 ? -64.986 24.105 -23.608 1.00 30.22 135 PRO B C 1
ATOM 3325 O O . PRO B 1 136 ? -64.952 25.190 -23.008 1.00 28.03 135 PRO B O 1
ATOM 3329 N N . VAL B 1 137 ? -63.898 23.340 -23.797 1.00 26.88 136 VAL B N 1
ATOM 3330 C CA . VAL B 1 137 ? -62.599 23.613 -23.194 1.00 23.95 136 VAL B CA 1
ATOM 3331 C C . VAL B 1 137 ? -61.540 23.620 -24.298 1.00 27.60 136 VAL B C 1
ATOM 3332 O O . VAL B 1 137 ? -61.455 22.669 -25.085 1.00 30.10 136 VAL B O 1
ATOM 3336 N N . GLU B 1 138 ? -60.740 24.694 -24.366 1.00 24.21 137 GLU B N 1
ATOM 3337 C CA . GLU B 1 138 ? -59.729 24.849 -25.404 1.00 25.39 137 GLU B CA 1
ATOM 3338 C C . GLU B 1 138 ? -58.443 25.455 -24.853 1.00 22.11 137 GLU B C 1
ATOM 3339 O O . GLU B 1 138 ? -58.424 26.187 -23.860 1.00 20.88 137 GLU B O 1
ATOM 3345 N N . ILE B 1 139 ? -57.351 25.060 -25.487 1.00 24.28 138 ILE B N 1
ATOM 3346 C CA . ILE B 1 139 ? -56.070 25.745 -25.334 1.00 20.69 138 ILE B CA 1
ATOM 3347 C C . ILE B 1 139 ? -56.075 26.962 -26.256 1.00 21.65 138 ILE B C 1
ATOM 3348 O O . ILE B 1 139 ? -56.368 26.808 -27.455 1.00 23.01 138 ILE B O 1
ATOM 3353 N N . PRO B 1 140 ? -55.803 28.179 -25.773 1.00 21.22 139 PRO B N 1
ATOM 3354 C CA . PRO B 1 140 ? -55.853 29.348 -26.676 1.00 22.42 139 PRO B CA 1
ATOM 3355 C C . PRO B 1 140 ? -54.784 29.305 -27.756 1.00 22.99 139 PRO B C 1
ATOM 3356 O O . PRO B 1 140 ? -53.771 28.601 -27.663 1.00 22.28 139 PRO B O 1
ATOM 3360 N N . THR B 1 141 ? -55.014 30.140 -28.785 1.00 24.47 140 THR B N 1
ATOM 3361 C CA . THR B 1 141 ? -54.066 30.298 -29.888 1.00 25.33 140 THR B CA 1
ATOM 3362 C C . THR B 1 141 ? -53.757 31.780 -30.058 1.00 28.42 140 THR B C 1
ATOM 3363 O O . THR B 1 141 ? -54.594 32.645 -29.765 1.00 26.94 140 THR B O 1
ATOM 3367 N N . GLY B 1 142 ? -52.566 32.061 -30.568 1.00 26.36 141 GLY B N 1
ATOM 3368 C CA . GLY B 1 142 ? -52.096 33.414 -30.742 1.00 30.53 141 GLY B CA 1
ATOM 3369 C C . GLY B 1 142 ? -52.646 34.091 -31.979 1.00 29.30 141 GLY B C 1
ATOM 3370 O O . GLY B 1 142 ? -53.466 33.548 -32.744 1.00 30.18 141 GLY B O 1
ATOM 3371 N N . PRO B 1 143 ? -52.171 35.315 -32.202 1.00 32.24 142 PRO B N 1
ATOM 3372 C CA . PRO B 1 143 ? -52.736 36.129 -33.289 1.00 32.54 142 PRO B CA 1
ATOM 3373 C C . PRO B 1 143 ? -52.527 35.569 -34.689 1.00 33.84 142 PRO B C 1
ATOM 3374 O O . PRO B 1 143 ? -53.247 35.974 -35.609 1.00 38.50 142 PRO B O 1
ATOM 3378 N N . GLU B 1 144 ? -51.566 34.658 -34.884 1.00 33.10 143 GLU B N 1
ATOM 3379 C CA . GLU B 1 144 ? -51.337 34.015 -36.181 1.00 34.32 143 GLU B CA 1
ATOM 3380 C C . GLU B 1 144 ? -51.514 32.503 -36.105 1.00 33.27 143 GLU B C 1
ATOM 3381 O O . GLU B 1 144 ? -51.016 31.768 -36.975 1.00 33.91 143 GLU B O 1
ATOM 3387 N N . GLY B 1 145 ? -52.221 32.027 -35.087 1.00 31.85 144 GLY B N 1
ATOM 3388 C CA . GLY B 1 145 ? -52.592 30.639 -34.969 1.00 31.13 144 GLY B CA 1
ATOM 3389 C C . GLY B 1 145 ? -51.665 29.778 -34.136 1.00 29.36 144 GLY B C 1
ATOM 3390 O O . GLY B 1 145 ? -51.949 28.587 -33.988 1.00 28.86 144 GLY B O 1
ATOM 3391 N N . GLN B 1 146 ? -50.580 30.340 -33.596 1.00 28.62 145 GLN B N 1
ATOM 3392 C CA . GLN B 1 146 ? -49.643 29.578 -32.775 1.00 27.13 145 GLN B CA 1
ATOM 3393 C C . GLN B 1 146 ? -50.316 29.070 -31.496 1.00 26.70 145 GLN B C 1
ATOM 3394 O O . GLN B 1 146 ? -51.116 29.771 -30.867 1.00 28.27 145 GLN B O 1
ATOM 3400 N N . THR B 1 147 ? -50.000 27.849 -31.096 1.00 24.71 146 THR B N 1
ATOM 3401 C CA . THR B 1 147 ? -50.589 27.333 -29.865 1.00 23.36 146 THR B CA 1
ATOM 3402 C C . THR B 1 147 ? -49.900 27.898 -28.626 1.00 22.09 146 THR B C 1
ATOM 3403 O O . THR B 1 147 ? -48.665 27.982 -28.572 1.00 21.95 146 THR B O 1
ATOM 3407 N N . TYR B 1 148 ? -50.716 28.275 -27.622 1.00 21.31 147 TYR B N 1
ATOM 3408 C CA . TYR B 1 148 ? -50.221 28.413 -26.254 1.00 19.98 147 TYR B CA 1
ATOM 3409 C C . TYR B 1 148 ? -49.877 27.016 -25.717 1.00 19.17 147 TYR B C 1
ATOM 3410 O O . TYR B 1 148 ? -50.244 25.991 -26.308 1.00 19.86 147 TYR B O 1
ATOM 3419 N N . THR B 1 149 ? -49.126 26.978 -24.557 1.00 18.14 148 THR B N 1
ATOM 3420 C CA . THR B 1 149 ? -48.938 25.683 -23.895 1.00 17.48 148 THR B CA 1
ATOM 3421 C C . THR B 1 149 ? -50.095 25.436 -22.921 1.00 16.78 148 THR B C 1
ATOM 3422 O O . THR B 1 149 ? -50.540 26.377 -22.239 1.00 16.37 148 THR B O 1
ATOM 3426 N N . PRO B 1 150 ? -50.558 24.177 -22.787 1.00 16.76 149 PRO B N 1
ATOM 3427 C CA . PRO B 1 150 ? -51.599 23.889 -21.768 1.00 16.21 149 PRO B CA 1
ATOM 3428 C C . PRO B 1 150 ? -51.076 23.949 -20.339 1.00 17.07 149 PRO B C 1
ATOM 3429 O O . PRO B 1 150 ? -51.867 24.135 -19.387 1.00 16.14 149 PRO B O 1
ATOM 3433 N N . ALA B 1 151 ? -49.771 23.749 -20.173 1.00 14.96 150 ALA B N 1
ATOM 3434 C CA . ALA B 1 151 ? -49.173 23.545 -18.844 1.00 14.20 150 ALA B CA 1
ATOM 3435 C C . ALA B 1 151 ? -47.676 23.807 -18.938 1.00 14.34 150 ALA B C 1
ATOM 3436 O O . ALA B 1 151 ? -47.117 23.859 -20.048 1.00 16.25 150 ALA B O 1
ATOM 3438 N N . THR B 1 152 ? -47.036 23.989 -17.760 1.00 13.83 151 THR B N 1
ATOM 3439 C CA . THR B 1 152 ? -45.584 23.818 -17.604 1.00 14.62 151 THR B CA 1
ATOM 3440 C C . THR B 1 152 ? -45.325 22.821 -16.461 1.00 12.70 151 THR B C 1
ATOM 3441 O O . THR B 1 152 ? -46.233 22.464 -15.693 1.00 14.14 151 THR B O 1
ATOM 3445 N N . ILE B 1 153 ? -44.082 22.316 -16.354 1.00 13.72 152 ILE B N 1
ATOM 3446 C CA . ILE B 1 153 ? -43.685 21.420 -15.248 1.00 12.49 152 ILE B CA 1
ATOM 3447 C C . ILE B 1 153 ? -42.711 22.178 -14.344 1.00 13.63 152 ILE B C 1
ATOM 3448 O O . ILE B 1 153 ? -41.665 22.643 -14.798 1.00 14.66 152 ILE B O 1
ATOM 3453 N N A ARG B 1 154 ? -43.063 22.308 -13.068 0.50 14.05 153 ARG B N 1
ATOM 3454 N N B ARG B 1 154 ? -43.070 22.301 -13.071 0.50 13.13 153 ARG B N 1
ATOM 3455 C CA A ARG B 1 154 ? -42.234 22.983 -12.060 0.50 13.20 153 ARG B CA 1
ATOM 3456 C CA B ARG B 1 154 ? -42.229 22.936 -12.051 0.50 16.40 153 ARG B CA 1
ATOM 3457 C C A ARG B 1 154 ? -41.460 21.933 -11.253 0.50 14.50 153 ARG B C 1
ATOM 3458 C C B ARG B 1 154 ? -41.426 21.869 -11.306 0.50 9.94 153 ARG B C 1
ATOM 3459 O O A ARG B 1 154 ? -42.061 20.976 -10.752 0.50 12.98 153 ARG B O 1
ATOM 3460 O O B ARG B 1 154 ? -41.978 20.848 -10.886 0.50 13.70 153 ARG B O 1
ATOM 3475 N N . LEU B 1 155 ? -40.140 22.135 -11.127 1.00 14.01 154 LEU B N 1
ATOM 3476 C CA . LEU B 1 155 ? -39.245 21.220 -10.416 1.00 13.97 154 LEU B CA 1
ATOM 3477 C C . LEU B 1 155 ? -38.642 22.003 -9.232 1.00 13.04 154 LEU B C 1
ATOM 3478 O O . LEU B 1 155 ? -37.932 22.994 -9.440 1.00 15.18 154 LEU B O 1
ATOM 3483 N N A LEU B 1 156 ? -38.954 21.556 -7.999 0.50 13.20 155 LEU B N 1
ATOM 3484 N N B LEU B 1 156 ? -38.889 21.540 -8.000 0.50 11.59 155 LEU B N 1
ATOM 3485 C CA A LEU B 1 156 ? -38.426 22.093 -6.738 0.50 15.15 155 LEU B CA 1
ATOM 3486 C CA B LEU B 1 156 ? -38.416 22.174 -6.760 0.50 15.79 155 LEU B CA 1
ATOM 3487 C C A LEU B 1 156 ? -37.490 21.074 -6.087 0.50 18.07 155 LEU B C 1
ATOM 3488 C C B LEU B 1 156 ? -37.547 21.191 -5.977 0.50 11.92 155 LEU B C 1
ATOM 3489 O O A LEU B 1 156 ? -37.907 19.971 -5.703 0.50 16.54 155 LEU B O 1
ATOM 3490 O O B LEU B 1 156 ? -38.075 20.233 -5.384 0.50 10.49 155 LEU B O 1
ATOM 3499 N N . LEU B 1 157 ? -36.241 21.450 -5.977 1.00 14.86 156 LEU B N 1
ATOM 3500 C CA . LEU B 1 157 ? -35.244 20.661 -5.273 1.00 17.26 156 LEU B CA 1
ATOM 3501 C C . LEU B 1 157 ? -35.180 21.080 -3.788 1.00 18.45 156 LEU B C 1
ATOM 3502 O O . LEU B 1 157 ? -35.718 22.092 -3.373 1.00 14.71 156 LEU B O 1
ATOM 3507 N N . GLU B 1 158 ? -34.447 20.288 -2.996 1.00 18.62 157 GLU B N 1
ATOM 3508 C CA A GLU B 1 158 ? -34.152 20.586 -1.603 0.50 14.58 157 GLU B CA 1
ATOM 3509 C CA B GLU B 1 158 ? -34.216 20.614 -1.599 0.50 15.41 157 GLU B CA 1
ATOM 3510 C C . GLU B 1 158 ? -33.755 22.050 -1.400 1.00 20.50 157 GLU B C 1
ATOM 3511 O O . GLU B 1 158 ? -32.833 22.540 -2.053 1.00 20.78 157 GLU B O 1
ATOM 3522 N N . GLY B 1 159 ? -34.411 22.742 -0.458 1.00 18.94 158 GLY B N 1
ATOM 3523 C CA . GLY B 1 159 ? -34.082 24.093 -0.129 1.00 18.90 158 GLY B CA 1
ATOM 3524 C C . GLY B 1 159 ? -34.701 25.143 -1.013 1.00 19.34 158 GLY B C 1
ATOM 3525 O O . GLY B 1 159 ? -34.431 26.335 -0.815 1.00 27.53 158 GLY B O 1
ATOM 3526 N N . ARG B 1 160 ? -35.551 24.751 -1.942 1.00 16.58 159 ARG B N 1
ATOM 3527 C CA . ARG B 1 160 ? -36.190 25.658 -2.879 1.00 15.91 159 ARG B CA 1
ATOM 3528 C C . ARG B 1 160 ? -37.690 25.759 -2.571 1.00 13.93 159 ARG B C 1
ATOM 3529 O O . ARG B 1 160 ? -38.294 24.800 -2.082 1.00 14.85 159 ARG B O 1
ATOM 3537 N N . GLU B 1 161 ? -38.282 26.935 -2.864 1.00 15.95 160 GLU B N 1
ATOM 3538 C CA . GLU B 1 161 ? -39.677 27.232 -2.558 1.00 13.62 160 GLU B CA 1
ATOM 3539 C C . GLU B 1 161 ? -40.278 28.058 -3.692 1.00 15.56 160 GLU B C 1
ATOM 3540 O O . GLU B 1 161 ? -39.566 28.522 -4.585 1.00 16.95 160 GLU B O 1
ATOM 3546 N N . ILE B 1 162 ? -41.606 28.266 -3.645 1.00 14.55 161 ILE B N 1
ATOM 3547 C CA . ILE B 1 162 ? -42.276 29.207 -4.566 1.00 13.82 161 ILE B CA 1
ATOM 3548 C C . ILE B 1 162 ? -42.810 30.343 -3.706 1.00 12.57 161 ILE B C 1
ATOM 3549 O O . ILE B 1 162 ? -43.708 30.135 -2.870 1.00 14.43 161 ILE B O 1
ATOM 3554 N N . ALA B 1 163 ? -42.250 31.540 -3.873 1.00 13.73 162 ALA B N 1
ATOM 3555 C CA . ALA B 1 163 ? -42.606 32.683 -3.023 1.00 16.06 162 ALA B CA 1
ATOM 3556 C C . ALA B 1 163 ? -44.064 33.122 -3.213 1.00 14.79 162 ALA B C 1
ATOM 3557 O O . ALA B 1 163 ? -44.692 32.844 -4.261 1.00 14.10 162 ALA B O 1
ATOM 3559 N N . VAL B 1 164 ? -44.597 33.774 -2.162 1.00 12.50 163 VAL B N 1
ATOM 3560 C CA . VAL B 1 164 ? -45.993 34.221 -2.139 1.00 12.06 163 VAL B CA 1
ATOM 3561 C C . VAL B 1 164 ? -46.250 35.168 -3.336 1.00 13.48 163 VAL B C 1
ATOM 3562 O O . VAL B 1 164 ? -45.466 36.066 -3.635 1.00 13.46 163 VAL B O 1
ATOM 3566 N N . HIS B 1 165 ? -47.418 34.971 -3.974 1.00 12.70 164 HIS B N 1
ATOM 3567 C CA . HIS B 1 165 ? -47.816 35.700 -5.184 1.00 11.52 164 HIS B CA 1
ATOM 3568 C C . HIS B 1 165 ? -49.332 35.580 -5.344 1.00 10.84 164 HIS B C 1
ATOM 3569 O O . HIS B 1 165 ? -49.968 34.756 -4.688 1.00 11.73 164 HIS B O 1
ATOM 3576 N N . VAL B 1 166 ? -49.879 36.273 -6.381 1.00 12.56 165 VAL B N 1
ATOM 3577 C CA . VAL B 1 166 ? -51.314 36.193 -6.650 1.00 12.62 165 VAL B CA 1
ATOM 3578 C C . VAL B 1 166 ? -51.524 36.275 -8.169 1.00 15.31 165 VAL B C 1
ATOM 3579 O O . VAL B 1 166 ? -50.859 37.061 -8.851 1.00 15.80 165 VAL B O 1
ATOM 3583 N N . GLY B 1 167 ? -52.461 35.466 -8.682 1.00 13.04 166 GLY B N 1
ATOM 3584 C CA . GLY B 1 167 ? -52.593 35.296 -10.128 1.00 15.46 166 GLY B CA 1
ATOM 3585 C C . GLY B 1 167 ? -53.065 36.505 -10.900 1.00 17.26 166 GLY B C 1
ATOM 3586 O O . GLY B 1 167 ? -52.656 36.694 -12.059 1.00 18.69 166 GLY B O 1
ATOM 3587 N N . ASN B 1 168 ? -53.997 37.306 -10.344 1.00 17.24 167 ASN B N 1
ATOM 3588 C CA . ASN B 1 168 ? -54.508 38.431 -11.104 1.00 16.56 167 ASN B CA 1
ATOM 3589 C C . ASN B 1 168 ? -53.460 39.506 -11.380 1.00 18.93 167 ASN B C 1
ATOM 3590 O O . ASN B 1 168 ? -53.732 40.389 -12.201 1.00 23.09 167 ASN B O 1
ATOM 3595 N N . ASP B 1 169 ? -52.257 39.427 -10.795 1.00 17.61 168 ASP B N 1
ATOM 3596 C CA . ASP B 1 169 ? -51.170 40.327 -11.176 1.00 19.91 168 ASP B CA 1
ATOM 3597 C C . A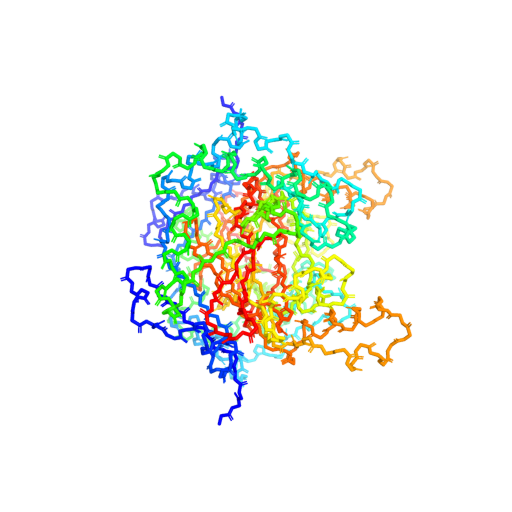SP B 1 169 ? -50.750 40.109 -12.624 1.00 23.16 168 ASP B C 1
ATOM 3598 O O . ASP B 1 169 ? -50.111 40.992 -13.200 1.00 25.94 168 ASP B O 1
ATOM 3603 N N . PHE B 1 170 ? -51.077 38.949 -13.219 1.00 19.84 169 PHE B N 1
ATOM 3604 C CA . PHE B 1 170 ? -50.842 38.745 -14.663 1.00 18.77 169 PHE B CA 1
ATOM 3605 C C . PHE B 1 170 ? -51.504 39.833 -15.508 1.00 32.49 169 PHE B C 1
ATOM 3606 O O . PHE B 1 170 ? -50.962 40.258 -16.560 1.00 23.97 169 PHE B O 1
ATOM 3614 N N . LEU B 1 171 ? -52.689 40.292 -15.065 1.00 25.33 170 LEU B N 1
ATOM 3615 C CA . LEU B 1 171 ? -53.460 41.324 -15.759 1.00 30.80 170 LEU B CA 1
ATOM 3616 C C . LEU B 1 171 ? -52.655 42.585 -15.974 1.00 35.13 170 LEU B C 1
ATOM 3617 O O . LEU B 1 171 ? -52.974 43.374 -16.878 1.00 33.63 170 LEU B O 1
ATOM 3622 N N . LEU B 1 172 ? -51.658 42.830 -15.133 1.00 31.02 171 LEU B N 1
ATOM 3623 C CA . LEU B 1 172 ? -50.868 44.054 -15.183 1.00 36.30 171 LEU B CA 1
ATOM 3624 C C . LEU B 1 172 ? -49.568 43.891 -15.978 1.00 38.61 171 LEU B C 1
ATOM 3625 O O . LEU B 1 172 ? -48.739 44.805 -15.985 1.00 41.93 171 LEU B O 1
ATOM 3630 N N . MET B 1 173 ? -49.378 42.748 -16.662 1.00 31.19 172 MET B N 1
ATOM 3631 C CA . MET B 1 173 ? -48.132 42.392 -17.320 1.00 26.65 172 MET B CA 1
ATOM 3632 C C . MET B 1 173 ? -48.293 42.504 -18.834 1.00 29.97 172 MET B C 1
ATOM 3633 O O . MET B 1 173 ? -49.351 42.147 -19.374 1.00 28.68 172 MET B O 1
ATOM 3638 N N . PRO B 1 174 ? -47.283 43.030 -19.543 1.00 32.30 173 PRO B N 1
ATOM 3639 C CA . PRO B 1 174 ? -47.383 43.127 -21.013 1.00 36.28 173 PRO B CA 1
ATOM 3640 C C . PRO B 1 174 ? -47.587 41.785 -21.719 1.00 35.65 173 PRO B C 1
ATOM 3641 O O . PRO B 1 174 ? -48.167 41.760 -22.815 1.00 34.36 173 PRO B O 1
ATOM 3645 N N . ALA B 1 175 ? -47.118 40.671 -21.134 1.00 29.01 174 ALA B N 1
ATOM 3646 C CA . ALA B 1 175 ? -47.314 39.359 -21.748 1.00 32.27 174 ALA B CA 1
ATOM 3647 C C . ALA B 1 175 ? -48.782 38.980 -21.875 1.00 27.77 174 ALA B C 1
ATOM 3648 O O . ALA B 1 175 ? -49.128 38.183 -22.753 1.00 28.73 174 ALA B O 1
ATOM 3650 N N . ALA B 1 176 ? -49.658 39.571 -21.070 1.00 23.89 175 ALA B N 1
ATOM 3651 C CA . ALA B 1 176 ? -51.090 39.281 -21.098 1.00 23.24 175 ALA B CA 1
ATOM 3652 C C . ALA B 1 176 ? -51.840 40.058 -22.161 1.00 29.08 175 ALA B C 1
ATOM 3653 O O . ALA B 1 176 ? -53.067 39.932 -22.254 1.00 29.80 175 ALA B O 1
ATOM 3655 N N . ASN B 1 177 ? -51.148 40.862 -22.959 1.00 28.85 176 ASN B N 1
ATOM 3656 C CA . ASN B 1 177 ? -51.833 41.734 -23.906 1.00 30.26 176 ASN B CA 1
ATOM 3657 C C . ASN B 1 177 ? -52.775 40.952 -24.831 1.00 32.76 176 ASN B C 1
ATOM 3658 O O . ASN B 1 177 ? -53.942 41.323 -25.012 1.00 31.54 176 ASN B O 1
ATOM 3663 N N . HIS B 1 178 ? -52.283 39.873 -25.447 1.00 26.59 177 HIS B N 1
ATOM 3664 C CA . HIS B 1 178 ? -53.120 39.156 -26.408 1.00 28.86 177 HIS B CA 1
ATOM 3665 C C . HIS B 1 178 ? -54.240 38.371 -25.724 1.00 26.82 177 HIS B C 1
ATOM 3666 O O . HIS B 1 178 ? -55.373 38.359 -26.219 1.00 29.10 177 HIS B O 1
ATOM 3673 N N . LEU B 1 179 ? -53.955 37.685 -24.602 1.00 26.76 178 LEU B N 1
ATOM 3674 C CA . LEU B 1 179 ? -55.013 36.920 -23.939 1.00 24.08 178 LEU B CA 1
ATOM 3675 C C . LEU B 1 179 ? -56.151 37.806 -23.431 1.00 26.72 178 LEU B C 1
ATOM 3676 O O . LEU B 1 179 ? -57.304 37.358 -23.373 1.00 31.62 178 LEU B O 1
ATOM 3681 N N . LYS B 1 180 ? -55.855 39.060 -23.060 1.00 29.93 179 LYS B N 1
ATOM 3682 C CA . LYS B 1 180 ? -56.902 40.002 -22.668 1.00 39.41 179 LYS B CA 1
ATOM 3683 C C . LYS B 1 180 ? -57.981 40.133 -23.733 1.00 42.93 179 LYS B C 1
ATOM 3684 O O . LYS B 1 180 ? -59.144 40.392 -23.405 1.00 48.16 179 LYS B O 1
ATOM 3690 N N . THR B 1 181 ? -57.627 39.974 -25.009 1.00 36.33 180 THR B N 1
ATOM 3691 C CA . THR B 1 181 ? -58.638 40.079 -26.058 1.00 33.82 180 THR B CA 1
ATOM 3692 C C . THR B 1 181 ? -59.567 38.863 -26.126 1.00 40.42 180 THR B C 1
ATOM 3693 O O . THR B 1 181 ? -60.587 38.934 -26.827 1.00 39.31 180 THR B O 1
ATOM 3697 N N . LEU B 1 182 ? -59.254 37.773 -25.406 1.00 39.19 181 LEU B N 1
ATOM 3698 C CA . LEU B 1 182 ? -60.024 36.532 -25.436 1.00 34.93 181 LEU B CA 1
ATOM 3699 C C . LEU B 1 182 ? -60.809 36.237 -24.157 1.00 28.88 181 LEU B C 1
ATOM 3700 O O . LEU B 1 182 ? -61.805 35.507 -24.228 1.00 39.87 181 LEU B O 1
ATOM 3705 N N . LEU B 1 183 ? -60.419 36.793 -23.014 1.00 31.91 182 LEU B N 1
ATOM 3706 C CA . LEU B 1 183 ? -60.945 36.390 -21.713 1.00 28.62 182 LEU B CA 1
ATOM 3707 C C . LEU B 1 183 ? -61.951 37.380 -21.167 1.00 33.85 182 LEU B C 1
ATOM 3708 O O . LEU B 1 183 ? -62.001 38.551 -21.556 1.00 50.07 182 LEU B O 1
ATOM 3713 N N . ASP B 1 184 ? -62.769 36.871 -20.257 1.00 33.03 183 ASP B N 1
ATOM 3714 C CA . ASP B 1 184 ? -63.627 37.677 -19.404 1.00 32.90 183 ASP B CA 1
ATOM 3715 C C . ASP B 1 184 ? -62.765 38.414 -18.378 1.00 38.65 183 ASP B C 1
ATOM 3716 O O . ASP B 1 184 ? -61.598 38.067 -18.137 1.00 51.85 183 ASP B O 1
ATOM 3721 N N . LEU B 1 185 ? -63.361 39.414 -17.737 1.00 38.75 184 LEU B N 1
ATOM 3722 C CA . LEU B 1 185 ? -62.636 40.226 -16.763 1.00 57.34 184 LEU B CA 1
ATOM 3723 C C . LEU B 1 185 ? -62.509 39.569 -15.383 1.00 55.44 184 LEU B C 1
ATOM 3724 O O . LEU B 1 185 ? -61.882 40.164 -14.501 1.00 55.96 184 LEU B O 1
ATOM 3726 N N . SER B 1 186 ? -63.025 38.345 -15.196 1.00 40.69 185 SER B N 1
ATOM 3727 C CA . SER B 1 186 ? -63.205 37.716 -13.885 1.00 39.97 185 SER B CA 1
ATOM 3728 C C . SER B 1 186 ? -61.924 37.021 -13.412 1.00 36.61 185 SER B C 1
ATOM 3729 O O . SER B 1 186 ? -60.890 37.103 -14.067 1.00 26.55 185 SER B O 1
ATOM 3732 N N . ASP B 1 187 ? -61.989 36.351 -12.239 1.00 23.86 186 ASP B N 1
ATOM 3733 C CA . ASP B 1 187 ? -60.855 35.685 -11.629 1.00 27.15 186 ASP B CA 1
ATOM 3734 C C . ASP B 1 187 ? -60.381 34.526 -12.502 1.00 28.12 186 ASP B C 1
ATOM 3735 O O . ASP B 1 187 ? -61.199 33.777 -13.034 1.00 28.22 186 ASP B O 1
ATOM 3740 N N . GLN B 1 188 ? -59.058 34.342 -12.587 1.00 18.06 187 GLN B N 1
ATOM 3741 C CA . GLN B 1 188 ? -58.469 33.114 -13.137 1.00 16.25 187 GLN B CA 1
ATOM 3742 C C . GLN B 1 188 ? -58.372 32.077 -12.020 1.00 14.16 187 GLN B C 1
ATOM 3743 O O . GLN B 1 188 ? -58.122 32.416 -10.857 1.00 16.97 187 GLN B O 1
ATOM 3749 N N . LEU B 1 189 ? -58.530 30.808 -12.367 1.00 16.25 188 LEU B N 1
ATOM 3750 C CA . LEU B 1 189 ? -58.189 29.727 -11.454 1.00 13.90 188 LEU B CA 1
ATOM 3751 C C . LEU B 1 189 ? -56.775 29.200 -11.714 1.00 12.54 188 LEU B C 1
ATOM 3752 O O . LEU B 1 189 ? -56.259 29.311 -12.852 1.00 13.86 188 LEU B O 1
ATOM 3757 N N . SER B 1 190 ? -56.200 28.558 -10.700 1.00 11.58 189 SER B N 1
ATOM 3758 C CA . SER B 1 190 ? -54.949 27.791 -10.770 1.00 12.16 189 SER B CA 1
ATOM 3759 C C . SER B 1 190 ? -55.306 26.306 -10.739 1.00 12.71 189 SER B C 1
ATOM 3760 O O . SER B 1 190 ? -56.212 25.894 -9.993 1.00 13.97 189 SER B O 1
ATOM 3763 N N . TYR B 1 191 ? -54.558 25.474 -11.513 1.00 13.11 190 TYR B N 1
ATOM 3764 C CA . TYR B 1 191 ? -54.639 24.003 -11.398 1.00 13.03 190 TYR B CA 1
ATOM 3765 C C . TYR B 1 191 ? -53.221 23.413 -11.374 1.00 13.87 190 TYR B C 1
ATOM 3766 O O . TYR B 1 191 ? -52.340 23.888 -12.091 1.00 13.48 190 TYR B O 1
ATOM 3775 N N . PHE B 1 192 ? -53.014 22.314 -10.620 1.00 12.61 191 PHE B N 1
ATOM 3776 C CA . PHE B 1 192 ? -51.789 21.508 -10.788 1.00 11.55 191 PHE B CA 1
ATOM 3777 C C . PHE B 1 192 ? -51.981 20.078 -10.263 1.00 12.37 191 PHE B C 1
ATOM 3778 O O . PHE B 1 192 ? -52.900 19.812 -9.472 1.00 13.29 191 PHE B O 1
ATOM 3786 N N . ILE B 1 193 ? -51.105 19.181 -10.748 1.00 12.65 192 ILE B N 1
ATOM 3787 C CA A ILE B 1 193 ? -51.091 17.764 -10.388 0.25 13.44 192 ILE B CA 1
ATOM 3788 C CA B ILE B 1 193 ? -51.091 17.764 -10.388 0.25 13.44 192 ILE B CA 1
ATOM 3789 C CA C ILE B 1 193 ? -51.094 17.766 -10.376 0.50 12.31 192 ILE B CA 1
ATOM 3790 C C . ILE B 1 193 ? -49.652 17.382 -10.051 1.00 14.45 192 ILE B C 1
ATOM 3791 O O . ILE B 1 193 ? -48.751 17.574 -10.889 1.00 14.87 192 ILE B O 1
ATOM 3804 N N . PRO B 1 194 ? -49.371 16.803 -8.869 1.00 13.69 193 PRO B N 1
ATOM 3805 C CA . PRO B 1 194 ? -47.997 16.328 -8.625 1.00 13.24 193 PRO B CA 1
ATOM 3806 C C . PRO B 1 194 ? -47.683 15.066 -9.421 1.00 15.69 193 PRO B C 1
ATOM 3807 O O . PRO B 1 194 ? -48.485 14.118 -9.455 1.00 14.02 193 PRO B O 1
ATOM 3811 N N . LEU B 1 195 ? -46.494 15.073 -10.020 1.00 13.54 194 LEU B N 1
ATOM 3812 C CA . LEU B 1 195 ? -45.859 13.879 -10.581 1.00 16.73 194 LEU B CA 1
ATOM 3813 C C . LEU B 1 195 ? -45.051 13.143 -9.499 1.00 15.59 194 LEU B C 1
ATOM 3814 O O . LEU B 1 195 ? -45.130 11.914 -9.389 1.00 17.42 194 LEU B O 1
ATOM 3819 N N . THR B 1 196 ? -44.296 13.894 -8.681 1.00 14.65 195 THR B N 1
ATOM 3820 C CA . THR B 1 196 ? -43.571 13.365 -7.535 1.00 13.56 195 THR B CA 1
ATOM 3821 C C . THR B 1 196 ? -43.716 14.332 -6.363 1.00 14.49 195 THR B C 1
ATOM 3822 O O . THR B 1 196 ? -43.782 15.561 -6.539 1.00 14.50 195 THR B O 1
ATOM 3826 N N . VAL B 1 197 ? -43.722 13.773 -5.151 1.00 14.10 196 VAL B N 1
ATOM 3827 C CA . VAL B 1 197 ? -43.852 14.553 -3.910 1.00 14.18 196 VAL B CA 1
ATOM 3828 C C . VAL B 1 197 ? -42.615 14.423 -3.012 1.00 15.08 196 VAL B C 1
ATOM 3829 O O . VAL B 1 197 ? -41.889 13.393 -3.068 1.00 17.14 196 VAL B O 1
ATOM 3833 N N . PRO B 1 198 ? -42.312 15.436 -2.196 1.00 13.30 197 PRO B N 1
ATOM 3834 C CA . PRO B 1 198 ? -41.121 15.424 -1.335 1.00 14.78 197 PRO B CA 1
ATOM 3835 C C . PRO B 1 198 ? -41.347 14.749 0.020 1.00 14.84 197 PRO B C 1
ATOM 3836 O O . PRO B 1 198 ? -42.487 14.452 0.414 1.00 15.63 197 PRO B O 1
ATOM 3840 N N . GLU B 1 199 ? -40.221 14.487 0.700 1.00 13.82 198 GLU B N 1
ATOM 3841 C CA . GLU B 1 199 ? -40.245 13.842 2.022 1.00 14.13 198 GLU B CA 1
ATOM 3842 C C . GLU B 1 199 ? -40.988 14.712 3.050 1.00 17.42 198 GLU B C 1
ATOM 3843 O O . GLU B 1 199 ? -41.658 14.200 3.963 1.00 18.16 198 GLU B O 1
ATOM 3849 N N . ALA B 1 200 ? -40.834 16.027 2.969 1.00 13.74 199 ALA B N 1
ATOM 3850 C CA . ALA B 1 200 ? -41.478 16.985 3.860 1.00 12.67 199 ALA B CA 1
ATOM 3851 C C . ALA B 1 200 ? -41.450 18.344 3.141 1.00 12.19 199 ALA B C 1
ATOM 3852 O O . ALA B 1 200 ? -40.838 18.485 2.050 1.00 11.51 199 ALA B O 1
ATOM 3854 N N . GLY B 1 201 ? -42.176 19.328 3.691 1.00 12.31 200 GLY B N 1
ATOM 3855 C CA . GLY B 1 201 ? -42.318 20.612 2.987 1.00 9.85 200 GLY B CA 1
ATOM 3856 C C . GLY B 1 201 ? -43.079 20.450 1.669 1.00 9.89 200 GLY B C 1
ATOM 3857 O O . GLY B 1 201 ? -43.914 19.539 1.512 1.00 11.11 200 GLY B O 1
ATOM 3858 N N . GLY B 1 202 ? -42.859 21.411 0.786 1.00 9.90 201 GLY B N 1
ATOM 3859 C CA . GLY B 1 202 ? -43.564 21.443 -0.496 1.00 11.73 201 GLY B CA 1
ATOM 3860 C C . GLY B 1 202 ? -45.079 21.511 -0.392 1.00 11.37 201 GLY B C 1
ATOM 3861 O O . GLY B 1 202 ? -45.798 20.875 -1.206 1.00 11.20 201 GLY B O 1
ATOM 3862 N N . GLU B 1 203 ? -45.603 22.236 0.595 1.00 10.70 202 GLU B N 1
ATOM 3863 C CA . GLU B 1 203 ? -47.049 22.365 0.816 1.00 9.70 202 GLU B CA 1
ATOM 3864 C C . GLU B 1 203 ? -47.573 23.628 0.119 1.00 8.73 202 GLU B C 1
ATOM 3865 O O . GLU B 1 203 ? -46.989 24.714 0.214 1.00 9.70 202 GLU B O 1
ATOM 3871 N N . LEU B 1 204 ? -48.741 23.472 -0.550 1.00 10.47 203 LEU B N 1
ATOM 3872 C CA A LEU B 1 204 ? -49.475 24.626 -1.075 0.50 16.16 203 LEU B CA 1
ATOM 3873 C CA B LEU B 1 204 ? -49.422 24.653 -1.075 0.50 6.32 203 LEU B CA 1
ATOM 3874 C C . LEU B 1 204 ? -50.233 25.300 0.056 1.00 10.60 203 LEU B C 1
ATOM 3875 O O . LEU B 1 204 ? -51.015 24.639 0.741 1.00 13.36 203 LEU B O 1
ATOM 3884 N N . VAL B 1 205 ? -50.000 26.595 0.264 1.00 9.99 204 VAL B N 1
ATOM 3885 C CA . VAL B 1 205 ? -50.714 27.366 1.284 1.00 10.02 204 VAL B CA 1
ATOM 3886 C C . VAL B 1 205 ? -51.520 28.459 0.564 1.00 10.91 204 VAL B C 1
ATOM 3887 O O . VAL B 1 205 ? -50.932 29.218 -0.228 1.00 11.25 204 VAL B O 1
ATOM 3891 N N . VAL B 1 206 ? -52.839 28.529 0.837 1.00 10.18 205 VAL B N 1
ATOM 3892 C CA . VAL B 1 206 ? -53.762 29.548 0.320 1.00 10.99 205 VAL B CA 1
ATOM 3893 C C . VAL B 1 206 ? -54.165 30.428 1.505 1.00 9.97 205 VAL B C 1
ATOM 3894 O O . VAL B 1 206 ? -54.597 29.923 2.557 1.00 12.35 205 VAL B O 1
ATOM 3898 N N . TYR B 1 207 ? -54.013 31.760 1.335 1.00 10.44 206 TYR B N 1
ATOM 3899 C CA . TYR B 1 207 ? -54.363 32.750 2.346 1.00 11.14 206 TYR B CA 1
ATOM 3900 C C . TYR B 1 207 ? -55.665 33.479 1.975 1.00 12.63 206 TYR B C 1
ATOM 3901 O O . TYR B 1 207 ? -56.013 33.632 0.791 1.00 15.04 206 TYR B O 1
ATOM 3910 N N . SER B 1 208 ? -56.369 34.033 2.987 1.00 13.46 207 SER B N 1
ATOM 3911 C CA . SER B 1 208 ? -57.561 34.846 2.750 1.00 12.91 207 SER B CA 1
ATOM 3912 C C . SER B 1 208 ? -57.210 36.269 2.239 1.00 13.35 207 SER B C 1
ATOM 3913 O O . SER B 1 208 ? -58.126 36.992 1.782 1.00 16.57 207 SER B O 1
ATOM 3916 N N . LEU B 1 209 ? -55.931 36.709 2.313 1.00 12.57 208 LEU B N 1
ATOM 3917 C CA . LEU B 1 209 ? -55.505 38.002 1.791 1.00 12.23 208 LEU B CA 1
ATOM 3918 C C . LEU B 1 209 ? -55.682 37.983 0.272 1.00 12.64 208 LEU B C 1
ATOM 3919 O O . LEU B 1 209 ? -55.233 37.052 -0.423 1.00 14.54 208 LEU B O 1
ATOM 3924 N N . GLU B 1 210 ? -56.359 39.001 -0.259 1.00 14.62 209 GLU B N 1
ATOM 3925 C CA . GLU B 1 210 ? -56.684 39.092 -1.678 1.00 14.23 209 GLU B CA 1
ATOM 3926 C C . GLU B 1 210 ? -55.865 40.113 -2.485 1.00 15.79 209 GLU B C 1
ATOM 3927 O O . GLU B 1 210 ? -55.323 41.102 -1.964 1.00 18.47 209 GLU B O 1
ATOM 3933 N N . TRP B 1 211 ? -55.794 39.832 -3.788 1.00 17.47 210 TRP B N 1
ATOM 3934 C CA . TRP B 1 211 ? -55.385 40.823 -4.780 1.00 16.31 210 TRP B CA 1
ATOM 3935 C C . TRP B 1 211 ? -56.114 42.134 -4.564 1.00 14.29 210 TRP B C 1
ATOM 3936 O O . TRP B 1 211 ? -57.346 42.171 -4.464 1.00 16.02 210 TRP B O 1
ATOM 3947 N N . ASN B 1 212 ? -55.345 43.244 -4.521 1.00 15.84 211 ASN B N 1
ATOM 3948 C CA . ASN B 1 212 ? -55.941 44.532 -4.188 1.00 19.43 211 ASN B CA 1
ATOM 3949 C C . ASN B 1 212 ? -55.061 45.669 -4.715 1.00 26.42 211 ASN B C 1
ATOM 3950 O O . ASN B 1 212 ? -54.192 46.194 -4.004 1.00 19.02 211 ASN B O 1
ATOM 3955 N N . PRO B 1 213 ? -55.238 46.065 -5.961 1.00 24.50 212 PRO B N 1
ATOM 3956 C CA . PRO B 1 213 ? -54.361 47.117 -6.513 1.00 27.34 212 PRO B CA 1
ATOM 3957 C C . PRO B 1 213 ? -54.469 48.419 -5.770 1.00 21.52 212 PRO B C 1
ATOM 3958 O O . PRO B 1 213 ? -53.518 49.230 -5.740 1.00 27.17 212 PRO B O 1
ATOM 3962 N N . GLN B 1 214 ? -55.629 48.690 -5.190 1.00 21.04 213 GLN B N 1
ATOM 3963 C CA . GLN B 1 214 ? -55.815 49.906 -4.412 1.00 26.31 213 GLN B CA 1
ATOM 3964 C C . GLN B 1 214 ? -54.930 49.926 -3.166 1.00 30.92 213 GLN B C 1
ATOM 3965 O O . GLN B 1 214 ? -54.362 50.979 -2.832 1.00 28.10 213 GLN B O 1
ATOM 3967 N N . GLU B 1 215 ? -54.811 48.783 -2.461 1.00 20.53 214 GLU B N 1
ATOM 3968 C CA . GLU B 1 215 ? -53.934 48.703 -1.300 1.00 17.19 214 GLU B CA 1
ATOM 3969 C C . GLU B 1 215 ? -52.472 48.827 -1.719 1.00 18.57 214 GLU B C 1
ATOM 3970 O O . GLU B 1 215 ? -51.700 49.564 -1.092 1.00 18.82 214 GLU B O 1
ATOM 3976 N N . ALA B 1 216 ? -52.087 48.218 -2.851 1.00 16.80 215 ALA B N 1
ATOM 3977 C CA . ALA B 1 216 ? -50.709 48.357 -3.346 1.00 18.75 215 ALA B CA 1
ATOM 3978 C C . ALA B 1 216 ? -50.322 49.798 -3.632 1.00 18.52 215 ALA B C 1
ATOM 3979 O O . ALA B 1 216 ? -49.149 50.184 -3.474 1.00 20.86 215 ALA B O 1
ATOM 3981 N N . SER B 1 217 ? -51.272 50.619 -4.101 1.00 19.50 216 SER B N 1
ATOM 3982 C CA . SER B 1 217 ? -50.958 52.007 -4.432 1.00 21.08 216 SER B CA 1
ATOM 3983 C C . SER B 1 217 ? -50.647 52.870 -3.201 1.00 21.56 216 SER B C 1
ATOM 3984 O O . SER B 1 217 ? -50.190 54.018 -3.364 1.00 22.94 216 SER B O 1
ATOM 3987 N N . LYS B 1 218 ? -50.852 52.334 -1.982 1.00 20.56 217 LYS B N 1
ATOM 3988 C CA . LYS B 1 218 ? -50.534 53.092 -0.757 1.00 22.05 217 LYS B CA 1
ATOM 3989 C C . LYS B 1 218 ? -49.037 53.084 -0.460 1.00 23.52 217 LYS B C 1
ATOM 3990 O O . LYS B 1 218 ? -48.598 53.729 0.501 1.00 24.69 217 LYS B O 1
ATOM 3996 N N . TYR B 1 219 ? -48.245 52.373 -1.276 1.00 20.80 218 TYR B N 1
ATOM 3997 C CA . TYR B 1 219 ? -46.805 52.193 -1.094 1.00 23.94 218 TYR B CA 1
ATOM 3998 C C . TYR B 1 219 ? -46.058 52.796 -2.279 1.00 21.94 218 TYR B C 1
ATOM 3999 O O . TYR B 1 219 ? -46.423 52.553 -3.435 1.00 28.02 218 TYR B O 1
ATOM 4008 N N . ALA B 1 220 ? -44.998 53.562 -1.986 1.00 23.02 219 ALA B N 1
ATOM 4009 C CA . ALA B 1 220 ? -44.173 54.145 -3.051 1.00 24.32 219 ALA B CA 1
ATOM 4010 C C . ALA B 1 220 ? -43.481 53.087 -3.899 1.00 30.06 219 ALA B C 1
ATOM 4011 O O . ALA B 1 220 ? -43.200 53.338 -5.084 1.00 30.87 219 ALA B O 1
ATOM 4013 N N . GLN B 1 221 ? -43.182 51.922 -3.317 1.00 27.55 220 GLN B N 1
ATOM 4014 C CA . GLN B 1 221 ? -42.465 50.842 -3.985 1.00 25.26 220 GLN B CA 1
ATOM 4015 C C . GLN B 1 221 ? -43.177 49.516 -3.761 1.00 27.94 220 GLN B C 1
ATOM 4016 O O . GLN B 1 221 ? -43.570 49.172 -2.635 1.00 22.62 220 GLN B O 1
ATOM 4022 N N . MET B 1 222 ? -43.301 48.737 -4.838 1.00 25.16 221 MET B N 1
ATOM 4023 C CA . MET B 1 222 ? -43.930 47.434 -4.726 1.00 28.45 221 MET B CA 1
ATOM 4024 C C . MET B 1 222 ? -43.224 46.543 -3.694 1.00 20.52 221 MET B C 1
ATOM 4025 O O . MET B 1 222 ? -43.868 45.704 -3.059 1.00 20.73 221 MET B O 1
ATOM 4030 N N . GLN B 1 223 ? -41.905 46.716 -3.508 1.00 20.37 222 GLN B N 1
ATOM 4031 C CA . GLN B 1 223 ? -41.188 45.854 -2.581 1.00 21.32 222 GLN B CA 1
ATOM 4032 C C . GLN B 1 223 ? -41.546 46.161 -1.123 1.00 17.39 222 GLN B C 1
ATOM 4033 O O . GLN B 1 223 ? -41.500 45.261 -0.280 1.00 18.75 222 GLN B O 1
ATOM 4036 N N . GLU B 1 224 ? -41.965 47.396 -0.827 1.00 18.86 223 GLU B N 1
ATOM 4037 C CA . GLU B 1 224 ? -42.535 47.700 0.493 1.00 18.47 223 GLU B CA 1
ATOM 4038 C C . GLU B 1 224 ? -43.909 47.043 0.680 1.00 16.55 223 GLU B C 1
ATOM 4039 O O . GLU B 1 224 ? -44.208 46.466 1.731 1.00 17.48 223 GLU B O 1
ATOM 4045 N N . TYR B 1 225 ? -44.784 47.123 -0.336 1.00 16.62 224 TYR B N 1
ATOM 4046 C CA . TYR B 1 225 ? -46.081 46.441 -0.263 1.00 18.23 224 TYR B CA 1
ATOM 4047 C C . TYR B 1 225 ? -45.899 44.965 0.007 1.00 15.22 224 TYR B C 1
ATOM 4048 O O . TYR B 1 225 ? -46.597 44.371 0.843 1.00 16.35 224 TYR B O 1
ATOM 4057 N N . MET B 1 226 ? -44.974 44.322 -0.750 1.00 16.98 225 MET B N 1
ATOM 4058 C CA . MET B 1 226 ? -44.744 42.898 -0.540 1.00 15.28 225 MET B CA 1
ATOM 4059 C C . MET B 1 226 ? -44.165 42.579 0.852 1.00 15.27 225 MET B C 1
ATOM 4060 O O . MET B 1 226 ? -44.407 41.487 1.381 1.00 14.86 225 MET B O 1
ATOM 4065 N N . ASP B 1 227 ? -43.347 43.488 1.417 1.00 16.65 226 ASP B N 1
ATOM 4066 C CA . ASP B 1 227 ? -42.906 43.292 2.814 1.00 16.86 226 ASP B CA 1
ATOM 4067 C C . ASP B 1 227 ? -44.092 43.253 3.768 1.00 14.99 226 ASP B C 1
ATOM 4068 O O . ASP B 1 227 ? -44.128 42.454 4.699 1.00 16.44 226 ASP B O 1
ATOM 4073 N N . ASP B 1 228 ? -45.079 44.126 3.535 1.00 14.41 227 ASP B N 1
ATOM 4074 C CA . ASP B 1 228 ? -46.295 44.078 4.361 1.00 14.53 227 ASP B CA 1
ATOM 4075 C C . ASP B 1 228 ? -47.141 42.821 4.084 1.00 14.25 227 ASP B C 1
ATOM 4076 O O . ASP B 1 228 ? -47.746 42.252 5.007 1.00 15.62 227 ASP B O 1
ATOM 4081 N N . VAL B 1 229 ? -47.209 42.350 2.820 1.00 13.70 228 VAL B N 1
ATOM 4082 C CA . VAL B 1 229 ? -47.871 41.066 2.562 1.00 15.40 228 VAL B CA 1
ATOM 4083 C C . VAL B 1 229 ? -47.261 39.959 3.427 1.00 13.90 228 VAL B C 1
ATOM 4084 O O . VAL B 1 229 ? -47.969 39.144 4.011 1.00 15.10 228 VAL B O 1
ATOM 4088 N N . GLU B 1 230 ? -45.929 39.912 3.476 1.00 14.13 229 GLU B N 1
ATOM 4089 C CA . GLU B 1 230 ? -45.257 38.858 4.246 1.00 17.68 229 GLU B CA 1
ATOM 4090 C C . GLU B 1 230 ? -45.611 38.956 5.734 1.00 16.84 229 GLU B C 1
ATOM 4091 O O . GLU B 1 230 ? -45.862 37.930 6.385 1.00 18.06 229 GLU B O 1
ATOM 4097 N N . PHE B 1 231 ? -45.673 40.184 6.271 1.00 15.38 230 PHE B N 1
ATOM 4098 C CA . PHE B 1 231 ? -46.140 40.356 7.652 1.00 15.72 230 PHE B CA 1
ATOM 4099 C C . PHE B 1 231 ? -47.563 39.823 7.839 1.00 19.87 230 PHE B C 1
ATOM 4100 O O . PHE B 1 231 ? -47.852 39.080 8.797 1.00 20.08 230 PHE B O 1
ATOM 4108 N N . LYS B 1 232 ? -48.477 40.195 6.932 1.00 18.43 231 LYS B N 1
ATOM 4109 C CA A LYS B 1 232 ? -49.884 39.850 7.102 0.50 18.35 231 LYS B CA 1
ATOM 4110 C CA B LYS B 1 232 ? -49.886 39.851 7.093 0.50 18.44 231 LYS B CA 1
ATOM 4111 C C . LYS B 1 232 ? -50.135 38.348 7.018 1.00 18.80 231 LYS B C 1
ATOM 4112 O O . LYS B 1 232 ? -50.984 37.821 7.758 1.00 23.20 231 LYS B O 1
ATOM 4123 N N . ILE B 1 233 ? -49.440 37.634 6.123 1.00 17.30 232 ILE B N 1
ATOM 4124 C CA . ILE B 1 233 ? -49.747 36.216 5.929 1.00 17.06 232 ILE B CA 1
ATOM 4125 C C . ILE B 1 233 ? -49.281 35.342 7.089 1.00 23.41 232 ILE B C 1
ATOM 4126 O O . ILE B 1 233 ? -49.740 34.189 7.184 1.00 24.90 232 ILE B O 1
ATOM 4131 N N . LYS B 1 234 ? -48.391 35.835 7.964 1.00 23.10 233 LYS B N 1
ATOM 4132 C CA . LYS B 1 234 ? -47.943 35.055 9.120 1.00 26.16 233 LYS B CA 1
ATOM 4133 C C . LYS B 1 234 ? -48.685 35.393 10.413 1.00 36.54 233 LYS B C 1
ATOM 4134 O O . LYS B 1 234 ? -48.310 34.894 11.480 1.00 38.68 233 LYS B O 1
ATOM 4140 N N . SER B 1 235 ? -49.720 36.210 10.368 1.00 32.78 234 SER B N 1
ATOM 4141 C CA A SER B 1 235 ? -50.406 36.631 11.584 0.50 32.29 234 SER B CA 1
ATOM 4142 C CA B SER B 1 235 ? -50.406 36.630 11.586 0.50 32.28 234 SER B CA 1
ATOM 4143 C C . SER B 1 235 ? -51.764 35.943 11.694 1.00 34.78 234 SER B C 1
ATOM 4144 O O . SER B 1 235 ? -52.173 35.154 10.836 1.00 32.19 234 SER B O 1
ATOM 4149 N N . ASN B 1 236 ? -52.453 36.222 12.794 1.00 37.62 235 ASN B N 1
ATOM 4150 C CA . ASN B 1 236 ? -53.873 35.915 12.891 1.00 48.91 235 ASN B CA 1
ATOM 4151 C C . ASN B 1 236 ? -54.723 36.920 12.095 1.00 36.43 235 ASN B C 1
ATOM 4152 O O . ASN B 1 236 ? -55.953 36.885 12.199 1.00 52.52 235 ASN B O 1
ATOM 4154 N N . GLN B 1 237 ? -54.089 37.798 11.301 1.00 41.70 236 GLN B N 1
ATOM 4155 C CA . GLN B 1 237 ? -54.795 38.749 10.446 1.00 50.50 236 GLN B CA 1
ATOM 4156 C C . GLN B 1 237 ? -55.273 38.125 9.139 1.00 48.65 236 GLN B C 1
ATOM 4157 O O . GLN B 1 237 ? -55.986 38.788 8.377 1.00 61.87 236 GLN B O 1
ATOM 4159 N N . SER B 1 238 ? -54.898 36.882 8.862 1.00 30.19 237 SER B N 1
ATOM 4160 C CA . SER B 1 238 ? -55.383 36.174 7.687 1.00 26.08 237 SER B CA 1
ATOM 4161 C C . SER B 1 238 ? -55.690 34.730 8.066 1.00 15.96 237 SER B C 1
ATOM 4162 O O . SER B 1 238 ? -55.059 34.146 8.955 1.00 25.09 237 SER B O 1
ATOM 4165 N N . GLN B 1 239 ? -56.663 34.146 7.359 1.00 17.96 238 GLN B N 1
ATOM 4166 C CA . GLN B 1 239 ? -56.940 32.714 7.404 1.00 16.99 238 GLN B CA 1
ATOM 4167 C C . GLN B 1 239 ? -55.969 32.009 6.454 1.00 13.60 238 GLN B C 1
ATOM 4168 O O . GLN B 1 239 ? -55.456 32.608 5.494 1.00 14.77 238 GLN B O 1
ATOM 4174 N N . SER B 1 240 ? -55.707 30.737 6.734 1.00 14.56 239 SER B N 1
ATOM 4175 C CA . SER B 1 240 ? -54.939 29.955 5.769 1.00 11.28 239 SER B CA 1
ATOM 4176 C C . SER B 1 240 ? -55.379 28.487 5.765 1.00 12.65 239 SER B C 1
ATOM 4177 O O . SER B 1 240 ? -55.853 27.962 6.775 1.00 15.25 239 SER B O 1
ATOM 4180 N N . VAL B 1 241 ? -55.241 27.844 4.588 1.00 12.34 240 VAL B N 1
ATOM 4181 C CA A VAL B 1 241 ? -55.500 26.420 4.429 0.50 12.09 240 VAL B CA 1
ATOM 4182 C CA B VAL B 1 241 ? -55.536 26.430 4.376 0.50 11.83 240 VAL B CA 1
ATOM 4183 C C . VAL B 1 241 ? -54.299 25.853 3.687 1.00 12.08 240 VAL B C 1
ATOM 4184 O O . VAL B 1 241 ? -53.701 26.511 2.814 1.00 15.52 240 VAL B O 1
ATOM 4191 N N . ALA B 1 242 ? -53.909 24.620 4.022 1.00 10.51 241 ALA B N 1
ATOM 4192 C CA . ALA B 1 242 ? -52.735 24.009 3.431 1.00 11.77 241 ALA B CA 1
ATOM 4193 C C . ALA B 1 242 ? -53.066 22.653 2.856 1.00 11.18 241 ALA B C 1
ATOM 4194 O O . ALA B 1 242 ? -53.790 21.864 3.480 1.00 13.22 241 ALA B O 1
ATOM 4196 N N . TYR B 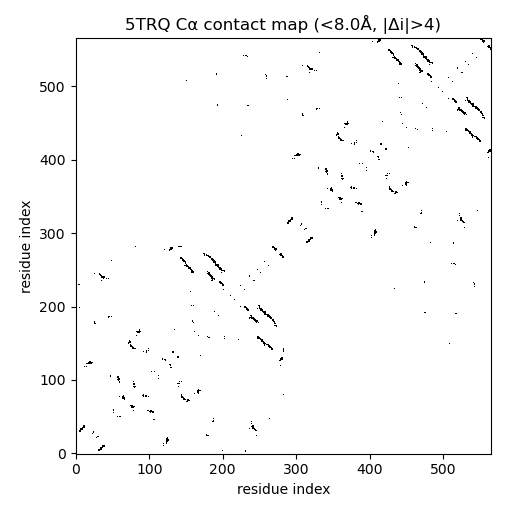1 243 ? -52.420 22.347 1.717 1.00 12.00 242 TYR B N 1
ATOM 4197 C CA . TYR B 1 243 ? -52.608 21.056 1.032 1.00 13.10 242 TYR B CA 1
ATOM 4198 C C . TYR B 1 243 ? -51.274 20.431 0.605 1.00 12.14 242 TYR B C 1
ATOM 4199 O O . TYR B 1 243 ? -50.359 21.120 0.187 1.00 13.01 242 TYR B O 1
ATOM 4208 N N . ALA B 1 244 ? -51.192 19.125 0.710 1.00 15.20 243 ALA B N 1
ATOM 4209 C CA . ALA B 1 244 ? -50.070 18.370 0.135 1.00 16.71 243 ALA B CA 1
ATOM 4210 C C . ALA B 1 244 ? -50.647 17.211 -0.686 1.00 15.45 243 ALA B C 1
ATOM 4211 O O . ALA B 1 244 ? -50.624 16.044 -0.253 1.00 16.50 243 ALA B O 1
ATOM 4213 N N . PRO B 1 245 ? -51.198 17.508 -1.859 1.00 14.44 244 PRO B N 1
ATOM 4214 C CA . PRO B 1 245 ? -51.814 16.450 -2.709 1.00 14.38 244 PRO B CA 1
ATOM 4215 C C . PRO B 1 245 ? -50.820 15.336 -3.030 1.00 18.11 244 PRO B C 1
ATOM 4216 O O . PRO B 1 245 ? -49.612 15.579 -3.154 1.00 19.37 244 PRO B O 1
ATOM 4220 N N . GLY B 1 246 ? -51.346 14.076 -3.179 1.00 16.89 245 GLY B N 1
ATOM 4221 C CA . GLY B 1 246 ? -50.498 12.973 -3.611 1.00 17.18 245 GLY B CA 1
ATOM 4222 C C . GLY B 1 246 ? -50.315 12.961 -5.113 1.00 18.34 245 GLY B C 1
ATOM 4223 O O . GLY B 1 246 ? -50.973 13.691 -5.870 1.00 17.23 245 GLY B O 1
ATOM 4224 N N . PRO B 1 247 ? -49.392 12.132 -5.581 1.00 16.55 246 PRO B N 1
ATOM 4225 C CA . PRO B 1 247 ? -49.216 12.007 -7.043 1.00 16.72 246 PRO B CA 1
ATOM 4226 C C . PRO B 1 247 ? -50.539 11.662 -7.736 1.00 19.76 246 PRO B C 1
ATOM 4227 O O . PRO B 1 247 ? -51.258 10.737 -7.340 1.00 18.37 246 PRO B O 1
ATOM 4231 N N . GLY B 1 248 ? -50.866 12.412 -8.811 1.00 16.57 247 GLY B N 1
ATOM 4232 C CA . GLY B 1 248 ? -52.076 12.177 -9.554 1.00 18.44 247 GLY B CA 1
ATOM 4233 C C . GLY B 1 248 ? -53.330 12.879 -9.050 1.00 20.70 247 GLY B C 1
ATOM 4234 O O . GLY B 1 248 ? -54.383 12.775 -9.718 1.00 18.93 247 GLY B O 1
ATOM 4235 N N . ASP B 1 249 ? -53.275 13.524 -7.873 1.00 17.58 248 ASP B N 1
ATOM 4236 C CA . ASP B 1 249 ? -54.379 14.344 -7.364 1.00 19.04 248 ASP B CA 1
ATOM 4237 C C . ASP B 1 249 ? -54.282 15.735 -7.987 1.00 18.87 248 ASP B C 1
ATOM 4238 O O . ASP B 1 249 ? -53.177 16.259 -8.166 1.00 18.43 248 ASP B O 1
ATOM 4243 N N . MET B 1 250 ? -55.439 16.343 -8.318 1.00 17.54 249 MET B N 1
ATOM 4244 C CA . MET B 1 250 ? -55.473 17.711 -8.850 1.00 16.13 249 MET B CA 1
ATOM 4245 C C . MET B 1 250 ? -55.919 18.686 -7.767 1.00 16.30 249 MET B C 1
ATOM 4246 O O . MET B 1 250 ? -56.918 18.432 -7.106 1.00 18.26 249 MET B O 1
ATOM 4251 N N . LEU B 1 251 ? -55.181 19.789 -7.591 1.00 13.23 250 LEU B N 1
ATOM 4252 C CA . LEU B 1 251 ? -55.673 20.962 -6.850 1.00 13.28 250 LEU B CA 1
ATOM 4253 C C . LEU B 1 251 ? -56.177 22.034 -7.849 1.00 12.56 250 LEU B C 1
ATOM 4254 O O . LEU B 1 251 ? -55.465 22.365 -8.809 1.00 15.20 250 LEU B O 1
ATOM 4259 N N . LEU B 1 252 ? -57.393 22.562 -7.648 1.00 12.42 251 LEU B N 1
ATOM 4260 C CA . LEU B 1 252 ? -58.032 23.536 -8.537 1.00 12.89 251 LEU B CA 1
ATOM 4261 C C . LEU B 1 252 ? -58.592 24.620 -7.613 1.00 15.04 251 LEU B C 1
ATOM 4262 O O . LEU B 1 252 ? -59.516 24.354 -6.820 1.00 16.51 251 LEU B O 1
ATOM 4267 N N . PHE B 1 253 ? -58.059 25.845 -7.693 1.00 14.18 252 PHE B N 1
ATOM 4268 C CA . PHE B 1 253 ? -58.417 26.862 -6.690 1.00 14.33 252 PHE B CA 1
ATOM 4269 C C . PHE B 1 253 ? -58.319 28.278 -7.249 1.00 14.78 252 PHE B C 1
ATOM 4270 O O . PHE B 1 253 ? -57.695 28.504 -8.293 1.00 14.00 252 PHE B O 1
ATOM 4278 N N . ASN B 1 254 ? -58.925 29.257 -6.536 1.00 13.72 253 ASN B N 1
ATOM 4279 C CA . ASN B 1 254 ? -58.976 30.657 -6.991 1.00 12.74 253 ASN B CA 1
ATOM 4280 C C . ASN B 1 254 ? -57.674 31.381 -6.660 1.00 11.57 253 ASN B C 1
ATOM 4281 O O . ASN B 1 254 ? -57.562 32.275 -5.806 1.00 13.61 253 ASN B O 1
ATOM 4286 N N . GLY B 1 255 ? -56.590 30.961 -7.344 1.00 12.63 254 GLY B N 1
ATOM 4287 C CA . GLY B 1 255 ? -55.305 31.637 -7.200 1.00 12.25 254 GLY B CA 1
ATOM 4288 C C . GLY B 1 255 ? -55.213 33.006 -7.837 1.00 11.25 254 GLY B C 1
ATOM 4289 O O . GLY B 1 255 ? -54.290 33.781 -7.515 1.00 12.52 254 GLY B O 1
ATOM 4290 N N . GLY B 1 256 ? -56.160 33.347 -8.728 1.00 14.84 255 GLY B N 1
ATOM 4291 C CA . GLY B 1 256 ? -56.233 34.698 -9.259 1.00 15.02 255 GLY B CA 1
ATOM 4292 C C . GLY B 1 256 ? -56.508 35.709 -8.169 1.00 14.44 255 GLY B C 1
ATOM 4293 O O . GLY B 1 256 ? -55.965 36.827 -8.179 1.00 16.44 255 GLY B O 1
ATOM 4294 N N . ARG B 1 257 ? -57.413 35.347 -7.240 1.00 16.87 256 ARG B N 1
ATOM 4295 C CA . ARG B 1 257 ? -57.885 36.234 -6.179 1.00 13.96 256 ARG B CA 1
ATOM 4296 C C . ARG B 1 257 ? -57.091 36.160 -4.873 1.00 13.56 256 ARG B C 1
ATOM 4297 O O . ARG B 1 257 ? -56.900 37.181 -4.203 1.00 15.82 256 ARG B O 1
ATOM 4305 N N . TYR B 1 258 ? -56.658 34.973 -4.474 1.00 12.90 257 TYR B N 1
ATOM 4306 C CA . TYR B 1 258 ? -56.027 34.765 -3.169 1.00 12.06 257 TYR B CA 1
ATOM 4307 C C . TYR B 1 258 ? -54.512 34.590 -3.263 1.00 11.91 257 TYR B C 1
ATOM 4308 O O . TYR B 1 258 ? -54.010 33.784 -4.080 1.00 13.18 257 TYR B O 1
ATOM 4317 N N . TYR B 1 259 ? -53.744 35.320 -2.409 1.00 11.93 258 TYR B N 1
ATOM 4318 C CA . TYR B 1 259 ? -52.307 35.057 -2.282 1.00 11.99 258 TYR B CA 1
ATOM 4319 C C . TYR B 1 259 ? -52.061 33.595 -1.887 1.00 11.63 258 TYR B C 1
ATOM 4320 O O . TYR B 1 259 ? -52.781 33.042 -1.058 1.00 13.12 258 TYR B O 1
ATOM 4329 N N . HIS B 1 260 ? -50.969 33.014 -2.428 1.00 11.96 259 HIS B N 1
ATOM 4330 C CA . HIS B 1 260 ? -50.650 31.611 -2.218 1.00 10.30 259 HIS B CA 1
ATOM 4331 C C . HIS B 1 260 ? -49.154 31.406 -2.437 1.00 10.43 259 HIS B C 1
ATOM 4332 O O . HIS B 1 260 ? -48.484 32.216 -3.073 1.00 11.49 259 HIS B O 1
ATOM 4339 N N . ARG B 1 261 ? -48.631 30.284 -1.887 1.00 9.83 260 ARG B N 1
ATOM 4340 C CA . ARG B 1 261 ? -47.201 29.961 -1.956 1.00 9.88 260 ARG B CA 1
ATOM 4341 C C . ARG B 1 261 ? -47.033 28.451 -1.825 1.00 8.91 260 ARG B C 1
ATOM 4342 O O . ARG B 1 261 ? -47.949 27.706 -1.482 1.00 10.52 260 ARG B O 1
ATOM 4350 N N . VAL B 1 262 ? -45.794 27.993 -2.148 1.00 10.62 261 VAL B N 1
ATOM 4351 C CA . VAL B 1 262 ? -45.394 26.595 -1.877 1.00 11.39 261 VAL B CA 1
ATOM 4352 C C . VAL B 1 262 ? -44.192 26.605 -0.926 1.00 10.44 261 VAL B C 1
ATOM 4353 O O . VAL B 1 262 ? -43.169 27.256 -1.194 1.00 11.54 261 VAL B O 1
ATOM 4357 N N . SER B 1 263 ? -44.338 25.932 0.241 1.00 10.89 262 SER B N 1
ATOM 4358 C CA . SER B 1 263 ? -43.272 25.914 1.223 1.00 10.63 262 SER B CA 1
ATOM 4359 C C . SER B 1 263 ? -42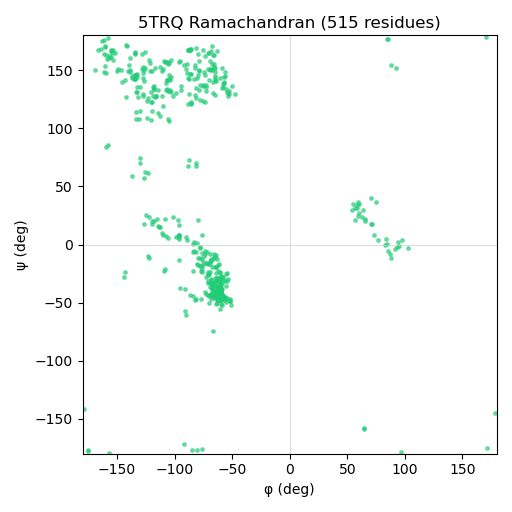.025 25.133 0.751 1.00 9.86 262 SER B C 1
ATOM 4360 O O . SER B 1 263 ? -42.074 24.248 -0.107 1.00 11.09 262 SER B O 1
ATOM 4363 N N . GLU B 1 264 ? -40.863 25.496 1.334 1.00 10.70 263 GLU B N 1
ATOM 4364 C CA . GLU B 1 264 ? -39.568 24.928 1.002 1.00 12.75 263 GLU B CA 1
ATOM 4365 C C . GLU B 1 264 ? -39.604 23.400 1.026 1.00 12.82 263 GLU B C 1
ATOM 4366 O O . GLU B 1 264 ? -40.107 22.789 1.981 1.00 12.91 263 GLU B O 1
ATOM 4372 N N . VAL B 1 265 ? -38.982 22.776 -0.003 1.00 11.63 264 VAL B N 1
ATOM 4373 C CA . VAL B 1 265 ? -38.815 21.324 -0.049 1.00 12.34 264 VAL B CA 1
ATOM 4374 C C . VAL B 1 265 ? -37.750 20.861 0.958 1.00 11.26 264 VAL B C 1
ATOM 4375 O O . VAL B 1 265 ? -36.648 21.435 1.044 1.00 13.53 264 VAL B O 1
ATOM 4379 N N . ILE B 1 266 ? -38.059 19.764 1.644 1.00 12.34 265 ILE B N 1
ATOM 4380 C CA . ILE B 1 266 ? -37.182 19.091 2.612 1.00 14.51 265 ILE B CA 1
ATOM 4381 C C . ILE B 1 266 ? -36.906 17.701 2.072 1.00 15.96 265 ILE B C 1
ATOM 4382 O O . ILE B 1 266 ? -37.838 16.994 1.702 1.00 14.88 265 ILE B O 1
ATOM 4387 N N . GLY B 1 267 ? -35.634 17.285 2.094 1.00 17.16 266 GLY B N 1
ATOM 4388 C CA . GLY B 1 267 ? -35.269 15.928 1.702 1.00 18.20 266 GLY B CA 1
ATOM 4389 C C . GLY B 1 267 ? -34.787 15.801 0.254 1.00 16.38 266 GLY B C 1
ATOM 4390 O O . GLY B 1 267 ? -34.650 16.774 -0.513 1.00 20.21 266 GLY B O 1
ATOM 4391 N N . ASN B 1 268 ? -34.489 14.556 -0.108 1.00 16.21 267 ASN B N 1
ATOM 4392 C CA A ASN B 1 268 ? -33.799 14.250 -1.337 0.50 16.35 267 ASN B CA 1
ATOM 4393 C CA B ASN B 1 268 ? -33.806 14.277 -1.353 0.50 16.51 267 ASN B CA 1
ATOM 4394 C C . ASN B 1 268 ? -34.730 13.982 -2.532 1.00 17.26 267 ASN B C 1
ATOM 4395 O O . ASN B 1 268 ? -34.233 13.843 -3.672 1.00 23.57 267 ASN B O 1
ATOM 4404 N N . SER B 1 269 ? -36.037 13.875 -2.316 1.00 14.43 268 SER B N 1
ATOM 4405 C CA A SER B 1 269 ? -36.979 13.630 -3.410 0.50 15.56 268 SER B CA 1
ATOM 4406 C CA B SER B 1 269 ? -36.995 13.617 -3.393 0.50 15.70 268 SER B CA 1
ATOM 4407 C C . SER B 1 269 ? -37.531 14.950 -3.916 1.00 13.96 268 SER B C 1
ATOM 4408 O O . SER B 1 269 ? -38.248 15.640 -3.171 1.00 14.77 268 SER B O 1
ATOM 4413 N N . PRO B 1 270 ? -37.275 15.350 -5.178 1.00 16.02 269 PRO B N 1
ATOM 4414 C CA . PRO B 1 270 ? -37.830 16.641 -5.646 1.00 14.30 269 PRO B CA 1
ATOM 4415 C C . PRO B 1 270 ? -39.343 16.627 -5.772 1.00 11.98 269 PRO B C 1
ATOM 4416 O O . PRO B 1 270 ? -39.972 15.596 -6.013 1.00 16.35 269 PRO B O 1
ATOM 4420 N N . ARG B 1 271 ? -39.941 17.814 -5.570 1.00 13.70 270 ARG B N 1
ATOM 4421 C CA . ARG B 1 271 ? -41.343 18.038 -5.896 1.00 13.00 270 ARG B CA 1
ATOM 4422 C C . ARG B 1 271 ? -41.447 18.422 -7.383 1.00 11.22 270 ARG B C 1
ATOM 4423 O O . ARG B 1 271 ? -40.869 19.418 -7.808 1.00 12.90 270 ARG B O 1
ATOM 4431 N N . ARG B 1 272 ? -42.214 17.643 -8.132 1.00 12.27 271 ARG B N 1
ATOM 4432 C CA . ARG B 1 272 ? -42.445 17.907 -9.557 1.00 11.29 271 ARG B CA 1
ATOM 4433 C C . ARG B 1 272 ? -43.946 18.012 -9.770 1.00 12.56 271 ARG B C 1
ATOM 4434 O O . ARG B 1 272 ? -44.671 17.096 -9.396 1.00 13.10 271 ARG B O 1
ATOM 4442 N N . THR B 1 273 ? -44.405 19.142 -10.330 1.00 13.11 272 THR B N 1
ATOM 4443 C CA . THR B 1 273 ? -45.832 19.387 -10.605 1.00 11.80 272 THR B CA 1
ATOM 4444 C C . THR B 1 273 ? -46.057 19.805 -12.064 1.00 13.37 272 THR B C 1
ATOM 4445 O O . THR B 1 273 ? -45.260 20.540 -12.635 1.00 14.51 272 THR B O 1
ATOM 4449 N N . ILE B 1 274 ? -47.211 19.417 -12.610 1.00 11.47 273 ILE B N 1
ATOM 4450 C CA . ILE B 1 274 ? -47.636 19.844 -13.956 1.00 13.35 273 ILE B CA 1
ATOM 4451 C C . ILE B 1 274 ? -48.917 20.689 -13.798 1.00 11.49 273 ILE B C 1
ATOM 4452 O O . ILE B 1 274 ? -49.890 20.259 -13.143 1.00 12.95 273 ILE B O 1
ATOM 4457 N N . GLY B 1 275 ? -48.914 21.892 -14.375 1.00 12.75 274 GLY B N 1
ATOM 4458 C CA . GLY B 1 275 ? -50.056 22.754 -14.072 1.00 12.85 274 GLY B CA 1
ATOM 4459 C C . GLY B 1 275 ? -50.059 24.059 -14.831 1.00 12.40 274 GLY B C 1
ATOM 4460 O O . GLY B 1 275 ? -49.230 24.321 -15.714 1.00 13.62 274 GLY B O 1
ATOM 4461 N N . GLY B 1 276 ? -51.068 24.878 -14.502 1.00 13.52 275 GLY B N 1
ATOM 4462 C CA . GLY B 1 276 ? -51.343 26.100 -15.221 1.00 12.47 275 GLY B CA 1
ATOM 4463 C C . GLY B 1 276 ? -52.571 26.841 -14.674 1.00 13.67 275 GLY B C 1
ATOM 4464 O O . GLY B 1 276 ? -52.773 26.877 -13.440 1.00 13.54 275 GLY B O 1
ATOM 4465 N N . PHE B 1 277 ? -53.323 27.485 -15.559 1.00 13.64 276 PHE B N 1
ATOM 4466 C CA . PHE B 1 277 ? -54.419 28.387 -15.204 1.00 12.52 276 PHE B CA 1
ATOM 4467 C C . PHE B 1 277 ? -55.626 28.081 -16.081 1.00 14.99 276 PHE B C 1
ATOM 4468 O O . PHE B 1 277 ? -55.508 27.471 -17.159 1.00 15.23 276 PHE B O 1
ATOM 4476 N N . LEU B 1 278 ? -56.809 28.592 -15.694 1.00 15.01 277 LEU B N 1
ATOM 4477 C CA . LEU B 1 278 ? -57.989 28.518 -16.547 1.00 17.34 277 LEU B CA 1
ATOM 4478 C C . LEU B 1 278 ? -58.878 29.736 -16.285 1.00 18.02 277 LEU B C 1
ATOM 4479 O O . LEU B 1 278 ? -58.814 30.326 -15.193 1.00 18.05 277 LEU B O 1
ATOM 4484 N N . ALA B 1 279 ? -59.626 30.152 -17.291 1.00 18.21 278 ALA B N 1
ATOM 4485 C CA . ALA B 1 279 ? -60.490 31.331 -17.203 1.00 19.70 278 ALA B CA 1
ATOM 4486 C C . ALA B 1 279 ? -61.613 31.251 -18.240 1.00 21.10 278 ALA B C 1
ATOM 4487 O O . ALA B 1 279 ? -61.519 30.507 -19.227 1.00 21.67 278 ALA B O 1
ATOM 4489 N N . PHE B 1 280 ? -62.680 32.056 -18.042 1.00 22.21 279 PHE B N 1
ATOM 4490 C CA . PHE B 1 280 ? -63.758 32.125 -19.037 1.00 22.44 279 PHE B CA 1
ATOM 4491 C C . PHE B 1 280 ? -63.395 33.005 -20.226 1.00 23.55 279 PHE B C 1
ATOM 4492 O O . PHE B 1 280 ? -62.683 34.005 -20.094 1.00 28.17 279 PHE B O 1
ATOM 4500 N N . SER B 1 281 ? -63.950 32.653 -21.391 1.00 25.18 280 SER B N 1
ATOM 4501 C CA . SER B 1 281 ? -63.970 33.556 -22.536 1.00 27.31 280 SER B CA 1
ATOM 4502 C C . SER B 1 281 ? -64.889 34.746 -22.244 1.00 32.82 280 SER B C 1
ATOM 4503 O O . SER B 1 281 ? -65.641 34.751 -21.267 1.00 28.57 280 SER B O 1
ATOM 4506 N N . LYS B 1 282 ? -64.853 35.756 -23.127 1.00 43.25 281 LYS B N 1
ATOM 4507 C CA . LYS B 1 282 ? -65.561 37.010 -22.855 1.00 43.63 281 LYS B CA 1
ATOM 4508 C C . LYS B 1 282 ? -67.076 36.837 -22.757 1.00 36.57 281 LYS B C 1
ATOM 4509 O O . LYS B 1 282 ? -67.725 37.601 -22.040 1.00 38.23 281 LYS B O 1
ATOM 4515 N N . GLN B 1 283 ? -67.652 35.851 -23.442 1.00 36.04 282 GLN B N 1
ATOM 4516 C CA . GLN B 1 283 ? -69.082 35.571 -23.327 1.00 41.74 282 GLN B CA 1
ATOM 4517 C C . GLN B 1 283 ? -69.391 34.455 -22.331 1.00 43.04 282 GLN B C 1
ATOM 4518 O O . GLN B 1 283 ? -70.550 34.052 -22.205 1.00 36.88 282 GLN B O 1
ATOM 4524 N N . ARG B 1 284 ? -68.393 33.971 -21.598 1.00 33.99 283 ARG B N 1
ATOM 4525 C CA . ARG B 1 284 ? -68.597 32.930 -20.589 1.00 33.42 283 ARG B CA 1
ATOM 4526 C C . ARG B 1 284 ? -69.276 31.702 -21.176 1.00 33.68 283 ARG B C 1
ATOM 4527 O O . ARG B 1 284 ? -70.015 30.990 -20.490 1.00 40.92 283 ARG B O 1
ATOM 4535 N N . ASP B 1 285 ? -68.948 31.415 -22.435 1.00 31.02 284 ASP B N 1
ATOM 4536 C CA . ASP B 1 285 ? -69.455 30.266 -23.169 1.00 32.13 284 ASP B CA 1
ATOM 4537 C C . ASP B 1 285 ? -68.381 29.238 -23.528 1.00 38.59 284 ASP B C 1
ATOM 4538 O O . ASP B 1 285 ? -68.641 28.333 -24.328 1.00 35.39 284 ASP B O 1
ATOM 4543 N N . LYS B 1 286 ? -67.210 29.311 -22.891 1.00 33.21 285 LYS B N 1
ATOM 4544 C CA . LYS B 1 286 ? -66.055 28.464 -23.181 1.00 27.82 285 LYS B CA 1
ATOM 4545 C C . LYS B 1 286 ? -65.027 28.671 -22.078 1.00 27.52 285 LYS B C 1
ATOM 4546 O O . LYS B 1 286 ? -64.940 29.767 -21.512 1.00 26.06 285 LYS B O 1
ATOM 4550 N N . ILE B 1 287 ? -64.241 27.628 -21.796 1.00 25.79 286 ILE B N 1
ATOM 4551 C CA A ILE B 1 287 ? -63.126 27.715 -20.851 0.50 24.19 286 ILE B CA 1
ATOM 4552 C CA B ILE B 1 287 ? -63.126 27.693 -20.847 0.50 24.85 286 ILE B CA 1
ATOM 4553 C C . ILE B 1 287 ? -61.822 27.615 -21.629 1.00 23.00 286 ILE B C 1
ATOM 4554 O O . ILE B 1 287 ? -61.650 26.713 -22.464 1.00 27.05 286 ILE B O 1
ATOM 4563 N N . TYR B 1 288 ? -60.883 28.536 -21.335 1.00 21.82 287 TYR B N 1
ATOM 4564 C CA . TYR B 1 288 ? -59.519 28.459 -21.865 1.00 21.21 287 TYR B CA 1
ATOM 4565 C C . TYR B 1 288 ? -58.571 28.043 -20.749 1.00 19.71 287 TYR B C 1
ATOM 4566 O O . TYR B 1 288 ? -58.695 28.510 -19.616 1.00 19.02 287 TYR B O 1
ATOM 4575 N N . TYR B 1 289 ? -57.573 27.187 -21.071 1.00 18.35 288 TYR B N 1
ATOM 4576 C CA . TYR B 1 289 ? -56.542 26.846 -20.090 1.00 17.61 288 TYR B CA 1
ATOM 4577 C C . TYR B 1 289 ? -55.149 26.918 -20.716 1.00 16.64 288 TYR B C 1
ATOM 4578 O O . TYR B 1 289 ? -54.989 26.634 -21.901 1.00 18.08 288 TYR B O 1
ATOM 4587 N N . TRP B 1 290 ? -54.158 27.332 -19.909 1.00 16.17 289 TRP B N 1
ATOM 4588 C CA . TRP B 1 290 ? -52.817 27.648 -20.414 1.00 16.66 289 TRP B CA 1
ATOM 4589 C C . TRP B 1 290 ? -51.831 27.704 -19.260 1.00 14.28 289 TRP B C 1
ATOM 4590 O O . TRP B 1 290 ? -52.186 27.679 -18.075 1.00 14.45 289 TRP B O 1
ATOM 4601 N N . SER B 1 291 ? -50.555 27.735 -19.581 1.00 14.48 290 SER B N 1
ATOM 4602 C CA . SER B 1 291 ? -49.578 28.206 -18.606 1.00 15.56 290 SER B CA 1
ATOM 4603 C C . SER B 1 291 ? -48.580 29.194 -19.232 1.00 16.26 290 SER B C 1
ATOM 4604 O O . SER B 1 291 ? -48.613 29.543 -20.419 1.00 18.64 290 SER B O 1
#

Sequence (566 aa):
TKPALHFLDINATEVKKKYPTAIIQDIIINRSFDGMIIRGVFPRDDTMEQVARCLEEGNDGGMKSILNKNEEFGTKVAQIYGHAIVGQSPDLKDDYFASSAIFRQACRTMFQGSPDFEEQQVVESIFHSLSGLPVEIPTGPEGQTYTPATIRRLLLLEEGREIAVHVGNDFLLMPAANHLLKTLLDLSDQLSYFIPLTVPEAGGELLVVVYSLEWNPQEASSKYAQMQEYMDDVEFKKIKSSNQSSQSVVAYAPGPGDMLLFNGGRYYHRVSEEVIGNNSSPRRTIGGFLLAFSKQRDKIIYYWSTKPALHFLDINATEVKKYPTAIIQDIIINRSFDGMIIRGVFPRDDTMEQVARCLEEGNDGGMKSILNKNEEFGTKVAQIIYGHAIVGQSPDLKDDYFASSAIFRQACRTMFQGSPDFEEQVVESIFHSLSGLPVEIPTGPEGQTYTPATIRRLLLLEEGREIAVHVGNDFLLMPAANHLKTLLDLSDQLSYFIIIPLTVPEAGGELLVVYSLEWNPQEASKYAQMQEYMDDVEFKKIKSSNQSQSVVAYAPGPGDMLLFNGGRYYHRVSEVIGNNSSPRRTIGGFLAFSKQRDKIIYYWS

Radius of gyration: 26.8 Å; Cα contacts (8 Å, |Δi|>4): 1355; chains: 2; bounding box: 60×61×84 Å

Nearest PDB structures (foldseek):
  5t22-assembly1_A  TM=9.899E-01  e=4.057E-64  Hapalosiphon welwitschii UTEX B 1830
  5iqt-assembly3_C  TM=9.860E-01  e=1.523E-61  Hapalosiphon welwitschii UTEX B 1830
  8acv-assembly2_B  TM=9.543E-01  e=9.738E-58  Hapalosiphon welwitschii UH IC-52-3
  5iqu-assembly1_A  TM=9.940E-01  e=2.146E-56  Hapalosiphon welwitschii UTEX B 1830
  6gem-assembly1_D  TM=9.532E-01  e=1.631E-57  Westiella intricata UH HT-29-1

B-factor: mean 26.15, std 11.18, range [4.49, 73.8]

InterPro domains:
  IPR055091 Carrier-protein-independent halogenase WelO5-like [PF22814] (13-290)

Secondary structure (DSSP, 8-state):
------EEEEEGGGGGG-TTHHHHHHTS-S--EEEEETSS-HHHHHHHHHHHHHT-STTGGGGEE--TTS-TTS-EEES--STT--TT-HHHHHHHHHHHHHHHHHHTTTT-HHHHHHHHHHHTTSS-EE--B-TTSPBPPS-EEEEE-TT--EEEE-GGGGGGSGGGTTGGGTB-SSPPEEEEEEEE--SEE--EEEEEEE--HHHHTTSSSHHHHHHHHHHHHTSSSS-EEEE-PPTT-EEEE-TTTEEEEEPPEESSSPEEEEEEEEEEBTTSS-EEEE-/------EEEEEGGGGGG-TTHHHIIIII-S--EEEEETSS-HHHHHHHHHHHHHT-STTGGGGEE--TTS-TTS-EEES--STT--TT-HHHHHHHHHHHHHHHHHHTTTT-HHHHHHHHHHHTTSS-EE--B-TTSPBPPS-EEEEE-TT--EEEE-GGGGGGSGGGHHHHTTB-SSPPEEEEEEEE--SEE--EEEEEEE--HHHHTTSSSHHHHHHHHHHHHTSTTS-EEEE-PPTTPEEEE-TTTEEEEEPPEESSSPEEEEEEEEEEBTTSS-EEEE-

Solvent-accessible surface area: 24255 Å² total; per-residue (Å²): 198,164,122,52,22,100,42,54,93,11,63,16,123,72,12,146,111,70,71,67,3,0,36,35,0,7,68,94,113,66,25,8,0,0,2,0,87,44,4,2,66,166,98,7,1,50,59,0,9,125,20,16,94,124,23,100,2,37,31,0,110,84,22,46,43,104,46,153,91,144,50,74,110,53,11,19,25,15,2,52,28,0,69,64,42,60,73,89,4,88,102,0,20,65,9,0,53,76,0,58,110,0,4,106,72,7,4,144,54,70,36,18,1,21,129,49,0,49,64,7,0,84,7,0,6,52,31,77,21,92,19,1,73,8,102,113,53,65,34,0,2,0,0,0,1,44,18,1,70,34,13,84,41,37,33,10,76,6,10,7,38,10,48,114,56,83,1,0,85,40,1,92,89,50,14,26,94,29,13,11,0,9,2,12,0,2,3,27,58,23,84,10,9,6,14,6,0,2,5,33,38,62,69,61,53,127,45,18,90,152,66,105,96,94,129,84,11,50,105,40,2,71,144,71,1,72,37,135,81,12,52,7,38,24,38,76,7,23,22,0,16,0,1,0,2,1,0,0,34,11,3,11,21,7,9,47,2,11,2,81,38,26,11,30,2,0,0,2,43,0,4,1,9,121,76,112,84,14,0,34,0,1,1,198,165,116,51,22,98,40,56,90,12,60,16,122,71,12,150,111,71,71,71,3,1,35,36,0,8,68,94,117,66,24,9,0,0,2,0,89,45,4,3,66,103,100,5,0,98,56,0,4,118,16,15,117,124,42,96,5,33,31,0,74,88,23,46,40,123,37,145,117,123,51,74,107,51,8,21,17,17,2,51,18,0,66,66,44,55,74,98,5,65,98,0,19,64,10,1,55,70,1,61,116,0,3,114,78,4,2,123,54,63,37,17,1,18,128,48,0,49,63,8,0,94,14,0,6,54,30,75,21,85,21,1,70,8,91,148,52,60,32,0,2,0,0,5,2,84,17,0,66,31,15,82,32,15,36,12,74,5,10,8,36,10,60,114,52,82,2,2,84,39,1,100,90,49,24,32,100,35,13,10,0,8,3,23,0,2,3,25,57,21,83,10,9,6,15,3,0,1,4,32,53,60,66,63,74,69,60,17,91,151,66,103,111,99,102,84,11,52,104,37,4,70,130,66,1,68,30,106,76,8,55,8,36,26,43,76,8,24,42,0,15,0,0,0,3,0,0,0,32,9,4,13,21,10,10,48,1,10,3,73,40,26,10,22,7,0,9,9,43,1,7,1,9,103,143,111,84,20,0,27,0,1,4

Foldseek 3Di:
DDDDAAEEEEELVCLLVQQAQVCCVWPVVVHWWYKYAQLDDLVLLQQQVVCVVVVVQQCQVVQWACVVPPDQQAFIKRADDLPPDAQVCPRRLVSQVSVQRRQQVSSVPSPRPVVSVQVSVCSNHVFHEEADAFPVGRTFHQKMKTKAFFSHWHDKDFALVSVVDSSCVGVVQWFAPIFKKKKKFWSWFAPDFFKKKWKPDWDDVPQCVVDPDNVVVVVVVVVCRPDPPIDMDIDRGDGNMMIIGRRNTIIMIGTGGHDGIITMMIIFIKGATNVNRYIHGHD/DDDDAAEEEEELVCLLVQQAQVCCVWPVVVHWWYKYAFLDDLVLLQLQVVCVVVVVQQCQVVQWACPVVPDQQFFTKRADDLPPDAQVCPRRLVSQVSVQRRQQVSSVCSPRDVVSVQVSVCSNHVFHEEQDAFPVGGTFHQKMKTKAFFSHWHDKDFALVSVVDSSCVGVVQWAAPIFKKKKKFWSWFAPDFFKKKWKPDWDDVPQCVVDPDNVVVVVVVVVCRPDPNIDMDIDRGHGNMMIIGRRNTIIMIGTGGDDGIITMMIIWIWGATRVSRYIYGHD

Organism: NCBI:txid1433842